Protein AF-A0A944NSZ2-F1 (afdb_monomer_lite)

Sequence (506 aa):
MTNRFFGYVLAALVVVGAVPALPAEPVSINYTRAQLEQKWQARIQSFLDRGVIPIIDMESSLKRGDGEDYLDDALAVMDELGLALIAFDGYSPKKKGKYIWGYYIHEVVNAHPDRIILATNGGTNKNWLKGKGGFIGQVEDQVQSGQYPIMGEFDFRHYMSGNQCKKGKTGRDSNIPLDGENGERLFQLSVETGVPFAIHHEPEDHALDALEAMLGEYPKAKVIVAHFGQIRHPEKETRFGPDLVRRLFKTYPNLYYDLSTGRPGRTYKCNDKVLDTVIWQGDSSSQTGTLKSEYKDILSEFSDRFVAGTDYGGGRSPLPDFLKKQVKNLRLIMRDLPGEAKHDIGYRNAWKLLTGRAWSETEQTAQSVQPAATETAEKAKADYPQYKGVISDGHGHFKGKKADGDATMEAMDRNNIDVVLHWVKHQGGWKDSDSLDFSEEYPGRVIPGIAFQNKGWTKQKKNFIREVREKAESGDFKAMGEVSVRGKIGGNQNSPPDSPLLKEVM

Structure (mmCIF, N/CA/C/O backbone):
data_AF-A0A944NSZ2-F1
#
_entry.id   AF-A0A944NSZ2-F1
#
loop_
_atom_site.group_PDB
_atom_site.id
_atom_site.type_symbol
_atom_site.label_atom_id
_atom_site.label_alt_id
_atom_site.label_comp_id
_atom_site.label_asym_id
_atom_site.label_entity_id
_atom_site.label_seq_id
_atom_site.pdbx_PDB_ins_code
_atom_site.Cartn_x
_atom_site.Cartn_y
_atom_site.Cartn_z
_atom_site.occupancy
_atom_site.B_iso_or_equiv
_atom_site.auth_seq_id
_atom_site.auth_comp_id
_atom_site.auth_asym_id
_atom_site.auth_atom_id
_atom_site.pdbx_PDB_model_num
ATOM 1 N N . MET A 1 1 ? 80.440 -32.420 -7.701 1.00 38.81 1 MET A N 1
ATOM 2 C CA . MET A 1 1 ? 79.100 -32.343 -8.319 1.00 38.81 1 MET A CA 1
ATOM 3 C C . MET A 1 1 ? 78.087 -32.763 -7.274 1.00 38.81 1 MET A C 1
ATOM 5 O O . MET A 1 1 ? 78.081 -33.908 -6.848 1.00 38.81 1 MET A O 1
ATOM 9 N N . THR A 1 2 ? 77.351 -31.787 -6.767 1.00 35.81 2 THR A N 1
ATOM 10 C CA . THR A 1 2 ? 76.402 -31.863 -5.653 1.00 35.81 2 THR A CA 1
ATOM 11 C C . THR A 1 2 ? 75.016 -32.159 -6.215 1.00 35.81 2 THR A C 1
ATOM 13 O O . THR A 1 2 ? 74.540 -31.369 -7.022 1.00 35.81 2 THR A O 1
ATOM 16 N N . ASN A 1 3 ? 74.351 -33.239 -5.789 1.00 33.09 3 ASN A N 1
ATOM 17 C CA . ASN A 1 3 ? 72.933 -33.447 -6.096 1.00 33.09 3 ASN A CA 1
ATOM 18 C C . ASN A 1 3 ? 72.108 -33.570 -4.816 1.00 33.09 3 ASN A C 1
ATOM 20 O O . ASN A 1 3 ? 72.409 -34.351 -3.916 1.00 33.09 3 ASN A O 1
ATOM 24 N N . ARG A 1 4 ? 71.106 -32.693 -4.754 1.00 36.94 4 ARG A N 1
ATOM 25 C CA . ARG A 1 4 ? 70.213 -32.407 -3.637 1.00 36.94 4 ARG A CA 1
ATOM 26 C C . ARG A 1 4 ? 69.022 -33.367 -3.616 1.00 36.94 4 ARG A C 1
ATOM 28 O O . ARG A 1 4 ? 68.465 -33.706 -4.652 1.00 36.94 4 ARG A O 1
ATOM 35 N N . PHE A 1 5 ? 68.624 -33.689 -2.390 1.00 36.94 5 PHE A N 1
ATOM 36 C CA . PHE A 1 5 ? 67.294 -34.101 -1.942 1.00 36.94 5 PHE A CA 1
ATOM 37 C C . PHE A 1 5 ? 66.137 -33.405 -2.677 1.00 36.94 5 PHE A C 1
ATOM 39 O O . PHE A 1 5 ? 66.161 -32.183 -2.783 1.00 36.94 5 PHE A O 1
ATOM 46 N N . PHE A 1 6 ? 65.073 -34.150 -2.997 1.00 34.06 6 PHE A N 1
ATOM 47 C CA . PHE A 1 6 ? 63.690 -33.701 -2.786 1.00 34.06 6 PHE A CA 1
ATOM 48 C C . PHE A 1 6 ? 62.761 -34.917 -2.634 1.00 34.06 6 PHE A C 1
ATOM 50 O O . PHE A 1 6 ? 62.719 -35.793 -3.494 1.00 34.06 6 PHE A O 1
ATOM 57 N N . GLY A 1 7 ? 62.064 -34.985 -1.497 1.00 33.00 7 GLY A N 1
ATOM 58 C CA . GLY A 1 7 ? 61.062 -36.002 -1.189 1.00 33.00 7 GLY A CA 1
ATOM 59 C C . GLY A 1 7 ? 59.706 -35.659 -1.805 1.00 33.00 7 GLY A C 1
ATOM 60 O O . GLY A 1 7 ? 59.309 -34.496 -1.849 1.00 33.00 7 GLY A O 1
ATOM 61 N N . TYR A 1 8 ? 58.998 -36.688 -2.265 1.00 33.81 8 TYR A N 1
ATOM 62 C CA . TYR 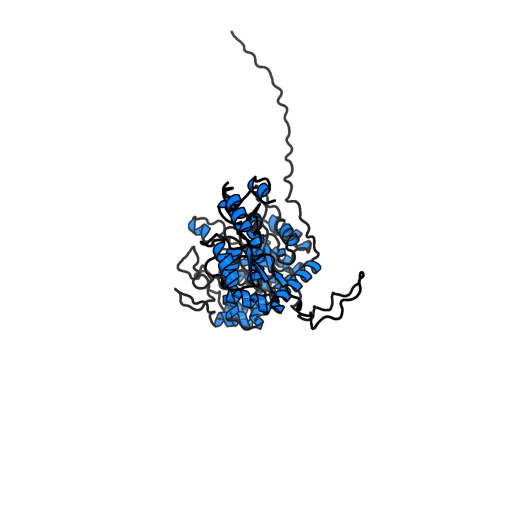A 1 8 ? 57.630 -36.595 -2.764 1.00 33.81 8 TYR A CA 1
ATOM 63 C C . TYR A 1 8 ? 56.636 -36.626 -1.597 1.00 33.81 8 TYR A C 1
ATOM 65 O O . TYR A 1 8 ? 56.540 -37.620 -0.880 1.00 33.81 8 TYR A O 1
ATOM 73 N N . VAL A 1 9 ? 55.874 -35.545 -1.430 1.00 36.84 9 VAL A N 1
ATOM 74 C CA . VAL A 1 9 ? 54.659 -35.510 -0.606 1.00 36.84 9 VAL A CA 1
ATOM 75 C C . VAL A 1 9 ? 53.476 -35.840 -1.516 1.00 36.84 9 VAL A C 1
ATOM 77 O O . VAL A 1 9 ? 53.199 -35.109 -2.466 1.00 36.84 9 VAL A O 1
ATOM 80 N N . LEU A 1 10 ? 52.785 -36.947 -1.233 1.00 35.19 10 LEU A N 1
ATOM 81 C CA . LEU A 1 10 ? 51.491 -37.276 -1.831 1.00 35.19 10 LEU A CA 1
ATOM 82 C C . LEU A 1 10 ? 50.452 -36.249 -1.349 1.00 35.19 10 LEU A C 1
ATOM 84 O O . LEU A 1 10 ? 50.119 -36.206 -0.165 1.00 35.19 10 LEU A O 1
ATOM 88 N N . ALA A 1 11 ? 49.931 -35.427 -2.257 1.00 33.28 11 ALA A N 1
ATOM 89 C CA . ALA A 1 11 ? 48.790 -34.565 -1.978 1.00 33.28 11 ALA A CA 1
ATOM 90 C C . ALA A 1 11 ? 47.494 -35.384 -2.089 1.00 33.28 11 ALA A C 1
ATOM 92 O O . ALA A 1 11 ? 47.113 -35.822 -3.174 1.00 33.28 11 ALA A O 1
ATOM 93 N N . ALA A 1 12 ? 46.814 -35.588 -0.961 1.00 32.62 12 ALA A N 1
ATOM 94 C CA . ALA A 1 12 ? 45.455 -36.107 -0.932 1.00 32.62 12 ALA A CA 1
ATOM 95 C C . ALA A 1 12 ? 44.500 -35.061 -1.533 1.00 32.62 12 ALA A C 1
ATOM 97 O O . ALA A 1 12 ? 44.280 -33.991 -0.965 1.00 32.62 12 ALA A O 1
ATOM 98 N N . LEU A 1 13 ? 43.945 -35.374 -2.702 1.00 31.00 13 LEU A N 1
ATOM 99 C CA . LEU A 1 13 ? 42.886 -34.610 -3.352 1.00 31.00 13 LEU A CA 1
ATOM 100 C C . LEU A 1 13 ? 41.575 -34.851 -2.588 1.00 31.00 13 LEU A C 1
ATOM 102 O O . LEU A 1 13 ? 40.861 -35.820 -2.833 1.00 31.00 13 LEU A O 1
ATOM 106 N N . VAL A 1 14 ? 41.262 -33.973 -1.635 1.00 34.56 14 VAL A N 1
ATOM 107 C CA . VAL A 1 14 ? 39.916 -33.889 -1.062 1.00 34.56 14 VAL A CA 1
ATOM 108 C C . VAL A 1 14 ? 39.028 -33.224 -2.108 1.00 34.56 14 VAL A C 1
ATOM 110 O O . VAL A 1 14 ? 39.050 -32.005 -2.284 1.00 34.56 14 VAL A O 1
ATOM 113 N N . VAL A 1 15 ? 38.252 -34.033 -2.826 1.00 36.56 15 VAL A N 1
ATOM 114 C CA . VAL A 1 15 ? 37.114 -33.548 -3.610 1.00 36.56 15 VAL A CA 1
ATOM 115 C C . VAL A 1 15 ? 36.077 -33.043 -2.610 1.00 36.56 15 VAL A C 1
ATOM 117 O O . VAL A 1 15 ? 35.273 -33.805 -2.079 1.00 36.56 15 VAL A O 1
ATOM 120 N N . VAL A 1 16 ? 36.122 -31.745 -2.312 1.00 37.88 16 VAL A N 1
ATOM 121 C CA . VAL A 1 16 ? 35.036 -31.060 -1.612 1.00 37.88 16 VAL A CA 1
ATOM 122 C C . VAL A 1 16 ? 33.883 -30.969 -2.604 1.00 37.88 16 VAL A C 1
ATOM 124 O O . VAL A 1 16 ? 33.826 -30.061 -3.434 1.00 37.88 16 VAL A O 1
ATOM 127 N N . GLY A 1 17 ? 32.989 -31.957 -2.558 1.00 32.22 17 GLY A N 1
ATOM 128 C CA . GLY A 1 17 ? 31.698 -31.870 -3.224 1.00 32.22 17 GLY A CA 1
ATOM 129 C C . GLY A 1 17 ? 31.021 -30.571 -2.800 1.00 32.22 17 GLY A C 1
ATOM 130 O O . GLY A 1 17 ? 30.920 -30.276 -1.608 1.00 32.22 17 GLY A O 1
ATOM 131 N N . ALA A 1 18 ? 30.619 -29.762 -3.778 1.00 37.84 18 ALA A N 1
ATOM 132 C CA . ALA A 1 18 ? 29.876 -28.540 -3.530 1.00 37.84 18 ALA A CA 1
ATOM 133 C C . ALA A 1 18 ? 28.613 -28.894 -2.737 1.00 37.84 18 ALA A C 1
ATOM 135 O O . ALA A 1 18 ? 27.696 -29.520 -3.267 1.00 37.84 18 ALA A O 1
ATOM 136 N N . VAL A 1 19 ? 28.580 -28.510 -1.461 1.00 33.66 19 VAL A N 1
ATOM 137 C CA . VAL A 1 19 ? 27.376 -28.609 -0.640 1.00 33.66 19 VAL A CA 1
ATOM 138 C C . VAL A 1 19 ? 26.301 -27.779 -1.347 1.00 33.66 19 VAL A C 1
ATOM 140 O O . VAL A 1 19 ? 26.520 -26.580 -1.566 1.00 33.66 19 VAL A O 1
ATOM 143 N N . PRO A 1 20 ? 25.169 -28.376 -1.764 1.00 39.06 20 PRO A N 1
ATOM 144 C CA . PRO A 1 20 ? 24.102 -27.617 -2.385 1.00 39.06 20 PRO A CA 1
ATOM 145 C C . PRO A 1 20 ? 23.659 -26.529 -1.411 1.00 39.06 20 PRO A C 1
ATOM 147 O O . PRO A 1 20 ? 23.454 -26.755 -0.220 1.00 39.06 20 PRO A O 1
ATOM 150 N N . ALA A 1 21 ? 23.579 -25.308 -1.925 1.00 39.09 21 ALA A N 1
ATOM 151 C CA . ALA A 1 21 ? 23.163 -24.145 -1.170 1.00 39.09 21 ALA A CA 1
ATOM 152 C C . ALA A 1 21 ? 21.772 -24.395 -0.566 1.00 39.09 21 ALA A C 1
ATOM 154 O O . ALA A 1 21 ? 20.789 -24.352 -1.301 1.00 39.09 21 ALA A O 1
ATOM 155 N N . LEU A 1 22 ? 21.695 -24.598 0.755 1.00 40.12 22 LEU A N 1
ATOM 156 C CA . LEU A 1 22 ? 20.417 -24.746 1.454 1.00 40.12 22 LEU A CA 1
ATOM 157 C C . LEU A 1 22 ? 19.514 -23.530 1.133 1.00 40.12 22 LEU A C 1
ATOM 159 O O . LEU A 1 22 ? 20.008 -22.386 1.197 1.00 40.12 22 LEU A O 1
ATOM 163 N N . PRO A 1 23 ? 18.259 -23.753 0.692 1.00 52.44 23 PRO A N 1
ATOM 164 C CA . PRO A 1 23 ? 17.263 -22.697 0.528 1.00 52.44 23 PRO A CA 1
ATOM 165 C C . PRO A 1 23 ? 16.985 -22.030 1.883 1.00 52.44 23 PRO A C 1
ATOM 167 O O . PRO A 1 23 ? 17.325 -22.584 2.925 1.00 52.44 23 PRO A O 1
ATOM 170 N N . ALA A 1 24 ? 16.403 -20.827 1.888 1.00 63.34 24 ALA A N 1
ATOM 171 C CA . ALA A 1 24 ? 15.786 -20.340 3.119 1.00 63.34 24 ALA A CA 1
ATOM 172 C C . ALA A 1 24 ? 14.721 -21.364 3.514 1.00 63.34 24 ALA A C 1
ATOM 174 O O . ALA A 1 24 ? 13.936 -21.763 2.651 1.00 63.34 24 ALA A O 1
ATOM 175 N N . GLU A 1 25 ? 14.749 -21.839 4.757 1.00 76.69 25 GLU A N 1
ATOM 176 C CA . GLU A 1 25 ? 13.780 -22.837 5.192 1.00 76.69 25 GLU A CA 1
ATOM 177 C C . GLU A 1 25 ? 12.370 -22.248 5.058 1.00 76.69 25 GLU A C 1
ATOM 179 O O . GLU A 1 25 ? 12.139 -21.126 5.524 1.00 76.69 25 GLU A O 1
ATOM 184 N N . PRO A 1 26 ? 11.449 -22.940 4.362 1.00 88.06 26 PRO A N 1
ATOM 185 C CA . PRO A 1 26 ? 10.069 -22.498 4.272 1.00 88.06 26 PRO A CA 1
ATOM 186 C C . PRO A 1 26 ? 9.470 -22.312 5.664 1.00 88.06 26 PRO A C 1
ATOM 188 O O . PRO A 1 26 ? 9.579 -23.191 6.517 1.00 88.06 26 PRO A O 1
ATOM 191 N N . VAL A 1 27 ? 8.809 -21.178 5.882 1.00 92.94 27 VAL A N 1
ATOM 192 C CA . VAL A 1 27 ? 8.083 -20.899 7.125 1.00 92.94 27 VAL A CA 1
ATOM 193 C C . VAL A 1 27 ? 6.601 -21.067 6.837 1.00 92.94 27 VAL A C 1
ATOM 195 O O . VAL A 1 27 ? 6.044 -20.353 6.009 1.00 92.94 27 VAL A O 1
ATOM 198 N N . SER A 1 28 ? 5.963 -22.020 7.513 1.00 91.31 28 SER A N 1
ATOM 199 C CA . SER A 1 28 ? 4.517 -22.220 7.394 1.00 91.31 28 SER A CA 1
ATOM 200 C C . SER A 1 28 ? 3.758 -21.139 8.162 1.00 91.31 28 SER A C 1
ATOM 202 O O . SER A 1 28 ? 4.197 -20.702 9.227 1.00 91.31 28 SER A O 1
ATOM 204 N N . ILE A 1 29 ? 2.603 -20.725 7.642 1.00 94.25 29 ILE A N 1
ATOM 205 C CA . ILE A 1 29 ? 1.685 -19.852 8.375 1.00 94.25 29 ILE A CA 1
ATOM 206 C C . ILE A 1 29 ? 0.904 -20.687 9.396 1.00 94.25 29 ILE A C 1
ATOM 208 O O . ILE A 1 29 ? 0.336 -21.723 9.060 1.00 94.25 29 ILE A O 1
ATOM 212 N N . ASN A 1 30 ? 0.845 -20.211 10.638 1.00 95.75 30 ASN A N 1
ATOM 213 C CA . ASN A 1 30 ? 0.183 -20.880 11.767 1.00 95.75 30 ASN A CA 1
ATOM 214 C C . ASN A 1 30 ? -1.354 -20.776 11.726 1.00 95.75 30 ASN A C 1
ATOM 216 O O . ASN A 1 30 ? -2.038 -21.275 12.618 1.00 95.75 30 ASN A O 1
ATOM 220 N N . TYR A 1 31 ? -1.896 -20.094 10.719 1.00 95.31 31 TYR A N 1
ATOM 221 C CA . TYR A 1 31 ? -3.301 -19.733 10.593 1.00 95.31 31 TYR A CA 1
ATOM 222 C C . TYR A 1 31 ? -3.809 -20.070 9.192 1.00 95.31 31 TYR A C 1
ATOM 224 O O . TYR A 1 31 ? -3.140 -19.835 8.187 1.00 95.31 31 TYR A O 1
ATOM 232 N N . THR A 1 32 ? -5.035 -20.570 9.115 1.00 94.75 32 THR A N 1
ATOM 233 C CA . THR A 1 32 ? -5.757 -20.682 7.843 1.00 94.75 32 THR A CA 1
ATOM 234 C C . THR A 1 32 ? -6.148 -19.296 7.318 1.00 94.75 32 THR A C 1
ATOM 236 O O . THR A 1 32 ? -6.255 -18.337 8.088 1.00 94.75 32 THR A O 1
ATOM 239 N N . ARG A 1 33 ? -6.445 -19.189 6.014 1.00 92.94 33 ARG A N 1
ATOM 240 C CA . ARG A 1 33 ? -6.982 -17.952 5.417 1.00 92.94 33 ARG A CA 1
ATOM 241 C C . ARG A 1 33 ? -8.210 -17.442 6.176 1.00 92.94 33 ARG A C 1
ATOM 243 O O . ARG A 1 33 ? -8.245 -16.271 6.530 1.00 92.94 33 ARG A O 1
ATOM 250 N N . ALA A 1 34 ? -9.162 -18.321 6.486 1.00 94.38 34 ALA A N 1
ATOM 251 C CA . ALA A 1 34 ? -10.381 -17.951 7.204 1.00 94.38 34 ALA A CA 1
ATOM 252 C C . ALA A 1 34 ? -10.090 -17.384 8.606 1.00 94.38 34 ALA A C 1
ATOM 254 O O . ALA A 1 34 ? -10.679 -16.381 9.000 1.00 94.38 34 ALA A O 1
ATOM 255 N N . GLN A 1 35 ? -9.140 -17.970 9.345 1.00 96.81 35 GLN A N 1
ATOM 256 C CA . GLN A 1 35 ? -8.733 -17.450 10.658 1.00 96.81 35 GLN A CA 1
ATOM 257 C C . GLN A 1 35 ? -8.060 -16.075 10.560 1.00 96.81 35 GLN A C 1
ATOM 259 O O . GLN A 1 35 ? -8.278 -15.231 11.429 1.00 96.81 35 GLN A O 1
ATOM 264 N N . LEU A 1 36 ? -7.246 -15.839 9.525 1.00 97.56 36 LEU A N 1
ATOM 265 C CA . LEU A 1 36 ? -6.661 -14.519 9.274 1.00 97.56 36 LEU A CA 1
ATOM 266 C C . LEU A 1 36 ? -7.748 -13.495 8.938 1.00 97.56 36 LEU A C 1
ATOM 268 O O . LEU A 1 36 ? -7.797 -12.444 9.567 1.00 97.56 36 LEU A O 1
ATOM 272 N N . GLU A 1 37 ? -8.668 -13.826 8.030 1.00 97.06 37 GLU A N 1
ATOM 273 C CA . GLU A 1 37 ? -9.786 -12.950 7.659 1.00 97.06 37 GLU A CA 1
ATOM 274 C C . GLU A 1 37 ? -10.654 -12.571 8.863 1.00 97.06 37 GLU A C 1
ATOM 276 O O . GLU A 1 37 ? -11.008 -11.405 9.007 1.00 97.06 37 GLU A O 1
ATOM 281 N N . GLN A 1 38 ? -10.934 -13.508 9.775 1.00 97.25 38 GLN A N 1
ATOM 282 C CA . GLN A 1 38 ? -11.666 -13.217 11.015 1.00 97.25 38 GLN A CA 1
ATOM 283 C C . GLN A 1 38 ? -10.911 -12.232 11.919 1.00 97.25 38 GLN A C 1
ATOM 285 O O . GLN A 1 38 ? -11.507 -11.299 12.459 1.00 97.25 38 GLN A O 1
ATOM 290 N N . LYS A 1 39 ? -9.590 -12.402 12.072 1.00 98.38 39 LYS A N 1
ATOM 291 C CA . LYS A 1 39 ? -8.751 -11.476 12.854 1.00 98.38 39 LYS A CA 1
ATOM 292 C C . LYS A 1 39 ? -8.716 -10.086 12.221 1.00 98.38 39 LYS A C 1
ATOM 294 O O . LYS A 1 39 ? -8.860 -9.088 12.924 1.00 98.38 39 LYS A O 1
ATOM 299 N N . TRP A 1 40 ? -8.573 -10.027 10.900 1.00 98.62 40 TRP A N 1
ATOM 300 C CA . TRP A 1 40 ? -8.601 -8.790 10.125 1.00 98.62 40 TRP A CA 1
ATOM 301 C C . TRP A 1 40 ? -9.946 -8.079 10.254 1.00 98.62 40 TRP A C 1
ATOM 303 O O . TRP A 1 40 ? -9.976 -6.890 10.564 1.00 98.62 40 TRP A O 1
ATOM 313 N N . GLN A 1 41 ? -11.052 -8.808 10.096 1.00 98.06 41 GLN A N 1
ATOM 314 C CA . GLN A 1 41 ? -12.405 -8.276 10.236 1.00 98.06 41 GLN A CA 1
ATOM 315 C C . GLN A 1 41 ? -12.632 -7.688 11.627 1.00 98.06 41 GLN A C 1
ATOM 317 O O . GLN A 1 41 ? -13.065 -6.542 11.738 1.00 98.06 41 GLN A O 1
ATOM 322 N N . ALA A 1 42 ? -12.290 -8.434 12.683 1.00 97.75 42 ALA A N 1
ATOM 323 C CA . ALA A 1 42 ? -12.421 -7.972 14.062 1.00 97.75 42 ALA A CA 1
ATOM 324 C C . ALA A 1 42 ? -11.610 -6.691 14.307 1.00 97.75 42 ALA A C 1
ATOM 326 O O . ALA A 1 42 ? -12.099 -5.742 14.922 1.00 97.75 42 ALA A O 1
ATOM 327 N N . ARG A 1 43 ? -10.386 -6.621 13.771 1.00 98.25 43 ARG A N 1
ATOM 328 C CA . ARG A 1 43 ? -9.549 -5.428 13.895 1.00 98.25 43 ARG A CA 1
ATOM 329 C C . ARG A 1 43 ? -10.130 -4.231 13.140 1.00 98.25 43 ARG A C 1
ATOM 331 O O . ARG A 1 43 ? -10.215 -3.153 13.721 1.00 98.25 43 ARG A O 1
ATOM 338 N N . ILE A 1 44 ? -10.547 -4.400 11.885 1.00 98.44 44 ILE A N 1
ATOM 339 C CA . ILE A 1 44 ? -11.210 -3.350 11.089 1.00 98.44 44 ILE A CA 1
ATOM 340 C C . ILE A 1 44 ? -12.449 -2.835 11.835 1.00 98.44 44 ILE A C 1
ATOM 342 O O . ILE A 1 44 ? -12.590 -1.625 12.025 1.00 98.44 44 ILE A O 1
ATOM 346 N N . GLN A 1 45 ? -13.293 -3.745 12.331 1.00 97.75 45 GLN A N 1
ATOM 347 C CA . GLN A 1 45 ? -14.495 -3.407 13.093 1.00 97.75 45 GLN A CA 1
ATOM 348 C C . GLN A 1 45 ? -14.159 -2.602 14.355 1.00 97.75 45 GLN A C 1
ATOM 350 O O . GLN A 1 45 ? -14.789 -1.582 14.604 1.00 97.75 45 GLN A O 1
ATOM 355 N N . SER A 1 46 ? -13.095 -2.957 15.081 1.00 97.12 46 SER A N 1
ATOM 356 C CA . SER A 1 46 ? -12.678 -2.221 16.287 1.00 97.12 46 SER A CA 1
ATOM 357 C C . SER A 1 46 ? -12.317 -0.742 16.046 1.00 97.12 46 SER A C 1
ATOM 359 O O . SER A 1 46 ? -12.355 0.072 16.973 1.00 97.12 46 SER A O 1
ATOM 361 N N . PHE A 1 47 ? -11.922 -0.365 14.823 1.00 97.56 47 PHE A N 1
ATOM 362 C CA . PHE A 1 47 ? -11.733 1.041 14.451 1.00 97.56 47 PHE A CA 1
ATOM 363 C C . PHE A 1 47 ? -13.068 1.704 14.114 1.00 97.56 47 PHE A C 1
ATOM 365 O O . PHE A 1 47 ? -13.329 2.806 14.600 1.00 97.56 47 PHE A O 1
ATOM 372 N N . LEU A 1 48 ? -13.923 1.012 13.354 1.00 96.69 48 LEU A N 1
ATOM 373 C CA . LEU A 1 48 ? -15.261 1.492 13.004 1.00 96.69 48 LEU A CA 1
ATOM 374 C C . LEU A 1 48 ? -16.111 1.762 14.254 1.00 96.69 48 LEU A C 1
ATOM 376 O O . LEU A 1 48 ? -16.718 2.826 14.346 1.00 96.69 48 LEU A O 1
ATOM 380 N N . ASP A 1 49 ? -16.068 0.874 15.250 1.00 95.00 49 ASP A N 1
ATOM 381 C CA . ASP A 1 49 ? -16.793 1.012 16.524 1.00 95.00 49 ASP A CA 1
ATOM 382 C C . ASP A 1 49 ? -16.365 2.258 17.320 1.00 95.00 49 ASP A C 1
ATOM 384 O O . ASP A 1 49 ? -17.138 2.808 18.101 1.00 95.00 49 ASP A O 1
ATOM 388 N N . ARG A 1 50 ? -15.137 2.744 17.095 1.00 95.38 50 ARG A N 1
ATOM 389 C CA . ARG A 1 50 ? -14.604 3.986 17.681 1.00 95.38 50 ARG A CA 1
ATOM 390 C C . ARG A 1 50 ? -14.822 5.214 16.792 1.00 95.38 50 ARG A C 1
ATOM 392 O O . ARG A 1 50 ? -14.252 6.269 17.059 1.00 95.38 50 ARG A O 1
ATOM 399 N N . GLY A 1 51 ? -15.593 5.085 15.712 1.00 95.19 51 GLY A N 1
ATOM 400 C CA . GLY A 1 51 ? -15.825 6.156 14.743 1.00 95.19 51 GLY A CA 1
ATOM 401 C C . GLY A 1 51 ? -14.599 6.501 13.890 1.00 95.19 51 GLY A C 1
ATOM 402 O O . GLY A 1 51 ? -14.542 7.579 13.299 1.00 95.19 51 GLY A O 1
ATOM 403 N N . VAL A 1 52 ? -13.602 5.613 13.817 1.00 97.50 52 VAL A N 1
ATOM 404 C CA . VAL A 1 52 ? -12.392 5.802 13.010 1.00 97.50 52 VAL A CA 1
ATOM 405 C C . VAL A 1 52 ? -12.523 4.996 11.725 1.00 97.50 52 VAL A C 1
ATOM 407 O O . VAL A 1 52 ? -12.622 3.776 11.766 1.00 97.50 52 VAL A O 1
ATOM 410 N N . ILE A 1 53 ? -12.456 5.656 10.566 1.00 98.31 53 ILE A N 1
ATOM 411 C CA . ILE A 1 53 ? -12.387 4.953 9.276 1.00 98.31 53 ILE A CA 1
ATOM 412 C C . ILE A 1 53 ? -11.038 4.218 9.204 1.00 98.31 53 ILE A C 1
ATOM 414 O O . ILE A 1 53 ? -10.002 4.894 9.183 1.00 98.31 53 ILE A O 1
ATOM 418 N N . PRO A 1 54 ? -11.000 2.877 9.177 1.00 98.62 54 PRO A N 1
ATOM 419 C CA . PRO A 1 54 ? -9.746 2.144 9.099 1.00 98.62 54 PRO A CA 1
ATOM 420 C C . PRO A 1 54 ? -9.097 2.322 7.725 1.00 98.62 54 PRO A C 1
ATOM 422 O O . PRO A 1 54 ? -9.780 2.503 6.717 1.00 98.62 54 PRO A O 1
ATOM 425 N N . ILE A 1 55 ? -7.769 2.271 7.707 1.00 98.88 55 ILE A N 1
ATOM 426 C CA . ILE A 1 55 ? -6.948 2.211 6.497 1.00 98.88 55 ILE A CA 1
ATOM 427 C C . ILE A 1 55 ? -6.340 0.809 6.395 1.00 98.88 55 ILE A C 1
ATOM 429 O O . ILE A 1 55 ? -5.822 0.295 7.386 1.00 98.88 55 ILE A O 1
ATOM 433 N N . ILE A 1 56 ? -6.389 0.204 5.212 1.00 98.88 56 ILE A N 1
ATOM 434 C CA . ILE A 1 56 ? -5.651 -1.010 4.857 1.00 98.88 56 ILE A CA 1
ATOM 435 C C . ILE A 1 56 ? -4.619 -0.624 3.805 1.00 98.88 56 ILE A C 1
ATOM 437 O O . ILE A 1 56 ? -4.982 -0.229 2.701 1.00 98.88 56 ILE A O 1
ATOM 441 N N . ASP A 1 57 ? -3.346 -0.722 4.164 1.00 98.81 57 ASP A N 1
ATOM 442 C CA . ASP A 1 57 ? -2.235 -0.519 3.243 1.00 98.81 57 ASP A CA 1
ATOM 443 C C . ASP A 1 57 ? -2.036 -1.773 2.383 1.00 98.81 57 ASP A C 1
ATOM 445 O O . ASP A 1 57 ? -1.770 -2.856 2.908 1.00 98.81 57 ASP A O 1
ATOM 449 N N . MET A 1 58 ? -2.209 -1.618 1.071 1.00 98.62 58 MET A N 1
ATOM 450 C CA . MET A 1 58 ? -2.118 -2.688 0.074 1.00 98.62 58 MET A CA 1
ATOM 451 C C . MET A 1 58 ? -0.770 -2.737 -0.655 1.00 98.62 58 MET A C 1
ATOM 453 O O . MET A 1 58 ? -0.571 -3.634 -1.472 1.00 98.62 58 MET A O 1
ATOM 457 N N . GLU A 1 59 ? 0.140 -1.799 -0.383 1.00 96.19 59 GLU A N 1
ATOM 458 C CA . GLU A 1 59 ? 1.406 -1.668 -1.106 1.00 96.19 59 GLU A CA 1
ATOM 459 C C . GLU A 1 59 ? 2.499 -1.161 -0.153 1.00 96.19 59 GLU A C 1
ATOM 461 O O . GLU A 1 59 ? 2.556 0.012 0.236 1.00 96.19 59 GLU A O 1
ATOM 466 N N . SER A 1 60 ? 3.336 -2.103 0.282 1.00 98.12 60 SER A N 1
ATOM 467 C CA . SER A 1 60 ? 4.574 -1.869 1.015 1.00 98.12 60 SER A CA 1
ATOM 468 C C . SER A 1 60 ? 5.459 -3.113 0.977 1.00 98.12 60 SER A C 1
ATOM 470 O O . SER A 1 60 ? 4.999 -4.241 0.811 1.00 98.12 60 SER A O 1
ATOM 472 N N . SER A 1 61 ? 6.745 -2.930 1.247 1.00 96.88 61 SER A N 1
ATOM 473 C CA . SER A 1 61 ? 7.739 -3.989 1.389 1.00 96.88 61 SER A CA 1
ATOM 474 C C . SER A 1 61 ? 8.441 -3.915 2.742 1.00 96.88 61 SER A C 1
ATOM 476 O O . SER A 1 61 ? 8.880 -2.841 3.162 1.00 96.88 61 SER A O 1
ATOM 478 N N . LEU A 1 62 ? 8.710 -5.060 3.377 1.00 96.00 62 LEU A N 1
ATOM 479 C CA . LEU A 1 62 ? 9.458 -5.095 4.642 1.00 96.00 62 LEU A CA 1
ATOM 480 C C . LEU A 1 62 ? 10.748 -5.909 4.528 1.00 96.00 62 LEU A C 1
ATOM 482 O O . LEU A 1 62 ? 10.756 -7.128 4.346 1.00 96.00 62 LEU A O 1
ATOM 486 N N . LYS A 1 63 ? 11.889 -5.230 4.682 1.00 93.19 63 LYS A N 1
ATOM 487 C CA . LYS A 1 63 ? 13.184 -5.906 4.833 1.00 93.19 63 LYS A CA 1
ATOM 488 C C . LYS A 1 63 ? 13.320 -6.423 6.256 1.00 93.19 63 LYS A C 1
ATOM 490 O O . LYS A 1 63 ? 12.970 -5.717 7.191 1.00 93.19 63 LYS A O 1
ATOM 495 N N . ARG A 1 64 ? 13.943 -7.598 6.410 1.00 93.06 64 ARG A N 1
ATOM 496 C CA . ARG A 1 64 ? 14.204 -8.212 7.723 1.00 93.06 64 ARG A CA 1
ATOM 497 C C . ARG A 1 64 ? 14.782 -7.234 8.747 1.00 93.06 64 ARG A C 1
ATOM 499 O O . ARG A 1 64 ? 14.215 -7.106 9.815 1.00 93.06 64 ARG A O 1
ATOM 506 N N . GLY A 1 65 ? 15.845 -6.510 8.389 1.00 92.00 65 GLY A N 1
ATOM 507 C CA . GLY A 1 65 ? 16.461 -5.542 9.305 1.00 92.00 65 GLY A CA 1
ATOM 508 C C . GLY A 1 65 ? 15.507 -4.422 9.732 1.00 92.00 65 GLY A C 1
ATOM 509 O O . GLY A 1 65 ? 15.419 -4.132 10.913 1.00 92.00 65 GLY A O 1
ATOM 510 N N . ASP A 1 66 ? 14.728 -3.857 8.803 1.00 93.62 66 ASP A N 1
ATOM 511 C CA . ASP A 1 66 ? 13.757 -2.809 9.145 1.00 93.62 66 ASP A CA 1
ATOM 512 C C . ASP A 1 66 ? 12.633 -3.358 10.043 1.00 93.62 66 ASP A C 1
ATOM 514 O O . ASP A 1 66 ? 12.155 -2.663 10.935 1.00 93.62 66 ASP A O 1
ATOM 518 N N . GLY A 1 67 ? 12.217 -4.610 9.831 1.00 93.69 67 GLY A N 1
ATOM 519 C CA . GLY A 1 67 ? 11.223 -5.253 10.684 1.00 93.69 67 GLY A CA 1
ATOM 520 C C . GLY A 1 67 ? 11.756 -5.579 12.084 1.00 93.69 67 GLY A C 1
ATOM 521 O O . GLY A 1 67 ? 11.084 -5.293 13.068 1.00 93.69 67 GLY A O 1
ATOM 522 N N . GLU A 1 68 ? 12.982 -6.093 12.190 1.00 93.94 68 GLU A N 1
ATOM 523 C CA . GLU A 1 68 ? 13.662 -6.349 13.471 1.00 93.94 68 GLU A CA 1
ATOM 524 C C . GLU A 1 68 ? 13.920 -5.055 14.260 1.00 93.94 68 GLU A C 1
ATOM 526 O O . GLU A 1 68 ? 13.783 -5.043 15.483 1.00 93.94 68 GLU A O 1
ATOM 531 N N . ASP A 1 69 ? 14.255 -3.965 13.567 1.00 94.25 69 ASP A N 1
ATOM 532 C CA . ASP A 1 69 ? 14.591 -2.691 14.201 1.00 94.25 69 ASP A CA 1
ATOM 533 C C . ASP A 1 69 ? 13.351 -1.863 14.573 1.00 94.25 69 ASP A C 1
ATOM 535 O O . ASP A 1 69 ? 13.385 -1.124 15.561 1.00 94.25 69 ASP A O 1
ATOM 539 N N . TYR A 1 70 ? 12.272 -1.935 13.780 1.00 96.50 70 TYR A N 1
ATOM 540 C CA . TYR A 1 70 ? 11.206 -0.927 13.831 1.00 96.50 70 TYR A CA 1
ATOM 541 C C . TYR A 1 70 ? 9.771 -1.458 13.887 1.00 96.50 70 TYR A C 1
ATOM 543 O O . TYR A 1 70 ? 8.870 -0.650 14.134 1.00 96.50 70 TYR A O 1
ATOM 551 N N . LEU A 1 71 ? 9.515 -2.750 13.643 1.00 94.00 71 LEU A N 1
ATOM 552 C CA . LEU A 1 71 ? 8.139 -3.237 13.491 1.00 94.00 71 LEU A CA 1
ATOM 553 C C . LEU A 1 71 ? 7.319 -3.063 14.769 1.00 94.00 71 LEU A C 1
ATOM 555 O O . LEU A 1 71 ? 6.250 -2.473 14.695 1.00 94.00 71 LEU A O 1
ATOM 559 N N . ASP A 1 72 ? 7.822 -3.489 15.929 1.00 93.81 72 ASP A N 1
ATOM 560 C CA . ASP A 1 72 ? 7.102 -3.369 17.208 1.00 93.81 72 ASP A CA 1
ATOM 561 C C . ASP A 1 72 ? 6.587 -1.946 17.467 1.00 93.81 72 ASP A C 1
ATOM 563 O O . ASP A 1 72 ? 5.427 -1.734 17.822 1.00 93.81 72 ASP A O 1
ATOM 567 N N . ASP A 1 73 ? 7.459 -0.956 17.267 1.00 94.94 73 ASP A N 1
ATOM 568 C CA . ASP A 1 73 ? 7.131 0.451 17.481 1.00 94.94 73 ASP A CA 1
ATOM 569 C C . ASP A 1 73 ? 6.138 0.937 16.410 1.00 94.94 73 ASP A C 1
ATOM 571 O O . ASP A 1 73 ? 5.280 1.782 16.676 1.00 94.94 73 ASP A O 1
ATOM 575 N N . ALA A 1 74 ? 6.217 0.380 15.198 1.00 97.25 74 ALA A N 1
ATOM 576 C CA . ALA A 1 74 ? 5.293 0.679 14.115 1.00 97.25 74 ALA A CA 1
ATOM 577 C C . ALA A 1 74 ? 3.891 0.118 14.383 1.00 97.25 74 ALA A C 1
ATOM 579 O O . ALA A 1 74 ? 2.925 0.785 14.025 1.00 97.25 74 ALA A O 1
ATOM 580 N N . LEU A 1 75 ? 3.749 -1.032 15.054 1.00 97.44 75 LEU A N 1
ATOM 581 C CA . LEU A 1 75 ? 2.437 -1.604 15.397 1.00 97.44 75 LEU A CA 1
ATOM 582 C C . LEU A 1 75 ? 1.643 -0.679 16.332 1.00 97.44 75 LEU A C 1
ATOM 584 O O . LEU A 1 75 ? 0.449 -0.472 16.123 1.00 97.44 75 LEU A O 1
ATOM 588 N N . ALA A 1 76 ? 2.303 -0.060 17.315 1.00 95.44 76 ALA A N 1
ATOM 589 C CA . ALA A 1 76 ? 1.662 0.936 18.178 1.00 95.44 76 ALA A CA 1
ATOM 590 C C . ALA A 1 76 ? 1.248 2.191 17.386 1.00 95.44 76 ALA A C 1
ATOM 592 O O . ALA A 1 76 ? 0.173 2.754 17.590 1.00 95.44 76 ALA A O 1
ATOM 593 N N . VAL A 1 77 ? 2.083 2.610 16.433 1.00 98.06 77 VAL A N 1
ATOM 594 C CA . VAL A 1 77 ? 1.774 3.727 15.531 1.00 98.06 77 VAL A CA 1
ATOM 595 C C . VAL A 1 77 ? 0.626 3.391 14.572 1.00 98.06 77 VAL A C 1
ATOM 597 O O . VAL A 1 77 ? -0.189 4.259 14.270 1.00 98.06 77 VAL A O 1
ATOM 600 N N . MET A 1 78 ? 0.507 2.143 14.122 1.00 98.50 78 MET A N 1
ATOM 601 C CA . MET A 1 78 ? -0.640 1.685 13.337 1.00 98.50 78 MET A CA 1
ATOM 602 C C . MET A 1 78 ? -1.949 1.859 14.118 1.00 98.50 78 MET A C 1
ATOM 604 O O . MET A 1 78 ? -2.922 2.393 13.577 1.00 98.50 78 MET A O 1
ATOM 608 N N . ASP A 1 79 ? -1.946 1.473 15.400 1.00 97.25 79 ASP A N 1
ATOM 609 C CA . ASP A 1 79 ? -3.088 1.627 16.308 1.00 97.25 79 ASP A CA 1
ATOM 610 C C . ASP A 1 79 ? -3.474 3.108 16.505 1.00 97.25 79 ASP A C 1
ATOM 612 O O . ASP A 1 79 ? -4.659 3.445 16.434 1.00 97.25 79 ASP A O 1
ATOM 616 N N . GLU A 1 80 ? -2.489 4.000 16.673 1.00 97.00 80 GLU A N 1
ATOM 617 C CA . GLU A 1 80 ? -2.680 5.460 16.793 1.00 97.00 80 GLU A CA 1
ATOM 618 C C . GLU A 1 80 ? -3.320 6.071 15.532 1.00 97.00 80 GLU A C 1
ATOM 620 O O . GLU A 1 80 ? -4.204 6.923 15.614 1.00 97.00 80 GLU A O 1
ATOM 625 N N . LEU A 1 81 ? -2.875 5.647 14.347 1.00 97.44 81 LEU A N 1
ATOM 626 C CA . LEU A 1 81 ? -3.226 6.286 13.073 1.00 97.44 81 LEU A CA 1
ATOM 627 C C . LEU A 1 81 ? -4.525 5.755 12.439 1.00 97.44 81 LEU A C 1
ATOM 629 O O . LEU A 1 81 ? -4.998 6.288 11.422 1.00 97.44 81 LEU A O 1
ATOM 633 N N . GLY A 1 82 ? -5.096 4.686 12.994 1.00 98.25 82 GLY A N 1
ATOM 634 C CA . GLY A 1 82 ? -6.183 3.957 12.344 1.00 98.25 82 GLY A CA 1
ATOM 635 C C . GLY A 1 82 ? -5.730 3.190 11.101 1.00 98.25 82 GLY A C 1
ATOM 636 O O . GLY A 1 82 ? -6.529 3.010 10.183 1.00 98.25 82 GLY A O 1
ATOM 637 N N . LEU A 1 83 ? -4.456 2.789 11.045 1.00 98.81 83 LEU A N 1
ATOM 638 C CA . LEU A 1 83 ? -3.931 1.873 10.035 1.00 98.81 83 LEU A CA 1
ATOM 639 C C . LEU A 1 83 ? -4.197 0.449 10.535 1.00 98.81 83 LEU A C 1
ATOM 641 O O . LEU A 1 83 ? -3.494 -0.087 11.391 1.00 98.81 83 LEU A O 1
ATOM 645 N N . ALA A 1 84 ? -5.289 -0.136 10.056 1.00 98.81 84 ALA A N 1
ATOM 646 C CA . ALA A 1 84 ? -5.751 -1.433 10.509 1.00 98.81 84 ALA A CA 1
ATOM 647 C C . ALA A 1 84 ? -4.814 -2.537 10.024 1.00 98.81 84 ALA A C 1
ATOM 649 O O . ALA A 1 84 ? -4.339 -3.323 10.833 1.00 98.81 84 ALA A O 1
ATOM 650 N N . LEU A 1 85 ? -4.507 -2.588 8.734 1.00 98.94 85 LEU A N 1
ATOM 651 C CA . LEU A 1 85 ? -3.706 -3.669 8.170 1.00 98.94 85 LEU A CA 1
ATOM 652 C C . LEU A 1 85 ? -2.643 -3.110 7.237 1.00 98.94 85 LEU A C 1
ATOM 654 O O . LEU A 1 85 ? -2.840 -2.049 6.646 1.00 98.94 85 LEU A O 1
ATOM 658 N N . ILE A 1 86 ? -1.545 -3.844 7.097 1.00 98.81 86 ILE A N 1
ATOM 659 C CA . ILE A 1 86 ? -0.508 -3.568 6.105 1.00 98.81 86 ILE A CA 1
ATOM 660 C C . ILE A 1 86 ? -0.104 -4.854 5.393 1.00 98.81 86 ILE A C 1
ATOM 662 O O . ILE A 1 86 ? 0.215 -5.860 6.033 1.00 98.81 86 ILE A O 1
ATOM 666 N N . ALA A 1 87 ? -0.150 -4.826 4.066 1.00 98.69 87 ALA A N 1
ATOM 667 C CA . ALA A 1 87 ? 0.429 -5.841 3.209 1.00 98.69 87 ALA A CA 1
ATOM 668 C C . ALA A 1 87 ? 1.915 -5.552 3.034 1.00 98.69 87 ALA A C 1
ATOM 670 O O . ALA A 1 87 ? 2.298 -4.477 2.581 1.00 98.69 87 ALA A O 1
ATOM 671 N N . PHE A 1 88 ? 2.747 -6.522 3.407 1.00 98.38 88 PHE A N 1
ATOM 672 C CA . PHE A 1 88 ? 4.177 -6.452 3.149 1.00 98.38 88 PHE A CA 1
ATOM 673 C C . PHE A 1 88 ? 4.580 -7.504 2.137 1.00 98.38 88 PHE A C 1
ATOM 675 O O . PHE A 1 88 ? 4.419 -8.701 2.379 1.00 98.38 88 PHE A O 1
ATOM 682 N N . ASP A 1 89 ? 5.178 -7.061 1.039 1.00 96.69 89 ASP A N 1
ATOM 683 C CA . ASP A 1 89 ? 5.944 -7.945 0.184 1.00 96.69 89 ASP A CA 1
ATOM 684 C C . ASP A 1 89 ? 7.343 -8.212 0.760 1.00 96.69 89 ASP A C 1
ATOM 686 O O . ASP A 1 89 ? 7.911 -7.456 1.566 1.00 96.69 89 ASP A O 1
ATOM 690 N N . GLY A 1 90 ? 7.857 -9.389 0.416 1.00 93.31 90 GLY A N 1
ATOM 691 C CA . GLY A 1 90 ? 9.115 -9.899 0.936 1.00 93.31 90 GLY A CA 1
ATOM 692 C C . GLY A 1 90 ? 10.309 -9.682 0.007 1.00 93.31 90 GLY A C 1
ATOM 693 O O . GLY A 1 90 ? 10.202 -9.491 -1.206 1.00 93.31 90 GLY A O 1
ATOM 694 N N . TYR A 1 91 ? 11.502 -9.804 0.588 1.00 90.50 91 TYR A N 1
ATOM 695 C CA . TYR A 1 91 ? 12.772 -9.765 -0.134 1.00 90.50 91 TYR A CA 1
ATOM 696 C C . TYR A 1 91 ? 13.474 -11.121 -0.095 1.00 90.50 91 TYR A C 1
ATOM 698 O O . TYR A 1 91 ? 13.452 -11.827 0.913 1.00 90.50 91 TYR A O 1
ATOM 706 N N . SER A 1 92 ? 14.217 -11.439 -1.159 1.00 87.75 92 SER A N 1
ATOM 707 C CA . SER A 1 92 ? 15.192 -12.534 -1.113 1.00 87.75 92 SER A CA 1
ATOM 708 C C . SER A 1 92 ? 16.229 -12.263 -0.015 1.00 87.75 92 SER A C 1
ATOM 710 O O . SER A 1 92 ? 16.772 -11.150 0.050 1.00 87.75 92 SER A O 1
ATOM 712 N N . PRO A 1 93 ? 16.612 -13.273 0.787 1.00 82.00 93 PRO A N 1
ATOM 713 C CA . PRO A 1 93 ? 17.774 -13.155 1.654 1.00 82.00 93 PRO A CA 1
ATOM 714 C C . PRO A 1 93 ? 19.024 -12.896 0.800 1.00 82.00 93 PRO A C 1
ATOM 716 O O . PRO A 1 93 ? 19.143 -13.377 -0.333 1.00 82.00 93 PRO A O 1
ATOM 719 N N . LYS A 1 94 ? 19.970 -12.103 1.317 1.00 68.88 94 LYS A N 1
ATOM 720 C CA . LYS A 1 94 ? 21.206 -11.773 0.592 1.00 68.88 94 LYS A CA 1
ATOM 721 C C . LYS A 1 94 ? 22.087 -13.024 0.460 1.00 68.88 94 LYS A C 1
ATOM 723 O O . LYS A 1 94 ? 22.796 -13.377 1.396 1.00 68.88 94 LYS A O 1
ATOM 728 N N . LYS A 1 95 ? 22.105 -13.652 -0.720 1.00 62.16 95 LYS A N 1
ATOM 729 C CA . LYS A 1 95 ? 23.043 -14.732 -1.085 1.00 62.16 95 LYS A CA 1
ATOM 730 C C . LYS A 1 95 ? 23.607 -14.490 -2.490 1.00 62.16 95 LYS A C 1
ATOM 732 O O . LYS A 1 95 ? 22.928 -13.939 -3.354 1.00 62.16 95 LYS A O 1
ATOM 737 N N . LYS A 1 96 ? 24.878 -14.837 -2.728 1.00 58.41 96 LYS A N 1
ATOM 738 C CA . LYS A 1 96 ? 25.527 -14.628 -4.037 1.00 58.41 96 LYS A CA 1
ATOM 739 C C . LYS A 1 96 ? 24.918 -15.562 -5.100 1.00 58.41 96 LYS A C 1
ATOM 741 O O . LYS A 1 96 ? 24.915 -16.771 -4.919 1.00 58.41 96 LYS A O 1
ATOM 746 N N . GLY A 1 97 ? 24.476 -14.998 -6.228 1.00 60.91 97 GLY A N 1
ATOM 747 C CA . GLY A 1 97 ? 24.332 -15.702 -7.515 1.00 60.91 97 GLY A CA 1
ATOM 748 C C . GLY A 1 97 ? 22.975 -16.337 -7.856 1.00 60.91 97 GLY A C 1
ATOM 749 O O . GLY A 1 97 ? 22.697 -16.489 -9.043 1.00 60.91 97 GLY A O 1
ATOM 750 N N . LYS A 1 98 ? 22.109 -16.650 -6.883 1.00 72.19 98 LYS A N 1
ATOM 751 C CA . LYS A 1 98 ? 20.776 -17.242 -7.120 1.00 72.19 98 LYS A CA 1
ATOM 752 C C . LYS A 1 98 ? 19.716 -16.536 -6.272 1.00 72.19 98 LYS A C 1
ATOM 754 O O . LYS A 1 98 ? 19.961 -16.270 -5.099 1.00 72.19 98 LYS A O 1
ATOM 759 N N . TYR A 1 99 ? 18.565 -16.233 -6.873 1.00 82.44 99 TYR A N 1
ATOM 760 C CA . TYR A 1 99 ? 17.399 -15.750 -6.134 1.00 82.44 99 TYR A CA 1
ATOM 761 C C . TYR A 1 99 ? 16.828 -16.880 -5.277 1.00 82.44 99 TYR A C 1
ATOM 763 O O . TYR A 1 99 ? 16.688 -18.004 -5.764 1.00 82.44 99 TYR A O 1
ATOM 771 N N . ILE A 1 100 ? 16.505 -16.575 -4.024 1.00 87.88 100 ILE A N 1
ATOM 772 C CA . ILE A 1 100 ? 15.885 -17.507 -3.083 1.00 87.88 100 ILE A CA 1
ATOM 773 C C . ILE A 1 100 ? 14.628 -16.837 -2.546 1.00 87.88 100 ILE A C 1
ATOM 775 O O . ILE A 1 100 ? 14.667 -15.656 -2.197 1.00 87.88 100 ILE A O 1
ATOM 779 N N . TRP A 1 101 ? 13.530 -17.584 -2.474 1.00 92.06 101 TRP A N 1
ATOM 780 C CA . TRP A 1 101 ? 12.306 -17.083 -1.869 1.00 92.06 101 TRP A CA 1
ATOM 781 C C . TRP A 1 101 ? 12.527 -16.656 -0.414 1.00 92.06 101 TRP A C 1
ATOM 783 O O . TRP A 1 101 ? 13.294 -17.265 0.334 1.00 92.06 101 TRP A O 1
ATOM 793 N N . GLY A 1 102 ? 11.890 -15.557 -0.032 1.00 93.50 102 GLY A N 1
ATOM 794 C CA . GLY A 1 102 ? 12.025 -14.949 1.282 1.00 93.50 102 GLY A CA 1
ATOM 795 C C . GLY A 1 102 ? 10.812 -15.289 2.125 1.00 93.50 102 GLY A C 1
ATOM 796 O O . GLY A 1 102 ? 9.693 -15.010 1.723 1.00 93.50 102 GLY A O 1
ATOM 797 N N . TYR A 1 103 ? 11.036 -15.846 3.311 1.00 95.25 103 TYR A N 1
ATOM 798 C CA . TYR A 1 103 ? 9.952 -16.234 4.215 1.00 95.25 103 TYR A CA 1
ATOM 799 C C . TYR A 1 103 ? 9.800 -15.303 5.424 1.00 95.25 103 TYR A C 1
ATOM 801 O O . TYR A 1 103 ? 8.973 -15.556 6.289 1.00 95.25 103 TYR A O 1
ATOM 809 N N . TYR A 1 104 ? 10.531 -14.182 5.473 1.00 95.94 104 TYR A N 1
ATOM 810 C CA . TYR A 1 104 ? 10.472 -13.269 6.621 1.00 95.94 104 TYR A CA 1
ATOM 811 C C . TYR A 1 104 ? 9.057 -12.744 6.899 1.00 95.94 104 TYR A C 1
ATOM 813 O O . TYR A 1 104 ? 8.634 -12.697 8.047 1.00 95.94 104 TYR A O 1
ATOM 821 N N . ILE A 1 105 ? 8.286 -12.420 5.858 1.00 97.56 105 ILE A N 1
ATOM 822 C CA . ILE A 1 105 ? 6.913 -11.938 6.053 1.00 97.56 105 ILE A CA 1
ATOM 823 C C . ILE A 1 105 ? 6.017 -13.017 6.682 1.00 97.56 105 ILE A C 1
ATOM 825 O O . ILE A 1 105 ? 5.103 -12.684 7.424 1.00 97.56 105 ILE A O 1
ATOM 829 N N . HIS A 1 106 ? 6.308 -14.308 6.490 1.00 97.75 106 HIS A N 1
ATOM 830 C CA . HIS A 1 106 ? 5.548 -15.378 7.146 1.00 97.75 106 HIS A CA 1
ATOM 831 C C . HIS A 1 106 ? 5.789 -15.382 8.654 1.00 97.75 106 HIS A C 1
ATOM 833 O O . HIS A 1 106 ? 4.846 -15.526 9.426 1.00 97.75 106 HIS A O 1
ATOM 839 N N . GLU A 1 107 ? 7.040 -15.174 9.079 1.00 97.50 107 GLU A N 1
ATOM 840 C CA . GLU A 1 107 ? 7.388 -15.013 10.497 1.00 97.50 107 GLU A CA 1
ATOM 841 C C . GLU A 1 107 ? 6.622 -13.830 11.102 1.00 97.50 107 GLU A C 1
ATOM 843 O O . GLU A 1 107 ? 6.026 -13.949 12.172 1.00 97.50 107 GLU A O 1
ATOM 848 N N . VAL A 1 108 ? 6.577 -12.713 10.374 1.00 98.12 108 VAL A N 1
ATOM 849 C CA . VAL A 1 108 ? 5.881 -11.494 10.794 1.00 98.12 108 VAL A CA 1
ATOM 850 C C . VAL A 1 108 ? 4.364 -11.703 10.889 1.00 98.12 108 VAL A C 1
ATOM 852 O O . VAL A 1 108 ? 3.754 -11.293 11.874 1.00 98.12 108 VAL A O 1
ATOM 855 N N . VAL A 1 109 ? 3.746 -12.381 9.918 1.00 98.44 109 VAL A N 1
ATOM 856 C CA . VAL A 1 109 ? 2.315 -12.732 9.960 1.00 98.44 109 VAL A CA 1
ATOM 857 C C . VAL A 1 109 ? 2.022 -13.690 11.111 1.00 98.44 109 VAL A C 1
ATOM 859 O O . VAL A 1 109 ? 1.014 -13.537 11.792 1.00 98.44 109 VAL A O 1
ATOM 862 N N . ASN A 1 110 ? 2.908 -14.647 11.388 1.00 98.00 110 ASN A N 1
ATOM 863 C CA . ASN A 1 110 ? 2.744 -15.549 12.525 1.00 98.00 110 ASN A CA 1
ATOM 864 C C . ASN A 1 110 ? 2.769 -14.805 13.867 1.00 98.00 110 ASN A C 1
ATOM 866 O O . ASN A 1 110 ? 1.992 -15.147 14.763 1.00 98.00 110 ASN A O 1
ATOM 870 N N . ALA A 1 111 ? 3.630 -13.791 13.990 1.00 98.06 111 ALA A N 1
ATOM 871 C CA . ALA A 1 111 ? 3.748 -12.958 15.183 1.00 98.06 111 ALA A CA 1
ATOM 872 C C . ALA A 1 111 ? 2.598 -11.942 15.327 1.00 98.06 111 ALA A C 1
ATOM 874 O O . ALA A 1 111 ? 2.146 -11.680 16.442 1.00 98.06 111 ALA A O 1
ATOM 875 N N . HIS A 1 112 ? 2.102 -11.391 14.215 1.00 98.31 112 HIS A N 1
ATOM 876 C CA . HIS A 1 112 ? 1.112 -10.305 14.197 1.00 98.31 112 HIS A CA 1
ATOM 877 C C . HIS A 1 112 ? -0.023 -10.563 13.185 1.00 98.31 112 HIS A C 1
ATOM 879 O O . HIS A 1 112 ? -0.255 -9.756 12.276 1.00 98.31 112 HIS A O 1
ATOM 885 N N . PRO A 1 113 ? -0.762 -11.679 13.326 1.00 98.06 113 PRO A N 1
ATOM 886 C CA . PRO A 1 113 ? -1.713 -12.160 12.316 1.00 98.06 113 PRO A CA 1
ATOM 887 C C . PRO A 1 113 ? -2.929 -11.255 12.137 1.00 98.06 113 PRO A C 1
ATOM 889 O O . PRO A 1 113 ? -3.607 -11.320 11.117 1.00 98.06 113 PRO A O 1
ATOM 892 N N . ASP A 1 114 ? -3.231 -10.434 13.138 1.00 98.06 114 ASP A N 1
ATOM 893 C CA . ASP A 1 114 ? -4.326 -9.477 13.106 1.00 98.06 114 ASP A CA 1
ATOM 894 C C . ASP A 1 114 ? -3.935 -8.152 12.450 1.00 98.06 114 ASP A C 1
ATOM 896 O O . ASP A 1 114 ? -4.828 -7.377 12.146 1.00 98.06 114 ASP A O 1
ATOM 900 N N . ARG A 1 115 ? -2.642 -7.886 12.221 1.00 98.38 115 ARG A N 1
ATOM 901 C CA . ARG A 1 115 ? -2.123 -6.598 11.721 1.00 98.38 115 ARG A CA 1
ATOM 902 C C . ARG A 1 115 ? -1.478 -6.691 10.342 1.00 98.38 115 ARG A C 1
ATOM 904 O O . ARG A 1 115 ? -1.458 -5.697 9.620 1.00 98.38 115 ARG A O 1
ATOM 911 N N . ILE A 1 116 ? -0.931 -7.852 9.992 1.00 98.56 116 ILE A N 1
ATOM 912 C CA . ILE A 1 116 ? -0.097 -8.011 8.801 1.00 98.56 116 ILE A CA 1
ATOM 913 C C . ILE A 1 116 ? -0.777 -8.934 7.795 1.00 98.56 116 ILE A C 1
ATOM 915 O O . ILE A 1 116 ? -1.212 -10.039 8.126 1.00 98.56 116 ILE A O 1
ATOM 919 N N . ILE A 1 117 ? -0.830 -8.474 6.549 1.00 98.69 117 ILE A N 1
ATOM 920 C CA . ILE A 1 117 ? -1.272 -9.247 5.396 1.00 98.69 117 ILE A CA 1
ATOM 921 C C . ILE A 1 117 ? -0.020 -9.806 4.714 1.00 98.69 117 ILE A C 1
ATOM 923 O O . ILE A 1 117 ? 0.916 -9.072 4.391 1.00 98.69 117 ILE A O 1
ATOM 927 N N . LEU A 1 118 ? 0.000 -11.121 4.498 1.00 98.19 118 LEU A N 1
ATOM 928 C CA . LEU A 1 118 ? 1.053 -11.761 3.715 1.00 98.19 118 LEU A CA 1
ATOM 929 C C . LEU A 1 118 ? 0.949 -11.280 2.263 1.00 98.19 118 LEU A C 1
ATOM 931 O O . LEU A 1 118 ? -0.108 -11.441 1.670 1.00 98.19 118 LEU A O 1
ATOM 935 N N . ALA A 1 119 ? 2.017 -10.751 1.674 1.00 98.31 119 ALA A N 1
ATOM 936 C CA . ALA A 1 119 ? 2.135 -10.637 0.223 1.00 98.31 119 ALA A CA 1
ATOM 937 C C . ALA A 1 119 ? 3.280 -11.525 -0.276 1.00 98.31 119 ALA A C 1
ATOM 939 O O . ALA A 1 119 ? 4.131 -11.967 0.506 1.00 98.31 119 ALA A O 1
ATOM 940 N N . THR A 1 120 ? 3.293 -11.836 -1.576 1.00 98.25 120 THR A N 1
ATOM 941 C CA . THR A 1 120 ? 4.428 -12.547 -2.191 1.00 98.25 120 THR A CA 1
ATOM 942 C C . THR A 1 120 ? 5.715 -11.737 -2.049 1.00 98.25 120 THR A C 1
ATOM 944 O O . THR A 1 120 ? 5.708 -10.608 -1.576 1.00 98.25 120 THR A O 1
ATOM 947 N N . ASN A 1 121 ? 6.856 -12.264 -2.484 1.00 96.62 121 ASN A N 1
ATOM 948 C CA . ASN A 1 121 ? 8.006 -11.387 -2.677 1.00 96.62 121 ASN A CA 1
ATOM 949 C C . ASN A 1 121 ? 7.752 -10.375 -3.806 1.00 96.62 121 ASN A C 1
ATOM 951 O O . ASN A 1 121 ? 7.109 -10.720 -4.799 1.00 96.62 121 ASN A O 1
ATOM 955 N N . GLY A 1 122 ? 8.311 -9.169 -3.669 1.00 94.25 122 GLY A N 1
ATOM 956 C CA . GLY A 1 122 ? 8.202 -8.104 -4.668 1.00 94.25 122 GLY A CA 1
ATOM 957 C C . GLY A 1 122 ? 9.130 -8.289 -5.881 1.00 94.25 122 GLY A C 1
ATOM 958 O O . GLY A 1 122 ? 10.245 -8.841 -5.803 1.00 94.25 122 GLY A O 1
ATOM 959 N N . GLY A 1 123 ? 8.692 -7.768 -7.023 1.00 93.81 123 GLY A N 1
ATOM 960 C CA . GLY A 1 123 ? 9.393 -7.708 -8.304 1.00 93.81 123 GLY A CA 1
ATOM 961 C C . GLY A 1 123 ? 10.453 -6.607 -8.390 1.00 93.81 123 GLY A C 1
ATOM 962 O O . GLY A 1 123 ? 10.630 -5.996 -9.428 1.00 93.81 123 GLY A O 1
ATOM 963 N N . THR A 1 124 ? 11.225 -6.357 -7.334 1.00 89.50 124 THR A N 1
ATOM 964 C CA . THR A 1 124 ? 12.329 -5.364 -7.357 1.00 89.50 124 THR A CA 1
ATOM 965 C C . THR A 1 124 ? 13.713 -6.019 -7.473 1.00 89.50 124 THR A C 1
ATOM 967 O O . THR A 1 124 ? 14.771 -5.382 -7.407 1.00 89.50 124 THR A O 1
ATOM 970 N N . ASN A 1 125 ? 13.741 -7.346 -7.616 1.00 89.50 125 ASN A N 1
ATOM 971 C CA . ASN A 1 125 ? 14.959 -8.144 -7.622 1.00 89.50 125 ASN A CA 1
ATOM 972 C C . ASN A 1 125 ? 15.577 -8.271 -9.028 1.00 89.50 125 ASN A C 1
ATOM 974 O O . ASN A 1 125 ? 14.908 -8.174 -10.049 1.00 89.50 125 ASN A O 1
ATOM 978 N N . LYS A 1 126 ? 16.879 -8.575 -9.096 1.00 88.94 126 LYS A N 1
ATOM 979 C CA . LYS A 1 126 ? 17.622 -8.656 -10.370 1.00 88.94 126 LYS A CA 1
ATOM 980 C C . LYS A 1 126 ? 17.111 -9.708 -11.361 1.00 88.94 126 LYS A C 1
ATOM 982 O O . LYS A 1 126 ? 17.469 -9.600 -12.530 1.00 88.94 126 LYS A O 1
ATOM 987 N N . ASN A 1 127 ? 16.402 -10.749 -10.920 1.00 89.50 127 ASN A N 1
ATOM 988 C CA . ASN A 1 127 ? 15.842 -11.726 -11.853 1.00 89.50 127 ASN A CA 1
ATOM 989 C C . ASN A 1 127 ? 14.629 -11.127 -12.557 1.00 89.50 127 ASN A C 1
ATOM 991 O O . ASN A 1 127 ? 14.599 -11.155 -13.782 1.00 89.50 127 ASN A O 1
ATOM 995 N N . TRP A 1 128 ? 13.722 -10.507 -11.800 1.00 92.88 128 TRP A N 1
ATOM 996 C CA . TRP A 1 128 ? 12.598 -9.768 -12.367 1.00 92.88 128 TRP A CA 1
ATOM 997 C C . TRP A 1 128 ? 13.059 -8.639 -13.292 1.00 92.88 128 TRP A C 1
ATOM 999 O O . TRP A 1 128 ? 12.762 -8.665 -14.479 1.00 92.88 128 TRP A O 1
ATOM 1009 N N . LEU A 1 129 ? 13.918 -7.739 -12.794 1.00 90.50 129 LEU A N 1
ATOM 1010 C CA . LEU A 1 129 ? 14.405 -6.566 -13.538 1.00 90.50 129 LEU A CA 1
ATOM 1011 C C . LEU A 1 129 ? 15.174 -6.897 -14.830 1.00 90.50 129 LEU A C 1
ATOM 1013 O O . LEU A 1 129 ? 15.462 -6.011 -15.627 1.00 90.50 129 LEU A O 1
ATOM 1017 N N . LYS A 1 130 ? 15.576 -8.158 -15.021 1.00 88.94 130 LYS A N 1
ATOM 1018 C CA . LYS A 1 130 ? 16.258 -8.644 -16.231 1.00 88.94 130 LYS A CA 1
ATOM 1019 C C . LYS A 1 130 ? 15.378 -9.560 -17.083 1.00 88.94 130 LYS A C 1
ATOM 1021 O O . LYS A 1 130 ? 15.916 -10.268 -17.931 1.00 88.94 130 LYS A O 1
ATOM 1026 N N . GLY A 1 131 ? 14.077 -9.616 -16.808 1.00 83.38 131 GLY A N 1
ATOM 1027 C CA . GLY A 1 131 ? 13.126 -10.461 -17.525 1.00 83.38 131 GLY A CA 1
ATOM 1028 C C . GLY A 1 131 ? 13.360 -11.963 -17.347 1.00 83.38 131 GLY A C 1
ATOM 1029 O O . GLY A 1 131 ? 12.924 -12.750 -18.175 1.00 83.38 131 GLY A O 1
ATOM 1030 N N . LYS A 1 132 ? 14.063 -12.408 -16.297 1.00 86.12 132 LYS A N 1
ATOM 1031 C CA . LYS A 1 132 ? 14.353 -13.837 -16.106 1.00 86.12 132 LYS A CA 1
ATOM 1032 C C . LYS A 1 132 ? 13.148 -14.571 -15.514 1.00 86.12 132 LYS A C 1
ATOM 1034 O O . LYS A 1 132 ? 12.783 -14.312 -14.367 1.00 86.12 132 LYS A O 1
ATOM 1039 N N . GLY A 1 133 ? 12.672 -15.599 -16.217 1.00 84.06 133 GLY A N 1
ATOM 1040 C CA . GLY A 1 133 ? 11.512 -16.411 -15.820 1.00 84.06 133 GLY A CA 1
ATOM 1041 C C . GLY A 1 133 ? 11.606 -17.113 -14.452 1.00 84.06 133 GLY A C 1
ATOM 1042 O O . GLY A 1 133 ? 10.598 -17.464 -13.854 1.00 84.06 133 GLY A O 1
ATOM 1043 N N . GLY A 1 134 ? 12.809 -17.298 -13.894 1.00 87.44 134 GLY A N 1
ATOM 1044 C CA . GLY A 1 134 ? 12.985 -18.040 -12.637 1.00 87.44 134 GLY A CA 1
ATOM 1045 C C . GLY A 1 134 ? 12.423 -17.366 -11.375 1.00 87.44 134 GLY A C 1
ATOM 1046 O O . GLY A 1 134 ? 12.317 -18.032 -10.347 1.00 87.44 134 GLY A O 1
ATOM 1047 N N . PHE A 1 135 ? 12.123 -16.061 -11.405 1.00 93.00 135 PHE A N 1
ATOM 1048 C CA . PHE A 1 135 ? 11.420 -15.399 -10.296 1.00 93.00 135 PHE A CA 1
ATOM 1049 C C . PHE A 1 135 ? 9.901 -15.525 -10.438 1.00 93.00 135 PHE A C 1
ATOM 1051 O O . PHE A 1 135 ? 9.269 -15.948 -9.478 1.00 93.00 135 PHE A O 1
ATOM 1058 N N . ILE A 1 136 ? 9.336 -15.242 -11.618 1.00 95.62 136 ILE A N 1
ATOM 1059 C CA . ILE A 1 136 ? 7.890 -15.393 -11.852 1.00 95.62 136 ILE A CA 1
ATOM 1060 C C . ILE A 1 136 ? 7.434 -16.845 -11.656 1.00 95.62 136 ILE A C 1
ATOM 1062 O O . ILE A 1 136 ? 6.418 -17.058 -11.015 1.00 95.62 136 ILE A O 1
ATOM 1066 N N . GLY A 1 137 ? 8.248 -17.840 -12.036 1.00 95.19 137 GLY A N 1
ATOM 1067 C CA . GLY A 1 137 ? 7.945 -19.246 -11.736 1.00 95.19 137 GLY A CA 1
ATOM 1068 C C . GLY A 1 137 ? 7.820 -19.538 -10.236 1.00 95.19 137 GLY A C 1
ATOM 1069 O O . GLY A 1 137 ? 6.952 -20.288 -9.821 1.00 95.19 137 GLY A O 1
ATOM 1070 N N . GLN A 1 138 ? 8.626 -18.883 -9.392 1.00 94.25 138 GLN A N 1
ATOM 1071 C CA . GLN A 1 138 ? 8.462 -19.006 -7.939 1.00 94.25 138 GLN A CA 1
ATOM 1072 C C . GLN A 1 138 ? 7.228 -18.262 -7.431 1.00 94.25 138 GLN A C 1
ATOM 1074 O O . GLN A 1 138 ? 6.627 -18.707 -6.466 1.00 94.25 138 GLN A O 1
ATOM 1079 N N . VAL A 1 139 ? 6.855 -17.134 -8.041 1.00 96.81 139 VAL A N 1
ATOM 1080 C CA . VAL A 1 139 ? 5.606 -16.442 -7.692 1.00 96.81 139 VAL A CA 1
ATOM 1081 C C . VAL A 1 139 ? 4.412 -17.341 -8.006 1.00 96.81 139 VAL A C 1
ATOM 1083 O O . VAL A 1 139 ? 3.562 -17.504 -7.140 1.00 96.81 139 VAL A O 1
ATOM 1086 N N . GLU A 1 140 ? 4.383 -17.974 -9.179 1.00 97.62 140 GLU A N 1
ATOM 1087 C CA . GLU A 1 140 ? 3.349 -18.941 -9.571 1.00 97.62 140 GLU A CA 1
ATOM 1088 C C . GLU A 1 140 ? 3.240 -20.085 -8.556 1.00 97.62 140 GLU A C 1
ATOM 1090 O O . GLU A 1 140 ? 2.174 -20.254 -7.964 1.00 97.62 140 GLU A O 1
ATOM 1095 N N . ASP A 1 141 ? 4.348 -20.782 -8.264 1.00 94.56 141 ASP A N 1
ATOM 1096 C CA . ASP A 1 141 ? 4.384 -21.879 -7.282 1.00 94.56 141 ASP A CA 1
ATOM 1097 C C . ASP A 1 141 ? 3.831 -21.442 -5.910 1.00 94.56 141 ASP A C 1
ATOM 1099 O O . ASP A 1 141 ? 3.098 -22.170 -5.236 1.00 94.56 141 ASP A O 1
ATOM 1103 N N . GLN A 1 142 ? 4.192 -20.233 -5.477 1.00 95.12 142 GLN A N 1
ATOM 1104 C CA . GLN A 1 142 ? 3.843 -19.707 -4.159 1.00 95.12 142 GLN A CA 1
ATOM 1105 C C . GLN A 1 142 ? 2.382 -19.270 -4.100 1.00 95.12 142 GLN A C 1
ATOM 1107 O O . GLN A 1 142 ? 1.683 -19.620 -3.151 1.00 95.12 142 GLN A O 1
ATOM 1112 N N . VAL A 1 143 ? 1.877 -18.566 -5.112 1.00 96.12 143 VAL A N 1
ATOM 1113 C CA . VAL A 1 143 ? 0.469 -18.145 -5.167 1.00 96.12 143 VAL A CA 1
ATOM 1114 C C . VAL A 1 143 ? -0.453 -19.357 -5.311 1.00 96.12 143 VAL A C 1
ATOM 1116 O O . VAL A 1 143 ? -1.463 -19.432 -4.611 1.00 96.12 143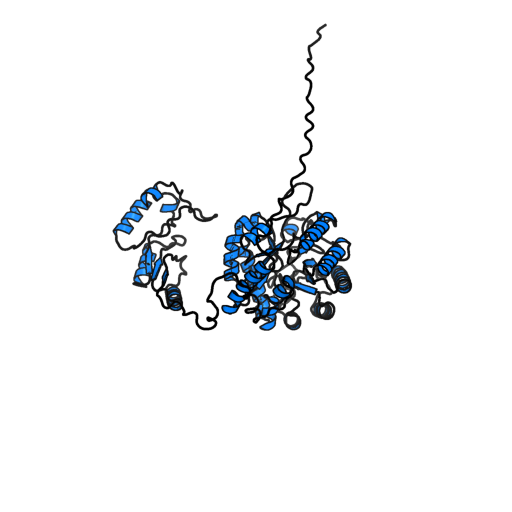 VAL A O 1
ATOM 1119 N N . GLN A 1 144 ? -0.075 -20.351 -6.122 1.00 93.06 144 GLN A N 1
ATOM 1120 C CA . GLN A 1 144 ? -0.837 -21.595 -6.299 1.00 93.06 144 GLN A CA 1
ATOM 1121 C C . GLN A 1 144 ? -0.945 -22.435 -5.016 1.00 93.06 144 GLN A C 1
ATOM 1123 O O . GLN A 1 144 ? -1.858 -23.250 -4.897 1.00 93.06 144 GLN A O 1
ATOM 1128 N N . SER A 1 145 ? -0.091 -22.200 -4.011 1.00 89.06 145 SER A N 1
ATOM 1129 C CA . SER A 1 145 ? -0.255 -22.801 -2.677 1.00 89.06 145 SER A CA 1
ATOM 1130 C C . SER A 1 145 ? -1.518 -22.328 -1.934 1.00 89.06 145 SER A C 1
ATOM 1132 O O . SER A 1 145 ? -1.912 -22.939 -0.940 1.00 89.06 145 SER A O 1
ATOM 1134 N N . GLY A 1 146 ? -2.131 -21.217 -2.368 1.00 89.75 146 GLY A N 1
ATOM 1135 C CA . GLY A 1 146 ? -3.306 -20.600 -1.743 1.00 89.75 146 GLY A CA 1
ATOM 1136 C C . GLY A 1 146 ? -3.004 -19.733 -0.512 1.00 89.75 146 GLY A C 1
ATOM 1137 O O . GLY A 1 146 ? -3.914 -19.143 0.077 1.00 89.75 146 GLY A O 1
ATOM 1138 N N . GLN A 1 147 ? -1.735 -19.613 -0.105 1.00 91.25 147 GLN A N 1
ATOM 1139 C CA . GLN A 1 147 ? -1.349 -18.873 1.104 1.00 91.25 147 GLN A CA 1
ATOM 1140 C C . GLN A 1 147 ? -1.325 -17.351 0.936 1.00 91.25 147 GLN A C 1
ATOM 1142 O O . GLN A 1 147 ? -1.364 -16.632 1.937 1.00 91.25 147 GLN A O 1
ATOM 1147 N N . TYR A 1 148 ? -1.315 -16.837 -0.294 1.00 97.25 148 TYR A N 1
ATOM 1148 C CA . TYR A 1 148 ? -1.147 -15.412 -0.576 1.00 97.25 148 TYR A CA 1
ATOM 1149 C C . TYR A 1 148 ? -2.479 -14.756 -0.981 1.00 97.25 148 TYR A C 1
ATOM 1151 O O . TYR A 1 148 ? -3.041 -15.123 -2.006 1.00 97.25 148 TYR A O 1
ATOM 1159 N N . PRO A 1 149 ? -3.004 -13.801 -0.192 1.00 97.56 149 PRO A N 1
ATOM 1160 C CA . PRO A 1 149 ? -4.196 -13.017 -0.517 1.00 97.56 149 PRO A CA 1
ATOM 1161 C C . PRO A 1 149 ? -3.904 -11.866 -1.493 1.00 97.56 149 PRO A C 1
ATOM 1163 O O . PRO A 1 149 ? -4.835 -11.275 -2.025 1.00 97.56 149 PRO A O 1
ATOM 1166 N N . ILE A 1 150 ? -2.629 -11.523 -1.695 1.00 98.69 150 ILE A N 1
ATOM 1167 C CA . ILE A 1 150 ? -2.147 -10.496 -2.620 1.00 98.69 150 ILE A CA 1
ATOM 1168 C C . ILE A 1 150 ? -0.721 -10.844 -3.062 1.00 98.69 150 ILE A C 1
ATOM 1170 O O . ILE A 1 150 ? 0.061 -11.417 -2.295 1.00 98.69 150 ILE A O 1
ATOM 1174 N N . MET A 1 151 ? -0.377 -10.508 -4.300 1.00 98.69 151 MET A N 1
ATOM 1175 C CA . MET A 1 151 ? 1.002 -10.517 -4.778 1.00 98.69 151 MET A CA 1
ATOM 1176 C C . MET A 1 151 ? 1.622 -9.128 -4.592 1.00 98.69 151 MET A C 1
ATOM 1178 O O . MET A 1 151 ? 0.935 -8.122 -4.753 1.00 98.69 151 MET A O 1
ATOM 1182 N N . GLY A 1 152 ? 2.908 -9.092 -4.239 1.00 93.81 152 GLY A N 1
ATOM 1183 C CA . GLY A 1 152 ? 3.665 -7.864 -3.986 1.00 93.81 152 GLY A CA 1
ATOM 1184 C C . GLY A 1 152 ? 3.766 -6.928 -5.189 1.00 93.81 152 GLY A C 1
ATOM 1185 O O . GLY A 1 152 ? 3.213 -7.203 -6.253 1.00 93.81 152 GLY A O 1
ATOM 1186 N N . GLU A 1 153 ? 4.498 -5.828 -5.033 1.00 97.25 153 GLU A N 1
ATOM 1187 C CA . GLU A 1 153 ? 4.674 -4.864 -6.119 1.00 97.25 153 GLU A CA 1
ATOM 1188 C C . GLU A 1 153 ? 5.682 -5.380 -7.155 1.00 97.25 153 GLU A C 1
ATOM 1190 O O . GLU A 1 153 ? 6.777 -5.840 -6.813 1.00 97.25 153 GLU A O 1
ATOM 1195 N N . PHE A 1 154 ? 5.337 -5.287 -8.440 1.00 97.69 154 PHE A N 1
ATOM 1196 C CA . PHE A 1 154 ? 6.225 -5.632 -9.549 1.00 97.69 154 PHE A CA 1
ATOM 1197 C C . PHE A 1 154 ? 6.658 -4.390 -10.337 1.00 97.69 154 PHE A C 1
ATOM 1199 O O . PHE A 1 154 ? 5.825 -3.700 -10.921 1.00 97.69 154 PHE A O 1
ATOM 1206 N N . ASP A 1 155 ? 7.973 -4.134 -10.408 1.00 96.00 155 ASP A N 1
ATOM 1207 C CA . ASP A 1 155 ? 8.530 -3.021 -11.191 1.00 96.00 155 ASP A CA 1
ATOM 1208 C C . ASP A 1 155 ? 8.368 -3.305 -12.694 1.00 96.00 155 ASP A C 1
ATOM 1210 O O . ASP A 1 155 ? 9.001 -4.230 -13.200 1.00 96.00 155 ASP A O 1
ATOM 1214 N N . PHE A 1 156 ? 7.615 -2.491 -13.436 1.00 97.50 156 PHE A N 1
ATOM 1215 C CA . PHE A 1 156 ? 7.602 -2.532 -14.906 1.00 97.50 156 PHE A CA 1
ATOM 1216 C C . PHE A 1 156 ? 8.289 -1.302 -15.482 1.00 97.50 156 PHE A C 1
ATOM 1218 O O . PHE A 1 156 ? 9.423 -1.379 -15.972 1.00 97.50 156 PHE A O 1
ATOM 1225 N N . ARG A 1 157 ? 7.660 -0.141 -15.317 1.00 96.88 157 ARG A N 1
ATOM 1226 C CA . ARG A 1 157 ? 8.263 1.154 -15.608 1.00 96.88 157 ARG A CA 1
ATOM 1227 C C . ARG A 1 157 ? 8.482 1.890 -14.299 1.00 96.88 157 ARG A C 1
ATOM 1229 O O . ARG A 1 157 ? 7.505 2.225 -13.657 1.00 96.88 157 ARG A O 1
ATOM 1236 N N . HIS A 1 158 ? 9.729 2.161 -13.924 1.00 94.44 158 HIS A N 1
ATOM 1237 C CA . HIS A 1 158 ? 10.083 2.876 -12.690 1.00 94.44 158 HIS A CA 1
ATOM 1238 C C . HIS A 1 158 ? 11.261 3.819 -12.982 1.00 94.44 158 HIS A C 1
ATOM 1240 O O . HIS A 1 158 ? 12.222 3.408 -13.631 1.00 94.44 158 HIS A O 1
ATOM 1246 N N . TYR A 1 159 ? 11.243 5.070 -12.501 1.00 93.31 159 TYR A N 1
ATOM 1247 C CA . TYR A 1 159 ? 12.386 5.991 -12.660 1.00 93.31 159 TYR A CA 1
ATOM 1248 C C . TYR A 1 159 ? 13.400 5.924 -11.510 1.00 93.31 159 TYR A C 1
ATOM 1250 O O . TYR A 1 159 ? 13.172 5.350 -10.455 1.00 93.31 159 TYR A O 1
ATOM 1258 N N . MET A 1 160 ? 14.556 6.566 -11.639 1.00 89.94 160 MET A N 1
ATOM 1259 C CA . MET A 1 160 ? 15.530 6.599 -10.545 1.00 89.94 160 MET A CA 1
ATOM 1260 C C . MET A 1 160 ? 14.960 7.161 -9.226 1.00 89.94 160 MET A C 1
ATOM 1262 O O . MET A 1 160 ? 14.327 8.213 -9.176 1.00 89.94 160 MET A O 1
ATOM 1266 N N . SER A 1 161 ? 15.280 6.509 -8.102 1.00 85.31 161 SER A N 1
ATOM 1267 C CA . SER A 1 161 ? 14.988 7.078 -6.779 1.00 85.31 161 SER A CA 1
ATOM 1268 C C . SER A 1 161 ? 15.817 8.344 -6.506 1.00 85.31 161 SER A C 1
ATOM 1270 O O . SER A 1 161 ? 16.916 8.530 -7.033 1.00 85.31 161 SER A O 1
ATOM 1272 N N . GLY A 1 162 ? 15.374 9.193 -5.573 1.00 82.75 162 GLY A N 1
ATOM 1273 C CA . GLY A 1 162 ? 16.134 10.401 -5.221 1.00 82.75 162 GLY A CA 1
ATOM 1274 C C . GLY A 1 162 ? 17.553 10.124 -4.705 1.00 82.75 162 GLY A C 1
ATOM 1275 O O . GLY A 1 162 ? 18.479 10.880 -4.991 1.00 82.75 162 GLY A O 1
ATOM 1276 N N . ASN A 1 163 ? 17.760 9.010 -3.995 1.00 82.31 163 ASN A N 1
ATOM 1277 C CA . ASN A 1 163 ? 19.097 8.579 -3.570 1.00 82.31 163 ASN A CA 1
ATOM 1278 C C . ASN A 1 163 ? 19.980 8.142 -4.744 1.00 82.31 163 ASN A C 1
ATOM 1280 O O . ASN A 1 163 ? 21.201 8.277 -4.675 1.00 82.31 163 ASN A O 1
ATOM 1284 N N . GLN A 1 164 ? 19.378 7.602 -5.798 1.00 85.25 164 GLN A N 1
ATOM 1285 C CA . GLN A 1 164 ? 20.070 7.207 -7.015 1.00 85.25 164 GLN A CA 1
ATOM 1286 C C . GLN A 1 164 ? 20.488 8.412 -7.842 1.00 85.25 164 GLN A C 1
ATOM 1288 O O . GLN A 1 164 ? 21.659 8.489 -8.206 1.00 85.25 164 GLN A O 1
ATOM 1293 N N . CYS A 1 165 ? 19.603 9.391 -8.015 1.00 86.31 165 CYS A N 1
ATOM 1294 C CA . CYS A 1 165 ? 19.936 10.635 -8.707 1.00 86.31 165 CYS A CA 1
ATOM 1295 C C . CYS A 1 165 ? 21.055 11.400 -8.005 1.00 86.31 165 CYS A C 1
ATOM 1297 O O . CYS A 1 165 ? 22.046 11.751 -8.637 1.00 86.31 165 CYS A O 1
ATOM 1299 N N . LYS A 1 166 ? 21.000 11.515 -6.670 1.00 84.88 166 LYS A N 1
ATOM 1300 C CA . LYS A 1 166 ? 22.099 12.097 -5.876 1.00 84.88 166 LYS A CA 1
ATOM 1301 C C . LYS A 1 166 ? 23.441 11.379 -6.049 1.00 84.88 166 LYS A C 1
ATOM 1303 O O . LYS A 1 166 ? 24.483 11.984 -5.837 1.00 84.88 166 LYS A O 1
ATOM 1308 N N . LYS A 1 167 ? 23.425 10.080 -6.364 1.00 86.25 167 LYS A N 1
ATOM 1309 C CA . LYS A 1 167 ? 24.624 9.233 -6.478 1.00 86.25 167 LYS A CA 1
ATOM 1310 C C . LYS A 1 167 ? 24.990 8.898 -7.929 1.00 86.25 167 LYS A C 1
ATOM 1312 O O . LYS A 1 167 ? 25.861 8.054 -8.120 1.00 86.25 167 LYS A O 1
ATOM 1317 N N . GLY A 1 168 ? 24.313 9.483 -8.922 1.00 84.19 168 GLY A N 1
ATOM 1318 C CA . GLY A 1 168 ? 24.520 9.174 -10.343 1.00 84.19 168 GLY A CA 1
ATOM 1319 C C . GLY A 1 168 ? 24.315 7.694 -10.696 1.00 84.19 168 GLY A C 1
ATOM 1320 O O . GLY A 1 168 ? 25.035 7.153 -11.529 1.00 84.19 168 GLY A O 1
ATOM 1321 N N . LYS A 1 169 ? 23.395 6.995 -10.017 1.00 84.94 169 LYS A N 1
ATOM 1322 C CA . LYS A 1 169 ? 23.144 5.557 -10.220 1.00 84.94 169 LYS A CA 1
ATOM 1323 C C . LYS A 1 169 ? 21.850 5.329 -10.990 1.00 84.94 169 LYS A C 1
ATOM 1325 O O . LYS A 1 169 ? 20.807 5.751 -10.525 1.00 84.94 169 LYS A O 1
ATOM 1330 N N . THR A 1 170 ? 21.877 4.517 -12.041 1.00 81.12 170 THR A N 1
ATOM 1331 C CA . THR A 1 170 ? 20.700 4.258 -12.898 1.00 81.12 170 THR A CA 1
ATOM 1332 C C . THR A 1 170 ? 20.010 2.913 -12.650 1.00 81.12 170 THR A C 1
ATOM 1334 O O . THR A 1 170 ? 19.020 2.595 -13.286 1.00 81.12 170 THR A O 1
ATOM 1337 N N . GLY A 1 171 ? 20.477 2.102 -11.694 1.00 75.38 171 GLY A N 1
ATOM 1338 C CA . GLY A 1 171 ? 20.039 0.700 -11.545 1.00 75.38 171 GLY A CA 1
ATOM 1339 C C . GLY A 1 171 ? 18.579 0.414 -11.132 1.00 75.38 171 GLY A C 1
ATOM 1340 O O . GLY A 1 171 ? 18.292 -0.745 -10.860 1.00 75.38 171 GLY A O 1
ATOM 1341 N N . ARG A 1 172 ? 17.701 1.423 -11.030 1.00 76.56 172 ARG A N 1
ATOM 1342 C CA . ARG A 1 172 ? 16.233 1.292 -10.847 1.00 76.56 172 ARG A CA 1
ATOM 1343 C C . ARG A 1 172 ? 15.450 2.072 -11.910 1.00 76.56 172 ARG A C 1
ATOM 1345 O O . ARG A 1 172 ? 14.243 2.178 -11.797 1.00 76.56 172 ARG A O 1
ATOM 1352 N N . ASP A 1 173 ? 16.129 2.658 -12.896 1.00 89.56 173 ASP A N 1
ATOM 1353 C CA . ASP A 1 173 ? 15.440 3.152 -14.083 1.00 89.56 173 ASP A CA 1
ATOM 1354 C C . ASP A 1 173 ? 15.097 1.922 -14.931 1.00 89.56 173 ASP A C 1
ATOM 1356 O O . ASP A 1 173 ? 15.926 1.443 -15.708 1.00 89.56 173 ASP A O 1
ATOM 1360 N N . SER A 1 174 ? 13.959 1.297 -14.634 1.00 91.56 174 SER A N 1
ATOM 1361 C CA . SER A 1 174 ? 13.530 0.051 -15.263 1.00 91.56 174 SER A CA 1
ATOM 1362 C C . SER A 1 174 ? 12.497 0.334 -16.338 1.00 91.56 174 SER A C 1
ATOM 1364 O O . SER A 1 174 ? 11.602 1.159 -16.160 1.00 91.56 174 SER A O 1
ATOM 1366 N N . ASN A 1 175 ? 12.630 -0.374 -17.452 1.00 94.56 175 ASN A N 1
ATOM 1367 C CA . ASN A 1 175 ? 11.650 -0.400 -18.521 1.00 94.56 175 ASN A CA 1
ATOM 1368 C C . ASN A 1 175 ? 11.484 -1.855 -18.967 1.00 94.56 175 ASN A C 1
ATOM 1370 O O . ASN A 1 175 ? 12.240 -2.351 -19.806 1.00 94.56 175 ASN A O 1
ATOM 1374 N N . ILE A 1 176 ? 10.583 -2.560 -18.290 1.00 95.06 176 ILE A N 1
ATOM 1375 C CA . ILE A 1 176 ? 10.210 -3.941 -18.583 1.00 95.06 176 ILE A CA 1
ATOM 1376 C C . ILE A 1 176 ? 8.875 -3.891 -19.331 1.00 95.06 176 ILE A C 1
ATOM 1378 O O . ILE A 1 176 ? 7.944 -3.274 -18.813 1.00 95.06 176 ILE A O 1
ATOM 1382 N N . PRO A 1 177 ? 8.756 -4.533 -20.506 1.00 94.62 177 PRO A N 1
ATOM 1383 C CA . PRO A 1 177 ? 7.484 -4.622 -21.215 1.00 94.62 177 PRO A CA 1
ATOM 1384 C C . PRO A 1 177 ? 6.421 -5.295 -20.341 1.00 94.62 177 PRO A C 1
ATOM 1386 O O . PRO A 1 177 ? 6.613 -6.429 -19.891 1.00 94.62 177 PRO A O 1
ATOM 1389 N N . LEU A 1 178 ? 5.324 -4.582 -20.079 1.00 97.50 178 LEU A N 1
ATOM 1390 C CA . LEU A 1 178 ? 4.182 -5.092 -19.312 1.00 97.50 178 LEU A CA 1
ATOM 1391 C C . LEU A 1 178 ? 3.428 -6.186 -20.077 1.00 97.50 178 LEU A C 1
ATOM 1393 O O . LEU A 1 178 ? 2.926 -7.125 -19.475 1.00 97.50 178 LEU A O 1
ATOM 1397 N N . ASP A 1 179 ? 3.422 -6.080 -21.399 1.00 96.50 179 ASP A N 1
ATOM 1398 C CA . ASP A 1 179 ? 2.903 -7.027 -22.387 1.00 96.50 179 ASP A CA 1
ATOM 1399 C C . ASP A 1 179 ? 3.954 -8.065 -22.834 1.00 96.50 179 ASP A C 1
ATOM 1401 O O . ASP A 1 179 ? 3.808 -8.726 -23.857 1.00 96.50 179 ASP A O 1
ATOM 1405 N N . GLY A 1 180 ? 5.054 -8.205 -22.088 1.00 95.69 180 GLY A N 1
ATOM 1406 C CA . GLY A 1 180 ? 6.029 -9.274 -22.298 1.00 95.69 180 GLY A CA 1
ATOM 1407 C C . GLY A 1 180 ? 5.668 -10.559 -21.545 1.00 95.69 180 GLY A C 1
ATOM 1408 O O . GLY A 1 180 ? 4.842 -10.551 -20.638 1.00 95.69 180 GLY A O 1
ATOM 1409 N N . GLU A 1 181 ? 6.392 -11.648 -21.829 1.00 96.44 181 GLU A N 1
ATOM 1410 C CA . GLU A 1 181 ? 6.149 -12.997 -21.275 1.00 96.44 181 GLU A CA 1
ATOM 1411 C C . GLU A 1 181 ? 5.891 -13.022 -19.753 1.00 96.44 181 GLU A C 1
ATOM 1413 O O . GLU A 1 181 ? 4.949 -13.652 -19.282 1.00 96.44 181 GLU A O 1
ATOM 1418 N N . ASN A 1 182 ? 6.710 -12.334 -18.948 1.00 96.31 182 ASN A N 1
ATOM 1419 C CA . ASN A 1 182 ? 6.525 -12.338 -17.490 1.00 96.31 182 ASN A CA 1
ATOM 1420 C C . ASN A 1 182 ? 5.297 -11.529 -17.040 1.00 96.31 182 ASN A C 1
ATOM 1422 O O . ASN A 1 182 ? 4.731 -11.835 -15.992 1.00 96.31 182 ASN A O 1
ATOM 1426 N N . GLY A 1 183 ? 4.916 -10.495 -17.792 1.00 97.88 183 GLY A N 1
ATOM 1427 C CA . GLY A 1 183 ? 3.712 -9.716 -17.531 1.00 97.88 183 GLY A CA 1
ATOM 1428 C C . GLY A 1 183 ? 2.452 -10.500 -17.887 1.00 97.88 183 GLY A C 1
ATOM 1429 O O . GLY A 1 183 ? 1.571 -10.624 -17.041 1.00 97.88 183 GLY A O 1
ATOM 1430 N N . GLU A 1 184 ? 2.422 -11.151 -19.054 1.00 98.38 184 GLU A N 1
ATOM 1431 C CA . GLU A 1 184 ? 1.364 -12.101 -19.440 1.00 98.38 184 GLU A CA 1
ATOM 1432 C C . GLU A 1 184 ? 1.153 -13.184 -18.384 1.00 98.38 184 GLU A C 1
ATOM 1434 O O . GLU A 1 184 ? 0.032 -13.409 -17.927 1.00 98.38 184 GLU A O 1
ATOM 1439 N N . ARG A 1 185 ? 2.242 -13.796 -17.913 1.00 98.44 185 ARG A N 1
ATOM 1440 C CA . ARG A 1 185 ? 2.193 -14.810 -16.852 1.00 98.44 185 ARG A CA 1
ATOM 1441 C C . ARG A 1 185 ? 1.648 -14.272 -15.531 1.00 98.44 185 ARG A C 1
ATOM 1443 O O . ARG A 1 185 ? 0.860 -14.954 -14.881 1.00 98.44 185 ARG A O 1
ATOM 1450 N N . LEU A 1 186 ? 2.023 -13.054 -15.138 1.00 98.62 186 LEU A N 1
ATOM 1451 C CA . LEU A 1 186 ? 1.515 -12.423 -13.917 1.00 98.62 186 LEU A CA 1
ATOM 1452 C C . LEU A 1 186 ? 0.004 -12.146 -14.003 1.00 98.62 186 LEU A C 1
ATOM 1454 O O . LEU A 1 186 ? -0.738 -12.462 -13.069 1.00 98.62 186 LEU A O 1
ATOM 1458 N N . PHE A 1 187 ? -0.463 -11.598 -15.127 1.00 98.75 187 PHE A N 1
ATOM 1459 C CA . PHE A 1 187 ? -1.888 -11.347 -15.350 1.00 98.75 187 PHE A CA 1
ATOM 1460 C C . PHE A 1 187 ? -2.678 -12.656 -15.396 1.00 98.75 187 PHE A C 1
ATOM 1462 O O . PHE A 1 187 ? -3.691 -12.781 -14.704 1.00 98.75 187 PHE A O 1
ATOM 1469 N N . GLN A 1 188 ? -2.184 -13.654 -16.131 1.00 98.69 188 GLN A N 1
ATOM 1470 C CA . GLN A 1 188 ? -2.786 -14.984 -16.204 1.00 98.69 188 GLN A CA 1
ATOM 1471 C C . GLN A 1 188 ? -2.888 -15.637 -14.817 1.00 98.69 188 GLN A C 1
ATOM 1473 O O . GLN A 1 188 ? -3.950 -16.143 -14.458 1.00 98.69 188 GLN A O 1
ATOM 1478 N N . LEU A 1 189 ? -1.841 -15.547 -13.991 1.00 98.69 189 LEU A N 1
ATOM 1479 C CA . LEU A 1 189 ? -1.865 -16.055 -12.618 1.00 98.69 189 LEU A CA 1
ATOM 1480 C C . LEU A 1 189 ? -2.967 -15.387 -11.779 1.00 98.69 189 LEU A C 1
ATOM 1482 O O . LEU A 1 189 ? -3.670 -16.065 -11.026 1.00 98.69 189 LEU A O 1
ATOM 1486 N N . SER A 1 190 ? -3.168 -14.072 -11.927 1.00 98.75 190 SER A N 1
ATOM 1487 C CA . SER A 1 190 ? -4.278 -13.362 -11.274 1.00 98.75 190 SER A CA 1
ATOM 1488 C C . SER A 1 190 ? -5.645 -13.835 -11.777 1.00 98.75 190 SER A C 1
ATOM 1490 O O . SER A 1 190 ? -6.559 -14.002 -10.969 1.00 98.75 190 SER A O 1
ATOM 1492 N N . VAL A 1 191 ? -5.793 -14.110 -13.079 1.00 98.44 191 VAL A N 1
ATOM 1493 C CA . VAL A 1 191 ? -7.029 -14.683 -13.648 1.00 98.44 191 VAL A CA 1
ATOM 1494 C C . VAL A 1 191 ? -7.330 -16.061 -13.055 1.00 98.44 191 VAL A C 1
ATOM 1496 O O . VAL A 1 191 ? -8.474 -16.329 -12.688 1.00 98.44 191 VAL A O 1
ATOM 1499 N N . GLU A 1 192 ? -6.324 -16.928 -12.964 1.00 97.69 192 GLU A N 1
ATOM 1500 C CA . GLU A 1 192 ? -6.474 -18.317 -12.512 1.00 97.69 192 GLU A CA 1
ATOM 1501 C C . GLU A 1 192 ? -6.774 -18.426 -11.018 1.00 97.69 192 GLU A C 1
ATOM 1503 O O . GLU A 1 192 ? -7.567 -19.267 -10.596 1.00 97.69 192 GLU A O 1
ATOM 1508 N N . THR A 1 193 ? -6.142 -17.572 -10.217 1.00 97.25 193 THR A N 1
ATOM 1509 C CA . THR A 1 193 ? -6.179 -17.667 -8.749 1.00 97.25 193 THR A CA 1
ATOM 1510 C C . THR A 1 193 ? -7.124 -16.653 -8.113 1.00 97.25 193 THR A C 1
ATOM 1512 O O . THR A 1 193 ? -7.504 -16.795 -6.952 1.00 97.25 193 THR A O 1
ATOM 1515 N N . GLY A 1 194 ? -7.507 -15.610 -8.853 1.00 96.75 194 GLY A N 1
ATOM 1516 C CA . GLY A 1 194 ? -8.281 -14.479 -8.349 1.00 96.75 194 GLY A CA 1
ATOM 1517 C C . GLY A 1 194 ? -7.497 -13.554 -7.411 1.00 96.75 194 GLY A C 1
ATOM 1518 O O . GLY A 1 194 ? -8.107 -12.644 -6.836 1.00 96.75 194 GLY A O 1
ATOM 1519 N N . VAL A 1 195 ? -6.189 -13.771 -7.241 1.00 98.62 195 VAL A N 1
ATOM 1520 C CA . VAL A 1 195 ? -5.327 -12.994 -6.342 1.00 98.62 195 VAL A CA 1
ATOM 1521 C C . VAL A 1 195 ? -4.947 -11.662 -7.010 1.00 98.62 195 VAL A C 1
ATOM 1523 O O . VAL A 1 195 ? -4.473 -11.669 -8.150 1.00 98.62 195 VAL A O 1
ATOM 1526 N N . PRO A 1 196 ? -5.166 -10.509 -6.351 1.00 98.81 196 PRO A N 1
ATOM 1527 C CA . PRO A 1 196 ? -4.745 -9.207 -6.859 1.00 98.81 196 PRO A CA 1
ATOM 1528 C C . PRO A 1 196 ? -3.227 -9.023 -6.788 1.00 98.81 196 PRO A C 1
ATOM 1530 O O . PRO A 1 196 ? -2.549 -9.677 -5.994 1.00 98.81 196 PRO A O 1
ATOM 1533 N N . PHE A 1 197 ? -2.700 -8.098 -7.584 1.00 98.81 197 PHE A N 1
ATOM 1534 C CA . PHE A 1 197 ? -1.284 -7.730 -7.560 1.00 98.81 197 PHE A CA 1
ATOM 1535 C C . PHE A 1 197 ? -1.083 -6.234 -7.781 1.00 98.81 197 PHE A C 1
ATOM 1537 O O . PHE A 1 197 ? -1.901 -5.586 -8.439 1.00 98.81 197 PHE A O 1
ATOM 1544 N N . ALA A 1 198 ? 0.016 -5.708 -7.240 1.00 98.62 198 ALA A N 1
ATOM 1545 C CA . ALA A 1 198 ? 0.437 -4.330 -7.450 1.00 98.62 198 ALA A CA 1
ATOM 1546 C C . ALA A 1 198 ? 1.529 -4.236 -8.526 1.00 98.62 198 ALA A C 1
ATOM 1548 O O . ALA A 1 198 ? 2.383 -5.118 -8.641 1.00 98.62 198 ALA A O 1
ATOM 1549 N N . ILE A 1 199 ? 1.526 -3.159 -9.310 1.00 98.50 199 ILE A N 1
ATOM 1550 C CA . ILE A 1 199 ? 2.589 -2.856 -10.273 1.00 98.50 199 ILE A CA 1
ATOM 1551 C C . ILE A 1 199 ? 3.104 -1.432 -10.093 1.00 98.50 199 ILE A C 1
ATOM 1553 O O . ILE A 1 199 ? 2.315 -0.486 -10.055 1.00 98.50 199 ILE A O 1
ATOM 1557 N N . HIS A 1 200 ? 4.429 -1.271 -10.093 1.00 97.75 200 HIS A N 1
ATOM 1558 C CA . HIS A 1 200 ? 5.036 0.040 -10.305 1.00 97.75 200 HIS A CA 1
ATOM 1559 C C . HIS A 1 200 ? 5.092 0.297 -11.807 1.00 97.75 200 HIS A C 1
ATOM 1561 O O . HIS A 1 200 ? 5.864 -0.339 -12.537 1.00 97.75 200 HIS A O 1
ATOM 1567 N N . HIS A 1 201 ? 4.276 1.238 -12.273 1.00 97.75 201 HIS A N 1
ATOM 1568 C CA . HIS A 1 201 ? 4.140 1.532 -13.694 1.00 97.75 201 HIS A CA 1
ATOM 1569 C C . HIS A 1 201 ? 3.931 3.026 -13.926 1.00 97.75 201 HIS A C 1
ATOM 1571 O O . HIS A 1 201 ? 2.818 3.537 -13.811 1.00 97.75 201 HIS A O 1
ATOM 1577 N N . GLU A 1 202 ? 5.019 3.742 -14.215 1.00 96.75 202 GLU A N 1
ATOM 1578 C CA . GLU A 1 202 ? 4.943 5.171 -14.544 1.00 96.75 202 GLU A CA 1
ATOM 1579 C C . GLU A 1 202 ? 4.086 5.382 -15.801 1.00 96.75 202 GLU A C 1
ATOM 1581 O O . GLU A 1 202 ? 4.209 4.610 -16.761 1.00 96.75 202 GLU A O 1
ATOM 1586 N N . PRO A 1 203 ? 3.249 6.431 -15.843 1.00 97.00 203 PRO A N 1
ATOM 1587 C CA . PRO A 1 203 ? 2.245 6.594 -16.884 1.00 97.00 203 PRO A CA 1
ATOM 1588 C C . PRO A 1 203 ? 2.823 7.224 -18.163 1.00 97.00 203 PRO A C 1
ATOM 1590 O O . PRO A 1 203 ? 2.237 8.153 -18.723 1.00 97.00 203 PRO A O 1
ATOM 1593 N N . GLU A 1 204 ? 3.986 6.746 -18.623 1.00 97.88 204 GLU A N 1
ATOM 1594 C CA . GLU A 1 204 ? 4.513 7.119 -19.938 1.00 97.88 204 GLU A CA 1
ATOM 1595 C C . GLU A 1 204 ? 3.534 6.651 -21.024 1.00 97.88 204 GLU A C 1
ATOM 1597 O O . GLU A 1 204 ? 2.941 5.579 -20.908 1.00 97.88 204 GLU A O 1
ATOM 1602 N N . ASP A 1 205 ? 3.377 7.414 -22.106 1.00 97.88 205 ASP A N 1
ATOM 1603 C CA . ASP A 1 205 ? 2.316 7.156 -23.092 1.00 97.88 205 ASP A CA 1
ATOM 1604 C C . ASP A 1 205 ? 2.375 5.732 -23.685 1.00 97.88 205 ASP A C 1
ATOM 1606 O O . ASP A 1 205 ? 1.348 5.066 -23.794 1.00 97.88 205 ASP A O 1
ATOM 1610 N N . HIS A 1 206 ? 3.578 5.225 -23.983 1.00 96.19 206 HIS A N 1
ATOM 1611 C CA . HIS A 1 206 ? 3.775 3.850 -24.465 1.00 96.19 206 HIS A CA 1
ATOM 1612 C C . HIS A 1 206 ? 3.487 2.786 -23.391 1.00 96.19 206 HIS A C 1
ATOM 1614 O O . HIS A 1 206 ? 3.043 1.682 -23.695 1.00 96.19 206 HIS A O 1
ATOM 1620 N N . ALA A 1 207 ? 3.749 3.111 -22.125 1.00 97.81 207 ALA A N 1
ATOM 1621 C CA . ALA A 1 207 ? 3.507 2.229 -20.995 1.00 97.81 207 ALA A CA 1
ATOM 1622 C C . ALA A 1 207 ? 1.996 2.123 -20.720 1.00 97.81 207 ALA A C 1
ATOM 1624 O O . ALA A 1 207 ? 1.496 1.040 -20.411 1.00 97.81 207 ALA A O 1
ATOM 1625 N N . LEU A 1 208 ? 1.254 3.222 -20.893 1.00 98.19 208 LEU A N 1
ATOM 1626 C CA . LEU A 1 208 ? -0.208 3.237 -20.838 1.00 98.19 208 LEU A CA 1
ATOM 1627 C C . LEU A 1 208 ? -0.830 2.372 -21.939 1.00 98.19 208 LEU A C 1
ATOM 1629 O O . LEU A 1 208 ? -1.765 1.631 -21.651 1.00 98.19 208 LEU A O 1
ATOM 1633 N N . ASP A 1 209 ? -0.286 2.400 -23.159 1.00 98.12 209 ASP A N 1
ATOM 1634 C CA . ASP A 1 209 ? -0.773 1.545 -24.250 1.00 98.12 209 ASP A CA 1
ATOM 1635 C C . ASP A 1 209 ? -0.629 0.050 -23.912 1.00 98.12 209 ASP A C 1
ATOM 1637 O O . ASP A 1 209 ? -1.579 -0.715 -24.086 1.00 98.12 209 ASP A O 1
ATOM 1641 N N . ALA A 1 210 ? 0.514 -0.357 -23.346 1.00 98.31 210 ALA A N 1
ATOM 1642 C CA . ALA A 1 210 ? 0.721 -1.732 -22.887 1.00 98.31 210 ALA A CA 1
ATOM 1643 C C . ALA A 1 210 ? -0.223 -2.111 -21.729 1.00 98.31 210 ALA A C 1
ATOM 1645 O O . ALA A 1 210 ? -0.761 -3.217 -21.703 1.00 98.31 210 ALA A O 1
ATOM 1646 N N . LEU A 1 211 ? -0.469 -1.193 -20.785 1.00 98.69 211 LEU A N 1
ATOM 1647 C CA . LEU A 1 211 ? -1.424 -1.420 -19.696 1.00 98.69 211 LEU A CA 1
ATOM 1648 C C . LEU A 1 211 ? -2.840 -1.646 -20.235 1.00 98.69 211 LEU A C 1
ATOM 1650 O O . LEU A 1 211 ? -3.509 -2.584 -19.811 1.00 98.69 211 LEU A O 1
ATOM 1654 N N . GLU A 1 212 ? -3.296 -0.819 -21.173 1.00 98.56 212 GLU A N 1
ATOM 1655 C CA . GLU A 1 212 ? -4.625 -0.962 -21.771 1.00 98.56 212 GLU A CA 1
ATOM 1656 C C . GLU A 1 212 ? -4.785 -2.273 -22.542 1.00 98.56 212 GLU A C 1
ATOM 1658 O O . GLU A 1 212 ? -5.811 -2.938 -22.388 1.00 98.56 212 GLU A O 1
ATOM 1663 N N . ALA A 1 213 ? -3.771 -2.672 -23.316 1.00 98.56 213 ALA A N 1
ATOM 1664 C CA . ALA A 1 213 ? -3.773 -3.954 -24.014 1.00 98.56 213 ALA A CA 1
ATOM 1665 C C . ALA A 1 213 ? -3.931 -5.123 -23.026 1.00 98.56 213 ALA A C 1
ATOM 1667 O O . ALA A 1 213 ? -4.811 -5.967 -23.193 1.00 98.56 213 ALA A O 1
ATOM 1668 N N . MET A 1 214 ? -3.147 -5.117 -21.946 1.00 98.81 214 MET A N 1
ATOM 1669 C CA . MET A 1 214 ? -3.175 -6.166 -20.925 1.00 98.81 214 MET A CA 1
ATOM 1670 C C . MET A 1 214 ? -4.481 -6.192 -20.121 1.00 98.81 214 MET A C 1
ATOM 1672 O O . MET A 1 214 ? -5.008 -7.264 -19.825 1.00 98.81 214 MET A O 1
ATOM 1676 N N . LEU A 1 215 ? -5.049 -5.030 -19.786 1.00 98.81 215 LEU A N 1
ATOM 1677 C CA . LEU A 1 215 ? -6.352 -4.959 -19.117 1.00 98.81 215 LEU A CA 1
ATOM 1678 C C . LEU A 1 215 ? -7.482 -5.510 -19.999 1.00 98.81 215 LEU A C 1
ATOM 1680 O O . LEU A 1 215 ? -8.392 -6.156 -19.476 1.00 98.81 215 LEU A O 1
ATOM 1684 N N . GLY A 1 216 ? -7.417 -5.265 -21.312 1.00 98.50 216 GLY A N 1
ATOM 1685 C CA . GLY A 1 216 ? -8.376 -5.780 -22.289 1.00 98.50 216 GLY A CA 1
ATOM 1686 C C . GLY A 1 216 ? -8.267 -7.288 -22.514 1.00 98.50 216 GLY A C 1
ATOM 1687 O O . GLY A 1 216 ? -9.294 -7.964 -22.559 1.00 98.50 216 GLY A O 1
ATOM 1688 N N . GLU A 1 217 ? -7.043 -7.813 -22.605 1.00 98.62 217 GLU A N 1
ATOM 1689 C CA . GLU A 1 217 ? -6.783 -9.243 -22.822 1.00 98.62 217 GLU A CA 1
ATOM 1690 C C . GLU A 1 217 ? -7.127 -10.090 -21.585 1.00 98.62 217 GLU A C 1
ATOM 1692 O O . GLU A 1 217 ? -7.678 -11.187 -21.696 1.00 98.62 217 GLU A O 1
ATOM 1697 N N . TYR A 1 218 ? -6.888 -9.555 -20.383 1.00 98.62 218 TYR A N 1
ATOM 1698 C CA . TYR A 1 218 ? -7.100 -10.259 -19.116 1.00 98.62 218 TYR A CA 1
ATOM 1699 C C . TYR A 1 218 ? -8.155 -9.566 -18.235 1.00 98.62 218 TYR A C 1
ATOM 1701 O O . TYR A 1 218 ? -7.857 -9.153 -17.109 1.00 98.62 218 TYR A O 1
ATOM 1709 N N . PRO A 1 219 ? -9.433 -9.501 -18.657 1.00 98.00 219 PRO A N 1
ATOM 1710 C CA . PRO A 1 219 ? -10.474 -8.715 -17.982 1.00 98.00 219 PRO A CA 1
ATOM 1711 C C . PRO A 1 219 ? -10.852 -9.232 -16.581 1.00 98.00 219 PRO A C 1
ATOM 1713 O O . PRO A 1 219 ? -11.648 -8.612 -15.878 1.00 98.00 219 PRO A O 1
ATOM 1716 N N . LYS A 1 220 ? -10.316 -10.388 -16.170 1.00 97.75 220 LYS A N 1
ATOM 1717 C CA . LYS A 1 220 ? -10.508 -10.984 -14.838 1.00 97.75 220 LYS A CA 1
ATOM 1718 C C . LYS A 1 220 ? -9.328 -10.758 -13.886 1.00 97.75 220 LYS A C 1
ATOM 1720 O O . LYS A 1 220 ? -9.482 -11.011 -12.693 1.00 97.75 220 LYS A O 1
ATOM 1725 N N . ALA A 1 221 ? -8.174 -10.311 -14.386 1.00 98.62 221 ALA A N 1
ATOM 1726 C CA . ALA A 1 221 ? -6.992 -10.056 -13.566 1.00 98.62 221 ALA A CA 1
ATOM 1727 C C . ALA A 1 221 ? -7.203 -8.793 -12.731 1.00 98.62 221 ALA A C 1
ATOM 1729 O O . ALA A 1 221 ? -7.596 -7.774 -13.283 1.00 98.62 221 ALA A O 1
ATOM 1730 N N . LYS A 1 222 ? -6.930 -8.829 -11.425 1.00 98.56 222 LYS A N 1
ATOM 1731 C CA . LYS A 1 222 ? -7.143 -7.682 -10.527 1.00 98.56 222 LYS A CA 1
ATOM 1732 C C . LYS A 1 222 ? -5.840 -6.901 -10.361 1.00 98.56 222 LYS A C 1
ATOM 1734 O O . LYS A 1 222 ? -4.962 -7.324 -9.609 1.00 98.56 222 LYS A O 1
ATOM 1739 N N . VAL A 1 223 ? -5.731 -5.772 -11.050 1.00 98.81 223 VAL A N 1
ATOM 1740 C CA . VAL A 1 223 ? -4.481 -5.006 -11.167 1.00 98.81 223 VAL A CA 1
ATOM 1741 C C . VAL A 1 223 ? -4.555 -3.744 -10.322 1.00 98.81 223 VAL A C 1
ATOM 1743 O O . VAL A 1 223 ? -5.485 -2.962 -10.494 1.00 98.81 223 VAL A O 1
ATOM 1746 N N . ILE A 1 224 ? -3.575 -3.517 -9.449 1.00 98.94 224 ILE A N 1
ATOM 1747 C CA . ILE A 1 224 ? -3.415 -2.274 -8.686 1.00 98.94 224 ILE A CA 1
ATOM 1748 C C . ILE A 1 224 ? -2.197 -1.534 -9.246 1.00 98.94 224 ILE A C 1
ATOM 1750 O O . ILE A 1 224 ? -1.071 -2.006 -9.129 1.00 98.94 224 ILE A O 1
ATOM 1754 N N . VAL A 1 225 ? -2.405 -0.384 -9.879 1.00 98.81 225 VAL A N 1
ATOM 1755 C CA . VAL A 1 225 ? -1.310 0.448 -10.387 1.00 98.81 225 VAL A CA 1
ATOM 1756 C C . VAL A 1 225 ? -0.872 1.427 -9.308 1.00 98.81 225 VAL A C 1
ATOM 1758 O O . VAL A 1 225 ? -1.697 2.132 -8.716 1.00 98.81 225 VAL A O 1
ATOM 1761 N N . ALA A 1 226 ? 0.431 1.469 -9.059 1.00 97.38 226 ALA A N 1
ATOM 1762 C CA . ALA A 1 226 ? 0.964 2.218 -7.945 1.00 97.38 226 ALA A CA 1
ATOM 1763 C C . ALA A 1 226 ? 0.892 3.736 -8.150 1.00 97.38 226 ALA A C 1
ATOM 1765 O O . ALA A 1 226 ? 1.066 4.262 -9.253 1.00 97.38 226 ALA A O 1
ATOM 1766 N N . HIS A 1 227 ? 0.689 4.447 -7.043 1.00 96.44 227 HIS A N 1
ATOM 1767 C CA . HIS A 1 227 ? 0.969 5.871 -6.891 1.00 96.44 227 HIS A CA 1
ATOM 1768 C C . HIS A 1 227 ? 0.156 6.814 -7.792 1.00 96.44 227 HIS A C 1
ATOM 1770 O O . HIS A 1 227 ? 0.716 7.672 -8.491 1.00 96.44 227 HIS A O 1
ATOM 1776 N N . PHE A 1 228 ? -1.172 6.710 -7.735 1.00 97.88 228 PHE A N 1
ATOM 1777 C CA . PHE A 1 228 ? -2.081 7.519 -8.548 1.00 97.88 228 PHE A CA 1
ATOM 1778 C C . PHE A 1 228 ? -1.706 9.009 -8.615 1.00 97.88 228 PHE A C 1
ATOM 1780 O O . PHE A 1 228 ? -1.488 9.675 -7.597 1.00 97.88 228 PHE A O 1
ATOM 1787 N N . GLY A 1 229 ? -1.677 9.570 -9.824 1.00 95.25 229 GLY A N 1
ATOM 1788 C CA . GLY A 1 229 ? -1.431 10.998 -10.011 1.00 95.25 229 GLY A CA 1
ATOM 1789 C C . GLY A 1 229 ? 0.006 11.432 -9.735 1.00 95.25 229 GLY A C 1
ATOM 1790 O O . GLY A 1 229 ? 0.221 12.614 -9.459 1.00 95.25 229 GLY A O 1
ATOM 1791 N N . GLN A 1 230 ? 0.981 10.521 -9.797 1.00 95.38 230 GLN A N 1
ATOM 1792 C CA . GLN A 1 230 ? 2.384 10.902 -9.909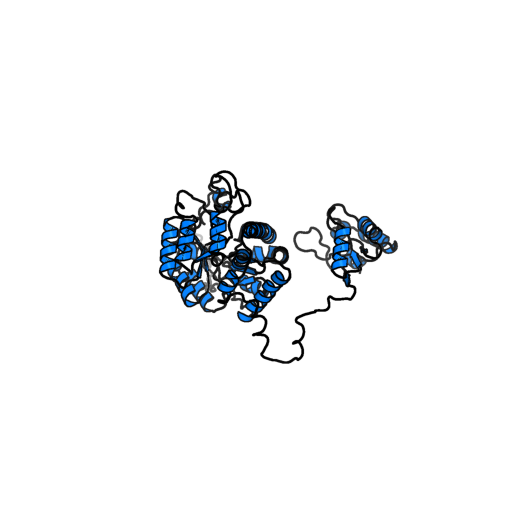 1.00 95.38 230 GLN A CA 1
ATOM 1793 C C . GLN A 1 230 ? 2.777 11.104 -11.380 1.00 95.38 230 GLN A C 1
ATOM 1795 O O . GLN A 1 230 ? 2.568 10.218 -12.200 1.00 95.38 230 GLN A O 1
ATOM 1800 N N . ILE A 1 231 ? 3.334 12.278 -11.696 1.00 94.75 231 ILE A N 1
ATOM 1801 C CA . ILE A 1 231 ? 3.878 12.621 -13.022 1.00 94.75 231 ILE A CA 1
ATOM 1802 C C . ILE A 1 231 ? 5.283 13.186 -12.813 1.00 94.75 231 ILE A C 1
ATOM 1804 O O . ILE A 1 231 ? 5.444 14.275 -12.264 1.00 94.75 231 ILE A O 1
ATOM 1808 N N . ARG A 1 232 ? 6.315 12.443 -13.210 1.00 93.75 232 ARG A N 1
ATOM 1809 C CA . ARG A 1 232 ? 7.730 12.806 -12.996 1.00 93.75 232 ARG A CA 1
ATOM 1810 C C . ARG A 1 232 ? 8.395 13.336 -14.260 1.00 93.75 232 ARG A C 1
ATOM 1812 O O . ARG A 1 232 ? 9.356 14.104 -14.153 1.00 93.75 232 ARG A O 1
ATOM 1819 N N . HIS A 1 233 ? 7.877 12.941 -15.420 1.00 94.81 233 HIS A N 1
ATOM 1820 C CA . HIS A 1 233 ? 8.360 13.331 -16.739 1.00 94.81 233 HIS A CA 1
ATOM 1821 C C . HIS A 1 233 ? 7.173 13.759 -17.613 1.00 94.81 233 HIS A C 1
ATOM 1823 O O . HIS A 1 233 ? 6.731 12.995 -18.474 1.00 94.81 233 HIS A O 1
ATOM 1829 N N . PRO A 1 234 ? 6.649 14.987 -17.421 1.00 94.31 234 PRO A N 1
ATOM 1830 C CA . PRO A 1 234 ? 5.498 15.488 -18.174 1.00 94.31 234 PRO A CA 1
ATOM 1831 C C . PRO A 1 234 ? 5.679 15.436 -19.697 1.00 94.31 234 PRO A C 1
ATOM 1833 O O . PRO A 1 234 ? 4.702 15.390 -20.433 1.00 94.31 234 PRO A O 1
ATOM 1836 N N . GLU A 1 235 ? 6.922 15.436 -20.181 1.00 95.75 235 GLU A N 1
ATOM 1837 C CA . GLU A 1 235 ? 7.258 15.313 -21.599 1.00 95.75 235 GLU A CA 1
ATOM 1838 C C . GLU A 1 235 ? 7.056 13.903 -22.181 1.00 95.75 235 GLU A C 1
ATOM 1840 O O . GLU A 1 235 ? 7.051 13.752 -23.401 1.00 95.75 235 GLU A O 1
ATOM 1845 N N . LYS A 1 236 ? 6.909 12.880 -21.331 1.00 96.94 236 LYS A N 1
ATOM 1846 C CA . LYS A 1 236 ? 6.654 11.476 -21.712 1.00 96.94 236 LYS A CA 1
ATOM 1847 C C . LYS A 1 236 ? 5.298 10.955 -21.241 1.00 96.94 236 LYS A C 1
ATOM 1849 O O . LYS A 1 236 ? 4.838 9.923 -21.719 1.00 96.94 236 LYS A O 1
ATOM 1854 N N . GLU A 1 237 ? 4.699 11.647 -20.281 1.00 96.81 237 GLU A N 1
ATOM 1855 C CA . GLU A 1 237 ? 3.478 11.273 -19.562 1.00 96.81 237 GLU A CA 1
ATOM 1856 C C . GLU A 1 237 ? 2.349 12.232 -19.958 1.00 96.81 237 GLU A C 1
ATOM 1858 O O . GLU A 1 237 ? 1.693 12.848 -19.117 1.00 96.81 237 GLU A O 1
ATOM 1863 N N . THR A 1 238 ? 2.181 12.440 -21.267 1.00 97.00 238 THR A N 1
ATOM 1864 C CA . THR A 1 238 ? 1.378 13.550 -21.798 1.00 97.00 238 THR A CA 1
ATOM 1865 C C . THR A 1 238 ? -0.122 13.279 -21.725 1.00 97.00 238 THR A C 1
ATOM 1867 O O . THR A 1 238 ? -0.923 14.215 -21.685 1.00 97.00 238 THR A O 1
ATOM 1870 N N . ARG A 1 239 ? -0.512 11.999 -21.687 1.00 96.44 239 ARG A N 1
ATOM 1871 C CA . ARG A 1 239 ? -1.916 11.561 -21.698 1.00 96.44 239 ARG A CA 1
ATOM 1872 C C . ARG A 1 239 ? -2.515 11.368 -20.310 1.00 96.44 239 ARG A C 1
ATOM 1874 O O . ARG A 1 239 ? -3.741 11.292 -20.197 1.00 96.44 239 ARG A O 1
ATOM 1881 N N . PHE A 1 240 ? -1.697 11.240 -19.263 1.00 96.75 240 PHE A N 1
ATOM 1882 C CA . PHE A 1 240 ? -2.211 10.909 -17.938 1.00 96.75 240 PHE A CA 1
ATOM 1883 C C . PHE A 1 240 ? -2.943 12.090 -17.308 1.00 96.75 240 PHE A C 1
ATOM 1885 O O . PHE A 1 240 ? -2.363 13.123 -16.979 1.00 96.75 240 PHE A O 1
ATOM 1892 N N . GLY A 1 241 ? -4.244 11.916 -17.106 1.00 96.44 241 GLY A N 1
ATOM 1893 C CA . GLY A 1 241 ? -5.093 12.933 -16.519 1.00 96.44 241 GLY A CA 1
ATOM 1894 C C . GLY A 1 241 ? -6.512 12.433 -16.269 1.00 96.44 241 GLY A C 1
ATOM 1895 O O . GLY A 1 241 ? -6.825 11.272 -16.553 1.00 96.44 241 GLY A O 1
ATOM 1896 N N . PRO A 1 242 ? -7.384 13.310 -15.749 1.00 96.94 242 PRO A N 1
ATOM 1897 C CA . PRO A 1 242 ? -8.721 12.946 -15.302 1.00 96.94 242 PRO A CA 1
ATOM 1898 C C . PRO A 1 242 ? -9.563 12.200 -16.349 1.00 96.94 242 PRO A C 1
ATOM 1900 O O . PRO A 1 242 ? -10.164 11.166 -16.055 1.00 96.94 242 PRO A O 1
ATOM 1903 N N . ASP A 1 243 ? -9.569 12.685 -17.589 1.00 97.50 243 ASP A N 1
ATOM 1904 C CA . ASP A 1 243 ? -10.387 12.103 -18.657 1.00 97.50 243 ASP A CA 1
ATOM 1905 C C . ASP A 1 243 ? -9.905 10.714 -19.073 1.00 97.50 243 ASP A C 1
ATOM 1907 O O . ASP A 1 243 ? -10.722 9.809 -19.270 1.00 97.50 243 ASP A O 1
ATOM 1911 N N . LEU A 1 244 ? -8.583 10.519 -19.140 1.00 98.00 244 LEU A N 1
ATOM 1912 C CA . LEU A 1 244 ? -8.006 9.203 -19.387 1.00 98.00 244 LEU A CA 1
ATOM 1913 C C . LEU A 1 244 ? -8.416 8.232 -18.278 1.00 98.00 244 LEU A C 1
ATOM 1915 O O . LEU A 1 244 ? -8.948 7.167 -18.574 1.00 98.00 244 LEU A O 1
ATOM 1919 N N . VAL A 1 245 ? -8.222 8.612 -17.015 1.00 98.06 245 VAL A N 1
ATOM 1920 C CA . VAL A 1 245 ? -8.531 7.757 -15.857 1.00 98.06 245 VAL A CA 1
ATOM 1921 C C . VAL A 1 245 ? -10.012 7.374 -15.835 1.00 98.06 245 VAL A C 1
ATOM 1923 O O . VAL A 1 245 ? -10.344 6.198 -15.691 1.00 98.06 245 VAL A O 1
ATOM 1926 N N . ARG A 1 246 ? -10.914 8.336 -16.068 1.00 98.38 246 ARG A N 1
ATOM 1927 C CA . ARG A 1 246 ? -12.358 8.075 -16.163 1.00 98.38 246 ARG A CA 1
ATOM 1928 C C . ARG A 1 246 ? -12.687 7.087 -17.286 1.00 98.38 246 ARG A C 1
ATOM 1930 O O . ARG A 1 246 ? -13.518 6.202 -17.089 1.00 98.38 246 ARG A O 1
ATOM 1937 N N . ARG A 1 247 ? -12.054 7.212 -18.459 1.00 98.44 247 ARG A N 1
ATOM 1938 C CA . ARG A 1 247 ? -12.227 6.249 -19.562 1.00 98.44 247 ARG A CA 1
ATOM 1939 C C . ARG A 1 247 ? -11.728 4.862 -19.166 1.00 98.44 247 ARG A C 1
ATOM 1941 O O . ARG A 1 247 ? -12.440 3.887 -19.409 1.00 98.44 247 ARG A O 1
ATOM 1948 N N . LEU A 1 248 ? -10.547 4.777 -18.555 1.00 98.62 248 LEU A N 1
ATOM 1949 C CA . LEU A 1 248 ? -9.957 3.510 -18.130 1.00 98.62 248 LEU A CA 1
ATOM 1950 C C . LEU A 1 248 ? -10.876 2.786 -17.144 1.00 98.62 248 LEU A C 1
ATOM 1952 O O . LEU A 1 248 ? -11.231 1.644 -17.403 1.00 98.62 248 LEU A O 1
ATOM 1956 N N . PHE A 1 249 ? -11.363 3.452 -16.094 1.00 98.56 249 PHE A N 1
ATOM 1957 C CA . PHE A 1 249 ? -12.258 2.812 -15.122 1.00 98.56 249 PHE A CA 1
ATOM 1958 C C . PHE A 1 249 ? -13.622 2.412 -15.689 1.00 98.56 249 PHE A C 1
ATOM 1960 O O . PHE A 1 249 ? -14.185 1.402 -15.265 1.00 98.56 249 PHE A O 1
ATOM 1967 N N . LYS A 1 250 ? -14.160 3.165 -16.657 1.00 97.88 250 LYS A N 1
ATOM 1968 C CA . LYS A 1 250 ? -15.402 2.782 -17.353 1.00 97.88 250 LYS A CA 1
ATOM 1969 C C . LYS A 1 250 ? -15.218 1.562 -18.255 1.00 97.88 250 LYS A C 1
ATOM 1971 O O . LYS A 1 250 ? -16.178 0.829 -18.470 1.00 97.88 250 LYS A O 1
ATOM 1976 N N . THR A 1 251 ? -14.016 1.366 -18.790 1.00 98.56 251 THR A N 1
ATOM 1977 C CA . THR A 1 251 ? -13.721 0.310 -19.771 1.00 98.56 251 THR A CA 1
ATOM 1978 C C . THR A 1 251 ? -13.214 -0.965 -19.099 1.00 98.56 251 THR A C 1
ATOM 1980 O O . THR A 1 251 ? -13.624 -2.061 -19.468 1.00 98.56 251 THR A O 1
ATOM 1983 N N . TYR A 1 252 ? -12.357 -0.820 -18.089 1.00 98.56 252 TYR A N 1
ATOM 1984 C CA . TYR A 1 252 ? -11.608 -1.901 -17.461 1.00 98.56 252 TYR A CA 1
ATOM 1985 C C . TYR A 1 252 ? -11.987 -2.006 -15.975 1.00 98.56 252 TYR A C 1
ATOM 1987 O O . TYR A 1 252 ? -11.372 -1.361 -15.122 1.00 98.56 252 TYR A O 1
ATOM 1995 N N . PRO A 1 253 ? -13.011 -2.809 -15.621 1.00 96.69 253 PRO A N 1
ATOM 1996 C CA . PRO A 1 253 ? -13.484 -2.940 -14.237 1.00 96.69 253 PRO A CA 1
ATOM 1997 C C . PRO A 1 253 ? -12.469 -3.616 -13.304 1.00 96.69 253 PRO A C 1
ATOM 1999 O O . PRO A 1 253 ? -12.685 -3.685 -12.096 1.00 96.69 253 PRO A O 1
ATOM 2002 N N . ASN A 1 254 ? -11.392 -4.143 -13.873 1.00 98.25 254 ASN A N 1
ATOM 2003 C CA . ASN A 1 254 ? -10.352 -4.919 -13.228 1.00 98.25 254 ASN A CA 1
ATOM 2004 C C . ASN A 1 254 ? -9.093 -4.086 -12.892 1.00 98.25 254 ASN A C 1
ATOM 2006 O O . ASN A 1 254 ? -8.150 -4.611 -12.298 1.00 98.25 254 ASN A O 1
ATOM 2010 N N . LEU A 1 255 ? -9.108 -2.789 -13.228 1.00 98.88 255 LEU A N 1
ATOM 2011 C CA . LEU A 1 255 ? -8.081 -1.806 -12.888 1.00 98.88 255 LEU A CA 1
ATOM 2012 C C . LEU A 1 255 ? -8.397 -1.087 -11.571 1.00 98.88 255 LEU A C 1
ATOM 2014 O O . LEU A 1 255 ? -9.480 -0.534 -11.393 1.00 98.88 255 LEU A O 1
ATOM 2018 N N . TYR A 1 256 ? -7.397 -1.005 -10.705 1.00 98.88 256 TYR A N 1
ATOM 2019 C CA . TYR A 1 256 ? -7.376 -0.235 -9.471 1.00 98.88 256 TYR A CA 1
ATOM 2020 C C . TYR A 1 256 ? -6.124 0.643 -9.436 1.00 98.88 256 TYR A C 1
ATOM 2022 O O . TYR A 1 256 ? -5.129 0.341 -10.094 1.00 98.88 256 TYR A O 1
ATOM 2030 N N . TYR A 1 257 ? -6.143 1.689 -8.615 1.00 98.81 257 TYR A N 1
ATOM 2031 C CA . TYR A 1 257 ? -4.930 2.408 -8.225 1.00 98.81 257 TYR A CA 1
ATOM 2032 C C . TYR A 1 257 ? -4.769 2.442 -6.708 1.00 98.81 257 TYR A C 1
ATOM 2034 O O . TYR A 1 257 ? -5.765 2.517 -5.982 1.00 98.81 257 TYR A O 1
ATOM 2042 N N . ASP A 1 258 ? -3.529 2.464 -6.223 1.00 98.44 258 ASP A N 1
ATOM 2043 C CA . ASP A 1 258 ? -3.268 2.892 -4.847 1.00 98.44 258 ASP A CA 1
ATOM 2044 C C . ASP A 1 258 ? -3.075 4.411 -4.734 1.00 98.44 258 ASP A C 1
ATOM 2046 O O . ASP A 1 258 ? -2.776 5.118 -5.704 1.00 98.44 258 ASP A O 1
ATOM 2050 N N . LEU A 1 259 ? -3.254 4.910 -3.511 1.00 97.94 259 LEU A N 1
ATOM 2051 C CA . LEU A 1 259 ? -3.066 6.313 -3.146 1.00 97.94 259 LEU A CA 1
ATOM 2052 C C . LEU A 1 259 ? -1.777 6.562 -2.360 1.00 97.94 259 LEU A C 1
ATOM 2054 O O . LEU A 1 259 ? -1.723 7.492 -1.546 1.00 97.94 259 LEU A O 1
ATOM 2058 N N . SER A 1 260 ? -0.712 5.807 -2.638 1.00 95.12 260 SER A N 1
ATOM 2059 C CA . SER A 1 260 ? 0.643 6.121 -2.171 1.00 95.12 260 SER A CA 1
ATOM 2060 C C . SER A 1 260 ? 1.249 7.317 -2.938 1.00 95.12 260 SER A C 1
ATOM 2062 O O . SER A 1 260 ? 2.372 7.348 -3.452 1.00 95.12 260 SER A O 1
ATOM 2064 N N . THR A 1 261 ? 0.451 8.372 -3.053 1.00 92.31 261 THR A N 1
ATOM 2065 C CA . THR A 1 261 ? 0.755 9.610 -3.757 1.00 92.31 261 THR A CA 1
ATOM 2066 C C . THR A 1 261 ? 1.542 10.541 -2.842 1.00 92.31 261 THR A C 1
ATOM 2068 O O . THR A 1 261 ? 1.440 10.507 -1.615 1.00 92.31 261 THR A O 1
ATOM 2071 N N . GLY A 1 262 ? 2.365 11.408 -3.428 1.00 91.88 262 GLY A N 1
ATOM 2072 C CA . GLY A 1 262 ? 3.101 12.404 -2.660 1.00 91.88 262 GLY A CA 1
ATOM 2073 C C . GLY A 1 262 ? 2.214 13.468 -2.007 1.00 91.88 262 GLY A C 1
ATOM 2074 O O . GLY A 1 262 ? 1.072 13.706 -2.394 1.00 91.88 262 GLY A O 1
ATOM 2075 N N . ARG A 1 263 ? 2.787 14.140 -1.010 1.00 95.00 263 ARG A N 1
ATOM 2076 C CA . ARG A 1 263 ? 2.204 15.322 -0.361 1.00 95.00 263 ARG A CA 1
ATOM 2077 C C . ARG A 1 263 ? 2.217 16.557 -1.277 1.00 95.00 263 ARG A C 1
ATOM 2079 O O . ARG A 1 263 ? 3.051 16.596 -2.184 1.00 95.00 263 ARG A O 1
ATOM 2086 N N . PRO A 1 264 ? 1.409 17.593 -0.983 1.00 95.56 264 PRO A N 1
ATOM 2087 C CA . PRO A 1 264 ? 1.458 18.857 -1.711 1.00 95.56 264 PRO A CA 1
ATOM 2088 C C . PRO A 1 264 ? 2.877 19.423 -1.798 1.00 95.56 264 PRO A C 1
ATOM 2090 O O . PRO A 1 264 ? 3.625 19.418 -0.811 1.00 95.56 264 PRO A O 1
ATOM 2093 N N . GLY A 1 265 ? 3.247 19.910 -2.981 1.00 93.81 265 GLY A N 1
ATOM 2094 C CA . GLY A 1 265 ? 4.537 20.552 -3.229 1.00 93.81 265 GLY A CA 1
ATOM 2095 C C . GLY A 1 265 ? 5.706 19.569 -3.303 1.00 93.81 265 GLY A C 1
ATOM 2096 O O . GLY A 1 265 ? 6.867 19.979 -3.226 1.00 93.81 265 GLY A O 1
ATOM 2097 N N . ARG A 1 266 ? 5.443 18.259 -3.391 1.00 93.38 266 ARG A N 1
ATOM 2098 C CA . ARG A 1 266 ? 6.503 17.271 -3.594 1.00 93.38 266 ARG A CA 1
ATOM 2099 C C . ARG A 1 266 ? 7.097 17.454 -4.992 1.00 93.38 266 ARG A C 1
ATOM 2101 O O . ARG A 1 266 ? 6.378 17.573 -5.975 1.00 93.38 266 ARG A O 1
ATOM 2108 N N . THR A 1 267 ? 8.425 17.468 -5.050 1.00 92.75 267 THR A N 1
ATOM 2109 C CA . THR A 1 267 ? 9.187 17.518 -6.297 1.00 92.75 267 THR A CA 1
ATOM 2110 C C . THR A 1 267 ? 9.906 16.208 -6.560 1.00 92.75 267 THR A C 1
ATOM 2112 O O . THR A 1 267 ? 10.433 15.572 -5.628 1.00 92.75 267 THR A O 1
ATOM 2115 N N . TYR A 1 268 ? 9.999 15.844 -7.837 1.00 91.38 268 TYR A N 1
ATOM 2116 C CA . TYR A 1 268 ? 10.811 14.714 -8.255 1.00 91.38 268 TYR A CA 1
ATOM 2117 C C . TYR A 1 268 ? 12.294 15.040 -8.050 1.00 91.38 268 TYR A C 1
ATOM 2119 O O . TYR A 1 268 ? 12.822 16.039 -8.523 1.00 91.38 268 TYR A O 1
ATOM 2127 N N . LYS A 1 269 ? 13.026 14.198 -7.317 1.00 89.31 269 LYS A N 1
ATOM 2128 C CA . LYS A 1 269 ? 14.408 14.519 -6.909 1.00 89.31 269 LYS A CA 1
ATOM 2129 C C . LYS A 1 269 ? 15.432 14.525 -8.041 1.00 89.31 269 LYS A C 1
ATOM 2131 O O . LYS A 1 269 ? 16.549 14.979 -7.811 1.00 89.31 269 LYS A O 1
ATOM 2136 N N . CYS A 1 270 ? 15.075 14.015 -9.211 1.00 89.12 270 CYS A N 1
ATOM 2137 C CA . CYS A 1 270 ? 15.931 14.037 -10.394 1.00 89.12 270 CYS A CA 1
ATOM 2138 C C . CYS A 1 270 ? 15.602 15.214 -11.323 1.00 89.12 270 CYS A C 1
ATOM 2140 O O . CYS A 1 270 ? 16.383 15.508 -12.220 1.00 89.12 270 CYS A O 1
ATOM 2142 N N . ASN A 1 271 ? 14.480 15.896 -11.077 1.00 88.38 271 ASN A N 1
ATOM 2143 C CA . ASN A 1 271 ? 14.086 17.135 -11.730 1.00 88.38 271 ASN A CA 1
ATOM 2144 C C . ASN A 1 271 ? 13.267 17.974 -10.736 1.00 88.38 271 ASN A C 1
ATOM 2146 O O . ASN A 1 271 ? 12.049 17.834 -10.631 1.00 88.38 271 ASN A O 1
ATOM 2150 N N . ASP A 1 272 ? 13.948 18.831 -9.976 1.00 86.88 272 ASP A N 1
ATOM 2151 C CA . ASP A 1 272 ? 13.344 19.620 -8.898 1.00 86.88 272 ASP A CA 1
ATOM 2152 C C . ASP A 1 272 ? 12.365 20.701 -9.383 1.00 86.88 272 ASP A C 1
ATOM 2154 O O . ASP A 1 272 ? 11.653 21.283 -8.566 1.00 86.88 272 ASP A O 1
ATOM 2158 N N . LYS A 1 273 ? 12.288 20.920 -10.701 1.00 87.50 273 LYS A N 1
ATOM 2159 C CA . LYS A 1 273 ? 11.327 21.811 -11.360 1.00 87.50 273 LYS A CA 1
ATOM 2160 C C . LYS A 1 273 ? 9.966 21.162 -11.606 1.00 87.50 273 LYS A C 1
ATOM 2162 O O . LYS A 1 273 ? 9.040 21.858 -12.010 1.00 87.50 273 LYS A O 1
ATOM 2167 N N . VAL A 1 274 ? 9.841 19.851 -11.400 1.00 89.25 274 VAL A N 1
ATOM 2168 C CA . VAL A 1 274 ? 8.588 19.114 -11.593 1.00 89.25 274 VAL A CA 1
ATOM 2169 C C . VAL A 1 274 ? 7.961 18.828 -10.237 1.00 89.25 274 VAL A C 1
ATOM 2171 O O . VAL A 1 274 ? 8.532 18.100 -9.418 1.00 89.25 274 VAL A O 1
ATOM 2174 N N . LEU A 1 275 ? 6.772 19.393 -10.016 1.00 92.38 275 LEU A N 1
ATOM 2175 C CA . LEU A 1 275 ? 5.867 18.952 -8.961 1.00 92.38 275 LEU A CA 1
ATOM 2176 C C . LEU A 1 275 ? 5.314 17.586 -9.357 1.00 92.38 275 LEU A C 1
ATOM 2178 O O . LEU A 1 275 ? 4.533 17.481 -10.297 1.00 92.38 275 LEU A O 1
ATOM 2182 N N . ASP A 1 276 ? 5.735 16.540 -8.651 1.00 92.44 276 ASP A N 1
ATOM 2183 C CA . ASP A 1 276 ? 5.538 15.158 -9.097 1.00 92.44 276 ASP A CA 1
ATOM 2184 C C . ASP A 1 276 ? 4.192 14.564 -8.693 1.00 92.44 276 ASP A C 1
ATOM 2186 O O . ASP A 1 276 ? 4.010 13.354 -8.744 1.00 92.44 276 ASP A O 1
ATOM 2190 N N . THR A 1 277 ? 3.251 15.408 -8.272 1.00 93.81 277 THR A N 1
ATOM 2191 C CA . THR A 1 277 ? 1.903 15.011 -7.871 1.00 93.81 277 THR A CA 1
ATOM 2192 C C . THR A 1 277 ? 0.890 15.966 -8.461 1.00 93.81 277 THR A C 1
ATOM 2194 O O . THR A 1 277 ? 0.962 17.165 -8.220 1.00 93.81 277 THR A O 1
ATOM 2197 N N . VAL A 1 278 ? -0.069 15.461 -9.230 1.00 94.50 278 VAL A N 1
ATOM 2198 C CA . VAL A 1 278 ? -0.985 16.323 -9.996 1.00 94.50 278 VAL A CA 1
ATOM 2199 C C . VAL A 1 278 ? -2.338 16.551 -9.330 1.00 94.50 278 VAL A C 1
ATOM 2201 O O . VAL A 1 278 ? -3.066 17.444 -9.763 1.00 94.50 278 VAL A O 1
ATOM 2204 N N . ILE A 1 279 ? -2.637 15.816 -8.252 1.00 96.88 279 ILE A N 1
ATOM 2205 C CA . ILE A 1 279 ? -3.949 15.794 -7.581 1.00 96.88 279 ILE A CA 1
ATOM 2206 C C . ILE A 1 279 ? -4.243 17.030 -6.715 1.00 96.88 279 ILE A C 1
ATOM 2208 O O . ILE A 1 279 ? -5.399 17.311 -6.404 1.00 96.88 279 ILE A O 1
ATOM 2212 N N . TRP A 1 280 ? -3.207 17.762 -6.301 1.00 97.50 280 TRP A N 1
ATOM 2213 C CA . TRP A 1 280 ? -3.313 18.871 -5.349 1.00 97.50 280 TRP A CA 1
ATOM 2214 C C . TRP A 1 280 ? -3.562 20.203 -6.049 1.00 97.50 280 TRP A C 1
ATOM 2216 O O . TRP A 1 280 ? -2.925 20.505 -7.059 1.00 97.50 280 TRP A O 1
ATOM 2226 N N . GLN A 1 281 ? -4.455 21.025 -5.497 1.00 96.50 281 GLN A N 1
ATOM 2227 C CA . GLN A 1 281 ? -4.764 22.358 -6.008 1.00 96.50 281 GLN A CA 1
ATOM 2228 C C . GLN A 1 281 ? -3.544 23.267 -5.878 1.00 96.50 281 GLN A C 1
ATOM 2230 O O . GLN A 1 281 ? -2.939 23.348 -4.810 1.00 96.50 281 GLN A O 1
ATOM 2235 N N . GLY A 1 282 ? -3.204 23.977 -6.948 1.00 90.81 282 GLY A N 1
ATOM 2236 C CA . GLY A 1 282 ? -2.020 24.822 -7.005 1.00 90.81 282 GLY A CA 1
ATOM 2237 C C . GLY A 1 282 ? -1.677 25.241 -8.427 1.00 90.81 282 GLY A C 1
ATOM 2238 O O . GLY A 1 282 ? -2.409 24.925 -9.366 1.00 90.81 282 GLY A O 1
ATOM 2239 N N . ASP A 1 283 ? -0.549 25.927 -8.565 1.00 84.94 283 ASP A N 1
ATOM 2240 C CA . ASP A 1 283 ? 0.071 26.278 -9.842 1.00 84.94 283 ASP A CA 1
ATOM 2241 C C . ASP A 1 283 ? 1.314 25.401 -10.098 1.00 84.94 283 ASP A C 1
ATOM 2243 O O . ASP A 1 283 ? 1.564 24.419 -9.398 1.00 84.94 283 ASP A O 1
ATOM 2247 N N . SER A 1 284 ? 2.103 25.728 -11.124 1.00 76.88 284 SER A N 1
ATOM 2248 C CA . SER A 1 284 ? 3.315 24.978 -11.480 1.00 76.88 284 SER A CA 1
ATOM 2249 C C . SER A 1 284 ? 4.447 25.070 -10.444 1.00 76.88 284 SER A C 1
ATOM 2251 O O . SER A 1 284 ? 5.453 24.382 -10.588 1.00 76.88 284 SER A O 1
ATOM 2253 N N . SER A 1 285 ? 4.323 25.932 -9.434 1.00 80.12 285 SER A N 1
ATOM 2254 C CA . SER A 1 285 ? 5.361 26.251 -8.447 1.00 80.12 285 SER A CA 1
ATOM 2255 C C . SER A 1 285 ? 4.963 25.951 -6.999 1.00 80.12 285 SER A C 1
ATOM 2257 O O . SER A 1 285 ? 5.839 25.713 -6.166 1.00 80.12 285 SER A O 1
ATOM 2259 N N . SER A 1 286 ? 3.665 25.920 -6.679 1.00 88.19 286 SER A N 1
ATOM 2260 C CA . SER A 1 286 ? 3.182 25.619 -5.330 1.00 88.19 286 SER A CA 1
ATOM 2261 C C . SER A 1 286 ? 1.853 24.870 -5.333 1.00 88.19 286 SER A C 1
ATOM 2263 O O . SER A 1 286 ? 1.040 25.014 -6.243 1.00 88.19 286 SER A O 1
ATOM 2265 N N . GLN A 1 287 ? 1.622 24.087 -4.277 1.00 94.44 287 GLN A N 1
ATOM 2266 C CA . GLN A 1 287 ? 0.382 23.345 -4.063 1.00 94.44 287 GLN A CA 1
ATOM 2267 C C . GLN A 1 287 ? -0.111 23.478 -2.628 1.00 94.44 287 GLN A C 1
ATOM 2269 O O . GLN A 1 287 ? 0.666 23.505 -1.673 1.00 94.44 287 GLN A O 1
ATOM 2274 N N . THR A 1 288 ? -1.429 23.502 -2.493 1.00 94.50 288 THR A N 1
ATOM 2275 C CA . THR A 1 288 ? -2.156 23.481 -1.228 1.00 94.50 288 THR A CA 1
ATOM 2276 C C . THR A 1 288 ? -2.522 22.049 -0.838 1.00 94.50 288 THR A C 1
ATOM 2278 O O . THR A 1 288 ? -2.519 21.137 -1.659 1.00 94.50 288 THR A O 1
ATOM 2281 N N . GLY A 1 289 ? -2.874 21.841 0.431 1.00 94.94 289 GLY A N 1
ATOM 2282 C CA . GLY A 1 289 ? -3.372 20.555 0.929 1.00 94.94 289 GLY A CA 1
ATOM 2283 C C . GLY A 1 289 ? -4.828 20.262 0.592 1.00 94.94 289 GLY A C 1
ATOM 2284 O O . GLY A 1 289 ? -5.488 19.633 1.411 1.00 94.94 289 GLY A O 1
ATOM 2285 N N . THR A 1 290 ? -5.335 20.756 -0.536 1.00 97.31 290 THR A N 1
ATOM 2286 C CA . THR A 1 290 ? -6.713 20.565 -1.007 1.00 97.31 290 THR A CA 1
ATOM 2287 C C . THR A 1 290 ? -6.679 19.865 -2.356 1.00 97.31 290 THR A C 1
ATOM 2289 O O . THR A 1 290 ? -5.839 20.194 -3.197 1.00 97.31 290 THR A O 1
ATOM 2292 N N . LEU A 1 291 ? -7.559 18.890 -2.568 1.00 97.88 291 LEU A N 1
ATOM 2293 C CA . LEU A 1 291 ? -7.674 18.226 -3.865 1.00 97.88 291 LEU A CA 1
ATOM 2294 C C . LEU A 1 291 ? -8.202 19.193 -4.929 1.00 97.88 291 LEU A C 1
ATOM 2296 O O . LEU A 1 291 ? -9.133 19.961 -4.686 1.00 97.88 291 LEU A O 1
ATOM 2300 N N . LYS A 1 292 ? -7.641 19.118 -6.137 1.00 97.50 292 LYS A N 1
ATOM 2301 C CA . LYS A 1 292 ? -8.264 19.708 -7.327 1.00 97.50 292 LYS A CA 1
ATOM 2302 C C . LYS A 1 292 ? -9.639 19.076 -7.556 1.00 97.50 292 LYS A C 1
ATOM 2304 O O . LYS A 1 292 ? -9.802 17.872 -7.346 1.00 97.50 292 LYS A O 1
ATOM 2309 N N . SER A 1 293 ? -10.600 19.877 -8.016 1.00 97.50 293 SER A N 1
ATOM 2310 C CA . SER A 1 293 ? -11.992 19.462 -8.248 1.00 97.50 293 SER A CA 1
ATOM 2311 C C . SER A 1 293 ? -12.092 18.186 -9.078 1.00 97.50 293 SER A C 1
ATOM 2313 O O . SER A 1 293 ? -12.712 17.222 -8.655 1.00 97.50 293 SER A O 1
ATOM 2315 N N . GLU A 1 294 ? -11.384 18.131 -10.198 1.00 97.50 294 GLU A N 1
ATOM 2316 C CA . GLU A 1 294 ? -11.438 17.038 -11.160 1.00 97.50 294 GLU A CA 1
ATOM 2317 C C . GLU A 1 294 ? -10.875 15.717 -10.608 1.00 97.50 294 GLU A C 1
ATOM 2319 O O . GLU A 1 294 ? -11.354 14.641 -10.964 1.00 97.50 294 GLU A O 1
ATOM 2324 N N . TYR A 1 295 ? -9.905 15.780 -9.690 1.00 98.06 295 TYR A N 1
ATOM 2325 C CA . TYR A 1 295 ? -9.376 14.593 -9.012 1.00 98.06 295 TYR A CA 1
ATOM 2326 C C . TYR A 1 295 ? -10.252 14.176 -7.832 1.00 98.06 295 TYR A C 1
ATOM 2328 O O . TYR A 1 295 ? -10.443 12.981 -7.616 1.00 98.06 295 TYR A O 1
ATOM 2336 N N . LYS A 1 296 ? -10.833 15.137 -7.101 1.00 98.38 296 LYS A N 1
ATOM 2337 C CA . LYS A 1 296 ? -11.872 14.850 -6.106 1.00 98.38 296 LYS A CA 1
ATOM 2338 C C . LYS A 1 296 ? -13.062 14.139 -6.753 1.00 98.38 296 LYS A C 1
ATOM 2340 O O . LYS A 1 296 ? -13.553 13.165 -6.183 1.00 98.38 296 LYS A O 1
ATOM 2345 N N . ASP A 1 297 ? -13.492 14.593 -7.926 1.00 98.38 297 ASP A N 1
ATOM 2346 C CA . ASP A 1 297 ? -14.607 14.002 -8.661 1.00 98.38 297 ASP A CA 1
ATOM 2347 C C . ASP A 1 297 ? -14.295 12.562 -9.063 1.00 98.38 297 ASP A C 1
ATOM 2349 O O . ASP A 1 297 ? -15.111 11.685 -8.817 1.00 98.38 297 ASP A O 1
ATOM 2353 N N . ILE A 1 298 ? -13.095 12.274 -9.576 1.00 98.19 298 ILE A N 1
ATOM 2354 C CA . ILE A 1 298 ? -12.694 10.900 -9.926 1.00 98.19 298 ILE A CA 1
ATOM 2355 C C . ILE A 1 298 ? -12.621 9.987 -8.707 1.00 98.19 298 ILE A C 1
ATOM 2357 O O . ILE A 1 298 ? -13.143 8.876 -8.748 1.00 98.19 298 ILE A O 1
ATOM 2361 N N . LEU A 1 299 ? -11.996 10.450 -7.622 1.00 98.62 299 LEU A N 1
ATOM 2362 C CA . LEU A 1 299 ? -11.891 9.681 -6.380 1.00 98.62 299 LEU A CA 1
ATOM 2363 C C . LEU A 1 299 ? -13.263 9.433 -5.734 1.00 98.62 299 LEU A C 1
ATOM 2365 O O . LEU A 1 299 ? -13.404 8.496 -4.954 1.00 98.62 299 LEU A O 1
ATOM 2369 N N . SER A 1 300 ? -14.261 10.267 -6.043 1.00 98.56 300 SER A N 1
ATOM 2370 C CA . SER A 1 300 ? -15.636 10.116 -5.555 1.00 98.56 300 SER A CA 1
ATOM 2371 C C . SER A 1 300 ? -16.498 9.259 -6.489 1.00 98.56 300 SER A C 1
ATOM 2373 O O . SER A 1 300 ? -17.231 8.405 -6.010 1.00 98.56 300 SER A O 1
ATOM 2375 N N . GLU A 1 301 ? -16.419 9.478 -7.806 1.00 98.31 301 GLU A N 1
ATOM 2376 C CA . GLU A 1 301 ? -17.178 8.758 -8.846 1.00 98.31 301 GLU A CA 1
ATOM 2377 C C . GLU A 1 301 ? -16.738 7.291 -8.945 1.00 98.31 301 GLU A C 1
ATOM 2379 O O . GLU A 1 301 ? -17.573 6.412 -9.136 1.00 98.31 301 GLU A O 1
ATOM 2384 N N . PHE A 1 302 ? -15.438 7.030 -8.780 1.00 98.69 302 PHE A N 1
ATOM 2385 C CA . PHE A 1 302 ? -14.827 5.701 -8.870 1.00 98.69 302 PHE A CA 1
ATOM 2386 C C . PHE A 1 302 ? -14.175 5.292 -7.553 1.00 98.69 302 PHE A C 1
ATOM 2388 O O . PHE A 1 302 ? -13.109 4.674 -7.546 1.00 98.69 302 PHE A O 1
ATOM 2395 N N . SER A 1 303 ? -14.781 5.656 -6.419 1.00 98.69 303 SER A N 1
ATOM 2396 C CA . SER A 1 303 ? -14.230 5.327 -5.101 1.00 98.69 303 SER A CA 1
ATOM 2397 C C . SER A 1 303 ? -13.974 3.835 -4.916 1.00 98.69 303 SER A C 1
ATOM 2399 O O . SER A 1 303 ? -13.046 3.469 -4.204 1.00 98.69 303 SER A O 1
ATOM 2401 N N . ASP A 1 304 ? -14.726 2.976 -5.606 1.00 98.44 304 ASP A N 1
ATOM 2402 C CA . ASP A 1 304 ? -14.608 1.516 -5.627 1.00 98.44 304 ASP A CA 1
ATOM 2403 C C . ASP A 1 304 ? -13.438 0.975 -6.488 1.00 98.44 304 ASP A C 1
ATOM 2405 O O . ASP A 1 304 ? -13.315 -0.240 -6.693 1.00 98.44 304 ASP A O 1
ATOM 2409 N N . ARG A 1 305 ? -12.581 1.862 -7.017 1.00 98.69 305 ARG A N 1
ATOM 2410 C CA . ARG A 1 305 ? -11.385 1.552 -7.830 1.00 98.69 305 ARG A CA 1
ATOM 2411 C C . ARG A 1 305 ? -10.079 2.093 -7.240 1.00 98.69 305 ARG A C 1
ATOM 2413 O O . ARG A 1 305 ? -9.037 2.047 -7.891 1.00 98.69 305 ARG A O 1
ATOM 2420 N N . PHE A 1 306 ? -10.111 2.558 -5.996 1.00 98.88 306 PHE A N 1
ATOM 2421 C CA . PHE A 1 306 ? -8.934 3.058 -5.291 1.00 98.88 306 PHE A CA 1
ATOM 2422 C C . PHE A 1 306 ? -8.704 2.308 -3.980 1.00 98.88 306 PHE A C 1
ATOM 2424 O O . PHE A 1 306 ? -9.651 1.965 -3.275 1.00 98.88 306 PHE A O 1
ATOM 2431 N N . VAL A 1 307 ? -7.442 2.079 -3.629 1.00 98.88 307 VAL A N 1
ATOM 2432 C CA . VAL A 1 307 ? -7.036 1.522 -2.330 1.00 98.88 307 VAL A CA 1
ATOM 2433 C C . VAL A 1 307 ? -6.005 2.422 -1.662 1.00 98.88 307 VAL A C 1
ATOM 2435 O O . VAL A 1 307 ? -5.347 3.240 -2.306 1.00 98.88 307 VAL A O 1
ATOM 2438 N N . ALA A 1 308 ? -5.854 2.292 -0.350 1.00 98.75 308 ALA A N 1
ATOM 2439 C CA . ALA A 1 308 ? -4.744 2.919 0.345 1.00 98.75 308 ALA A CA 1
ATOM 2440 C C . ALA A 1 308 ? -3.444 2.114 0.162 1.00 98.75 308 ALA A C 1
ATOM 2442 O O . ALA A 1 308 ? -3.453 0.886 0.095 1.00 98.75 308 ALA A O 1
ATOM 2443 N N . GLY A 1 309 ? -2.326 2.835 0.111 1.00 97.44 309 GLY A N 1
ATOM 2444 C CA . GLY A 1 309 ? -0.968 2.296 0.060 1.00 97.44 309 GLY A CA 1
ATOM 2445 C C . GLY A 1 309 ? -0.011 3.262 0.757 1.00 97.44 309 GLY A C 1
ATOM 2446 O O . GLY A 1 309 ? -0.281 4.471 0.753 1.00 97.44 309 GLY A O 1
ATOM 2447 N N . THR A 1 310 ? 1.066 2.777 1.386 1.00 97.75 310 THR A N 1
ATOM 2448 C CA . THR A 1 310 ? 2.076 3.676 1.983 1.00 97.75 310 THR A CA 1
ATOM 2449 C C . THR A 1 310 ? 3.420 3.713 1.260 1.00 97.75 310 THR A C 1
ATOM 2451 O O . THR A 1 310 ? 4.143 4.694 1.482 1.00 97.75 310 THR A O 1
ATOM 2454 N N . ASP A 1 311 ? 3.733 2.759 0.368 1.00 95.81 311 ASP A N 1
ATOM 2455 C CA . ASP A 1 311 ? 5.036 2.637 -0.325 1.00 95.81 311 ASP A CA 1
ATOM 2456 C C . ASP A 1 311 ? 6.195 2.633 0.686 1.00 95.81 311 ASP A C 1
ATOM 2458 O O . ASP A 1 311 ? 7.196 3.369 0.585 1.00 95.81 311 ASP A O 1
ATOM 2462 N N . TYR A 1 312 ? 6.044 1.857 1.766 1.00 96.75 312 TYR A N 1
ATOM 2463 C CA . TYR A 1 312 ? 7.194 1.582 2.611 1.00 96.75 312 TYR A CA 1
ATOM 2464 C C . TYR A 1 312 ? 8.135 0.630 1.883 1.00 96.75 312 TYR A C 1
ATOM 2466 O O . TYR A 1 312 ? 7.731 -0.375 1.324 1.00 96.75 312 TYR A O 1
ATOM 2474 N N . GLY A 1 313 ? 9.430 0.913 1.928 1.00 89.50 313 GLY A N 1
ATOM 2475 C CA . GLY A 1 313 ? 10.432 0.070 1.297 1.00 89.50 313 GLY A CA 1
ATOM 2476 C C . GLY A 1 313 ? 11.822 0.398 1.810 1.00 89.50 313 GLY A C 1
ATOM 2477 O O . GLY A 1 313 ? 12.051 1.396 2.496 1.00 89.50 313 GLY A O 1
ATOM 2478 N N . GLY A 1 314 ? 12.803 -0.444 1.496 1.00 74.94 314 GLY A N 1
ATOM 2479 C CA . GLY A 1 314 ? 14.107 -0.281 2.134 1.00 74.94 314 GLY A CA 1
ATOM 2480 C C . GLY A 1 314 ? 14.871 0.969 1.680 1.00 74.94 314 GLY A C 1
ATOM 2481 O O . GLY A 1 314 ? 14.992 1.245 0.487 1.00 74.94 314 GLY A O 1
ATOM 2482 N N . GLY A 1 315 ? 15.496 1.660 2.637 1.00 76.44 315 GLY A N 1
ATOM 2483 C CA . GLY A 1 315 ? 16.214 2.924 2.414 1.00 76.44 315 GLY A CA 1
ATOM 2484 C C . GLY A 1 315 ? 15.374 4.179 2.680 1.00 76.44 315 GLY A C 1
ATOM 2485 O O . GLY A 1 315 ? 15.828 5.286 2.370 1.00 76.44 315 GLY A O 1
ATOM 2486 N N . ARG A 1 316 ? 14.169 4.006 3.237 1.00 85.12 316 ARG A N 1
ATOM 2487 C CA . ARG A 1 316 ? 13.312 5.065 3.786 1.00 85.12 316 ARG A CA 1
ATOM 2488 C C . ARG A 1 316 ? 13.731 5.403 5.229 1.00 85.12 316 ARG A C 1
ATOM 2490 O O . ARG A 1 316 ? 14.676 4.832 5.766 1.00 85.12 316 ARG A O 1
ATOM 2497 N N . SER A 1 317 ? 13.056 6.379 5.840 1.00 91.88 317 SER A N 1
ATOM 2498 C CA . SER A 1 317 ? 13.170 6.634 7.286 1.00 91.88 317 SER A CA 1
ATOM 2499 C C . SER A 1 317 ? 12.660 5.432 8.098 1.00 91.88 317 SER A C 1
ATOM 2501 O O . SER A 1 317 ? 11.945 4.609 7.523 1.00 91.88 317 SER A O 1
ATOM 2503 N N . PRO A 1 318 ? 12.961 5.345 9.411 1.00 96.62 318 PRO A N 1
ATOM 2504 C CA . PRO A 1 318 ? 12.385 4.322 10.284 1.00 96.62 318 PRO A CA 1
ATOM 2505 C C . PRO A 1 318 ? 10.874 4.165 10.075 1.00 96.62 318 PRO A C 1
ATOM 2507 O O . PRO A 1 318 ? 10.169 5.168 9.903 1.00 96.62 318 PRO A O 1
ATOM 2510 N N . LEU A 1 319 ? 10.396 2.916 10.067 1.00 96.94 319 LEU A N 1
ATOM 2511 C CA . LEU A 1 319 ? 9.017 2.565 9.708 1.00 96.94 319 LEU A CA 1
ATOM 2512 C C . LEU A 1 319 ? 7.955 3.392 10.474 1.00 96.94 319 LEU A C 1
ATOM 2514 O O . LEU A 1 319 ? 7.112 3.990 9.807 1.00 96.94 319 LEU A O 1
ATOM 2518 N N . PRO A 1 320 ? 8.015 3.560 11.813 1.00 97.75 320 PRO A N 1
ATOM 2519 C CA . PRO A 1 320 ? 7.030 4.352 12.555 1.00 97.75 320 PRO A CA 1
ATOM 2520 C C . PRO A 1 320 ? 6.914 5.802 12.058 1.00 97.75 320 PRO A C 1
ATOM 2522 O O . PRO A 1 320 ? 5.818 6.315 11.826 1.00 97.75 320 PRO A O 1
ATOM 2525 N N . ASP A 1 321 ? 8.052 6.468 11.846 1.00 97.56 321 ASP A N 1
ATOM 2526 C CA . ASP A 1 321 ? 8.094 7.857 11.374 1.00 97.56 321 ASP A CA 1
ATOM 2527 C C . ASP A 1 321 ? 7.609 7.989 9.933 1.00 97.56 321 ASP A C 1
ATOM 2529 O O . ASP A 1 321 ? 7.072 9.029 9.536 1.00 97.56 321 ASP A O 1
ATOM 2533 N N . PHE A 1 322 ? 7.850 6.954 9.130 1.00 97.62 322 PHE A N 1
ATOM 2534 C CA . PHE A 1 322 ? 7.376 6.892 7.762 1.00 97.62 322 PHE A CA 1
ATOM 2535 C C . PHE A 1 322 ? 5.851 6.749 7.723 1.00 97.62 322 PHE A C 1
ATOM 2537 O O . PHE A 1 322 ? 5.191 7.588 7.109 1.00 97.62 322 PHE A O 1
ATOM 2544 N N . LEU A 1 323 ? 5.289 5.783 8.459 1.00 98.31 323 LEU A N 1
ATOM 2545 C CA . LEU A 1 323 ? 3.842 5.560 8.533 1.00 98.31 323 LEU A CA 1
ATOM 2546 C C . LEU A 1 323 ? 3.099 6.812 9.012 1.00 98.31 323 LEU A C 1
ATOM 2548 O O . LEU A 1 323 ? 2.118 7.211 8.389 1.00 98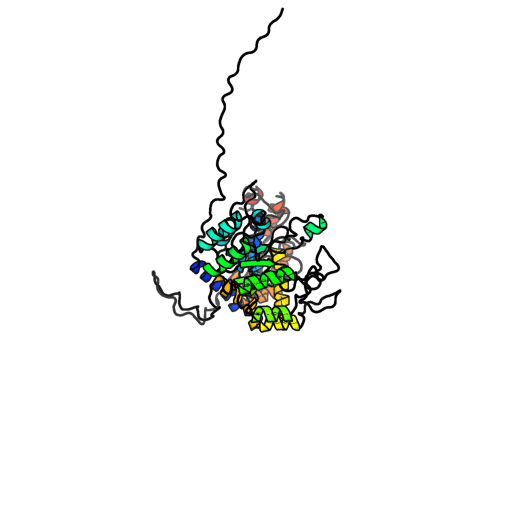.31 323 LEU A O 1
ATOM 2552 N N . LYS A 1 324 ? 3.610 7.522 10.030 1.00 98.19 324 LYS A N 1
ATOM 2553 C CA . LYS A 1 324 ? 3.025 8.803 10.484 1.00 98.19 324 LYS A CA 1
ATOM 2554 C C . LYS A 1 324 ? 2.894 9.828 9.364 1.00 98.19 324 LYS A C 1
ATOM 2556 O O . LYS A 1 324 ? 1.897 10.544 9.290 1.00 98.19 324 LYS A O 1
ATOM 2561 N N . LYS A 1 325 ? 3.896 9.923 8.489 1.00 97.38 325 LYS A N 1
ATOM 2562 C CA . LYS A 1 325 ? 3.889 10.875 7.369 1.00 97.38 325 LYS A CA 1
ATOM 2563 C C . LYS A 1 325 ? 2.943 10.422 6.262 1.00 97.38 325 LYS A C 1
ATOM 2565 O O . LYS A 1 325 ? 2.157 11.240 5.787 1.00 97.38 325 LYS A O 1
ATOM 2570 N N . GLN A 1 326 ? 3.008 9.149 5.881 1.00 97.81 326 GLN A N 1
ATOM 2571 C CA . GLN A 1 326 ? 2.223 8.614 4.769 1.00 97.81 326 GLN A CA 1
ATOM 2572 C C . GLN A 1 326 ? 0.738 8.527 5.114 1.00 97.81 326 GLN A C 1
ATOM 2574 O O . GLN A 1 326 ? -0.088 9.043 4.365 1.00 97.81 326 GLN A O 1
ATOM 2579 N N . VAL A 1 327 ? 0.386 8.005 6.292 1.00 98.44 327 VAL A N 1
ATOM 2580 C CA . VAL A 1 327 ? -1.015 7.946 6.728 1.00 98.44 327 VAL A CA 1
ATOM 2581 C C . VAL A 1 327 ? -1.588 9.348 6.905 1.00 98.44 327 VAL A C 1
ATOM 2583 O O . VAL A 1 327 ? -2.717 9.596 6.497 1.00 98.44 327 VAL A O 1
ATOM 2586 N N . LYS A 1 328 ? -0.812 10.319 7.409 1.00 98.06 328 LYS A N 1
ATOM 2587 C CA . LYS A 1 328 ? -1.257 11.721 7.431 1.00 98.06 328 LYS A CA 1
ATOM 2588 C C . LYS A 1 328 ? -1.582 12.244 6.027 1.00 98.06 328 LYS A C 1
ATOM 2590 O O . LYS A 1 328 ? -2.547 12.992 5.882 1.00 98.06 328 LYS A O 1
ATOM 2595 N N . ASN A 1 329 ? -0.810 11.864 5.009 1.00 98.19 329 ASN A N 1
ATOM 2596 C CA . ASN A 1 329 ? -1.093 12.248 3.627 1.00 98.19 329 ASN A CA 1
ATOM 2597 C C . ASN A 1 329 ? -2.350 11.553 3.079 1.00 98.19 329 ASN A C 1
ATOM 2599 O O . ASN A 1 329 ? -3.203 12.226 2.511 1.00 98.19 329 ASN A O 1
ATOM 2603 N N . LEU A 1 330 ? -2.521 10.251 3.328 1.00 98.56 330 LEU A N 1
ATOM 2604 C CA . LEU A 1 330 ? -3.748 9.522 2.980 1.00 98.56 330 LEU A CA 1
ATOM 2605 C C . LEU A 1 330 ? -4.982 10.171 3.620 1.00 98.56 330 LEU A C 1
ATOM 2607 O O . LEU A 1 330 ? -5.963 10.458 2.940 1.00 98.56 330 LEU A O 1
ATOM 2611 N N . ARG A 1 331 ? -4.912 10.502 4.916 1.00 98.31 331 ARG A N 1
ATOM 2612 C CA . ARG A 1 331 ? -5.982 11.218 5.628 1.00 98.31 331 ARG A CA 1
ATOM 2613 C C . ARG A 1 331 ? -6.251 12.597 5.031 1.00 98.31 331 ARG A C 1
ATOM 2615 O O . ARG A 1 331 ? -7.405 13.015 5.001 1.00 98.31 331 ARG A O 1
ATOM 2622 N N . LEU A 1 332 ? -5.218 13.291 4.550 1.00 98.25 332 LEU A N 1
ATOM 2623 C CA . LEU A 1 332 ? -5.363 14.579 3.872 1.00 98.25 332 LEU A CA 1
ATOM 2624 C C . LEU A 1 332 ? -6.114 14.439 2.541 1.00 98.25 332 LEU A C 1
ATOM 2626 O O . LEU A 1 332 ? -7.010 15.236 2.290 1.00 98.25 332 LEU A O 1
ATOM 2630 N N . ILE A 1 333 ? -5.809 13.409 1.742 1.00 98.31 333 ILE A N 1
ATOM 2631 C CA . ILE A 1 333 ? -6.548 13.086 0.508 1.00 98.31 333 ILE A CA 1
ATOM 2632 C C . ILE A 1 333 ? -8.008 12.760 0.853 1.00 98.31 333 ILE A C 1
ATOM 2634 O O . ILE A 1 333 ? -8.935 13.381 0.340 1.00 98.31 333 ILE A O 1
ATOM 2638 N N . MET A 1 334 ? -8.219 11.833 1.792 1.00 98.31 334 MET A N 1
ATOM 2639 C CA . MET A 1 334 ? -9.550 11.375 2.199 1.00 98.31 334 MET A CA 1
ATOM 2640 C C . MET A 1 334 ? -10.395 12.476 2.848 1.00 98.31 334 MET A C 1
ATOM 2642 O O . MET A 1 334 ? -11.618 12.377 2.848 1.00 98.31 334 MET A O 1
ATOM 2646 N N . ARG A 1 335 ? -9.790 13.527 3.420 1.00 98.12 335 ARG A N 1
ATOM 2647 C CA . ARG A 1 335 ? -10.513 14.636 4.065 1.00 98.12 335 ARG A CA 1
ATOM 2648 C C . ARG A 1 335 ? -11.561 15.243 3.132 1.00 98.12 335 ARG A C 1
ATOM 2650 O O . ARG A 1 335 ? -12.689 15.457 3.577 1.00 98.12 335 ARG A O 1
ATOM 2657 N N . ASP A 1 336 ? -11.192 15.463 1.872 1.00 96.81 336 ASP A N 1
ATOM 2658 C CA . ASP A 1 336 ? -11.986 16.213 0.892 1.00 96.81 336 ASP A CA 1
ATOM 2659 C C . ASP A 1 336 ? -13.082 15.376 0.210 1.00 96.81 336 ASP A C 1
ATOM 2661 O O . ASP A 1 336 ? -13.917 15.935 -0.511 1.00 96.81 336 ASP A O 1
ATOM 2665 N N . LEU A 1 337 ? -13.092 14.061 0.444 1.00 98.50 337 LEU A N 1
ATOM 2666 C CA . LEU A 1 337 ? -13.998 13.105 -0.193 1.00 98.50 337 LEU A CA 1
ATOM 2667 C C . LEU A 1 337 ? -15.324 12.938 0.581 1.00 98.50 337 LEU A C 1
ATOM 2669 O O . LEU A 1 337 ? -15.376 13.208 1.785 1.00 98.50 337 LEU A O 1
ATOM 2673 N N . PRO A 1 338 ? -16.404 12.468 -0.071 1.00 98.12 338 PRO A N 1
ATOM 2674 C CA . PRO A 1 338 ? -17.625 12.022 0.605 1.00 98.12 338 PRO A CA 1
ATOM 2675 C C . PRO A 1 338 ? -17.377 10.836 1.549 1.00 98.12 338 PRO A C 1
ATOM 2677 O O . PRO A 1 338 ? -16.408 10.100 1.382 1.00 98.12 338 PRO A O 1
ATOM 2680 N N . GLY A 1 339 ? -18.274 10.624 2.520 1.00 97.62 339 GLY A N 1
ATOM 2681 C CA . GLY A 1 339 ? -18.167 9.535 3.503 1.00 97.62 339 GLY A CA 1
ATOM 2682 C C . GLY A 1 339 ? -17.967 8.158 2.864 1.00 97.62 339 GLY A C 1
ATOM 2683 O O . GLY A 1 339 ? -16.982 7.494 3.173 1.00 97.62 339 GLY A O 1
ATOM 2684 N N . GLU A 1 340 ? -18.827 7.779 1.913 1.00 97.12 340 GLU A N 1
ATOM 2685 C CA . GLU A 1 340 ? -18.729 6.494 1.201 1.00 97.12 340 GLU A CA 1
ATOM 2686 C C . GLU A 1 340 ? -17.360 6.291 0.551 1.00 97.12 340 GLU A C 1
ATOM 2688 O O . GLU A 1 340 ? -16.702 5.286 0.807 1.00 97.12 340 GLU A O 1
ATOM 2693 N N . ALA A 1 341 ? -16.855 7.303 -0.162 1.00 98.69 341 ALA A N 1
ATOM 2694 C CA . ALA A 1 341 ? -15.549 7.218 -0.798 1.00 98.69 341 ALA A CA 1
ATOM 2695 C C . ALA A 1 341 ? -14.408 7.009 0.211 1.00 98.69 341 ALA A C 1
ATOM 2697 O O . ALA A 1 341 ? -13.462 6.271 -0.060 1.00 98.69 341 ALA A O 1
ATOM 2698 N N . LYS A 1 342 ? -14.503 7.599 1.412 1.00 98.75 342 LYS A N 1
ATOM 2699 C CA . LYS A 1 342 ? -13.532 7.346 2.488 1.00 98.75 342 LYS A CA 1
ATOM 2700 C C . LYS A 1 342 ? -13.582 5.894 2.966 1.00 98.75 342 LYS A C 1
ATOM 2702 O O . LYS A 1 342 ? -12.527 5.326 3.234 1.00 98.75 342 LYS A O 1
ATOM 2707 N N . HIS A 1 343 ? -14.764 5.293 3.096 1.00 98.75 343 HIS A N 1
ATOM 2708 C CA . HIS A 1 343 ? -14.876 3.893 3.515 1.00 98.75 343 HIS A CA 1
ATOM 2709 C C . HIS A 1 343 ? -14.398 2.930 2.417 1.00 98.75 343 HIS A C 1
ATOM 2711 O O . HIS A 1 343 ? -13.674 1.976 2.720 1.00 98.75 343 HIS A O 1
ATOM 2717 N N . ASP A 1 344 ? -14.737 3.204 1.158 1.00 98.81 344 ASP A N 1
ATOM 2718 C CA . ASP A 1 344 ? -14.326 2.389 0.012 1.00 98.81 344 ASP A CA 1
ATOM 2719 C C . ASP A 1 344 ? -12.802 2.330 -0.112 1.00 98.81 344 ASP A C 1
ATOM 2721 O O . ASP A 1 344 ? -12.211 1.246 -0.058 1.00 98.81 344 ASP A O 1
ATOM 2725 N N . ILE A 1 345 ? -12.173 3.507 -0.164 1.00 98.81 345 ILE A N 1
ATOM 2726 C CA . ILE A 1 345 ? -10.720 3.677 -0.290 1.00 98.81 345 ILE A CA 1
ATOM 2727 C C . ILE A 1 345 ? -9.988 3.187 0.956 1.00 98.81 345 ILE A C 1
ATOM 2729 O O . ILE A 1 345 ? -8.924 2.578 0.856 1.00 98.81 345 ILE A O 1
ATOM 2733 N N . GLY A 1 346 ? -10.545 3.474 2.136 1.00 98.75 346 GLY A N 1
ATOM 2734 C CA . GLY A 1 346 ? -9.925 3.135 3.409 1.00 98.75 346 GLY A CA 1
ATOM 2735 C C . GLY A 1 346 ? -9.784 1.629 3.598 1.00 98.75 346 GLY A C 1
ATOM 2736 O O . GLY A 1 346 ? -8.706 1.163 3.955 1.00 98.75 346 GLY A O 1
ATOM 2737 N N . TYR A 1 347 ? -10.848 0.857 3.355 1.00 98.81 347 TYR A N 1
ATOM 2738 C CA . TYR A 1 347 ? -10.814 -0.574 3.671 1.00 98.81 347 TYR A CA 1
ATOM 2739 C C . TYR A 1 347 ? -11.742 -1.466 2.841 1.00 98.81 347 TYR A C 1
ATOM 2741 O O . TYR A 1 347 ? -11.392 -2.629 2.648 1.00 98.81 347 TYR A O 1
ATOM 2749 N N . ARG A 1 348 ? -12.903 -1.004 2.345 1.00 98.75 348 ARG A N 1
ATOM 2750 C CA . ARG A 1 348 ? -13.868 -1.930 1.709 1.00 98.75 348 ARG A CA 1
ATOM 2751 C C . ARG A 1 348 ? -13.331 -2.517 0.405 1.00 98.75 348 ARG A C 1
ATOM 2753 O O . ARG A 1 348 ? -13.529 -3.705 0.150 1.00 98.75 348 ARG A O 1
ATOM 2760 N N . ASN A 1 349 ? -12.616 -1.723 -0.392 1.00 98.88 349 ASN A N 1
ATOM 2761 C CA . ASN A 1 349 ? -12.011 -2.210 -1.633 1.00 98.88 349 ASN A CA 1
ATOM 2762 C C . ASN A 1 349 ? -10.879 -3.193 -1.357 1.00 98.88 349 ASN A C 1
ATOM 2764 O O . ASN A 1 349 ? -10.849 -4.268 -1.951 1.00 98.88 349 ASN A O 1
ATOM 2768 N N . ALA A 1 350 ? -9.995 -2.864 -0.414 1.00 98.88 350 ALA A N 1
ATOM 2769 C CA . ALA A 1 350 ? -8.940 -3.767 0.030 1.00 98.88 350 ALA A CA 1
ATOM 2770 C C . ALA A 1 350 ? -9.529 -5.089 0.552 1.00 98.88 350 ALA A C 1
ATOM 2772 O O . ALA A 1 350 ? -9.121 -6.159 0.112 1.00 98.88 350 ALA A O 1
ATOM 2773 N N . TRP A 1 351 ? -10.565 -5.032 1.394 1.00 98.75 351 TRP A N 1
ATOM 2774 C CA . TRP A 1 351 ? -11.288 -6.212 1.871 1.00 98.75 351 TRP A CA 1
ATOM 2775 C C . TRP A 1 351 ? -11.840 -7.063 0.720 1.00 98.75 351 TRP A C 1
ATOM 2777 O O . TRP A 1 351 ? -11.612 -8.273 0.682 1.00 98.75 351 TRP A O 1
ATOM 2787 N N . LYS A 1 352 ? -12.501 -6.440 -0.263 1.00 98.62 352 LYS A N 1
ATOM 2788 C CA . LYS A 1 352 ? -13.022 -7.132 -1.451 1.00 98.62 352 LYS A CA 1
ATOM 2789 C C . LYS A 1 352 ? -11.923 -7.772 -2.290 1.00 98.62 352 LYS A C 1
ATOM 2791 O O . LYS A 1 352 ? -12.111 -8.876 -2.797 1.00 98.62 352 LYS A O 1
ATOM 2796 N N . LEU A 1 353 ? -10.786 -7.105 -2.443 1.00 98.75 353 LEU A N 1
ATOM 2797 C CA . LEU A 1 353 ? -9.648 -7.630 -3.192 1.00 98.75 353 LEU A CA 1
ATOM 2798 C C . LEU A 1 353 ? -9.013 -8.832 -2.481 1.00 98.75 353 LEU A C 1
ATOM 2800 O O . LEU A 1 353 ? -8.766 -9.842 -3.137 1.00 98.75 353 LEU A O 1
ATOM 2804 N N . LEU A 1 354 ? -8.833 -8.746 -1.160 1.00 98.50 354 LEU A N 1
ATOM 2805 C CA . LEU A 1 354 ? -8.191 -9.772 -0.331 1.00 98.50 354 LEU A CA 1
ATOM 2806 C C . LEU A 1 354 ? -9.069 -11.009 -0.093 1.00 98.50 354 LEU A C 1
ATOM 2808 O O . LEU A 1 354 ? -8.542 -12.112 0.019 1.00 98.50 354 LEU A O 1
ATOM 2812 N N . THR A 1 355 ? -10.390 -10.830 0.014 1.00 96.94 355 THR A N 1
ATOM 2813 C CA . THR A 1 355 ? -11.332 -11.897 0.423 1.00 96.94 355 THR A CA 1
ATOM 2814 C C . THR A 1 355 ? -12.301 -12.323 -0.680 1.00 96.94 355 THR A C 1
ATOM 2816 O O . THR A 1 355 ? -13.000 -13.325 -0.549 1.00 96.94 355 THR A O 1
ATOM 2819 N N . GLY A 1 356 ? -12.411 -11.536 -1.755 1.00 95.62 356 GLY A N 1
ATOM 2820 C CA . GLY A 1 356 ? -13.434 -11.706 -2.790 1.00 95.62 356 GLY A CA 1
ATOM 2821 C C . GLY A 1 356 ? -14.840 -11.250 -2.383 1.00 95.62 356 GLY A C 1
ATOM 2822 O O . GLY A 1 356 ? -15.751 -11.316 -3.209 1.00 95.62 356 GLY A O 1
ATOM 2823 N N . ARG A 1 357 ? -15.042 -10.773 -1.147 1.00 95.50 357 ARG A N 1
ATOM 2824 C CA . ARG A 1 357 ? -16.361 -10.444 -0.586 1.00 95.50 357 ARG A CA 1
ATOM 2825 C C . ARG A 1 357 ? -16.500 -8.949 -0.335 1.00 95.50 357 ARG A C 1
ATOM 2827 O O . ARG A 1 357 ? -15.561 -8.293 0.099 1.00 95.50 357 ARG A O 1
ATOM 2834 N N . ALA A 1 358 ? -17.680 -8.393 -0.599 1.00 95.94 358 ALA A N 1
ATOM 2835 C CA . ALA A 1 358 ? -17.969 -7.026 -0.177 1.00 95.94 358 ALA A CA 1
ATOM 2836 C C . ALA A 1 358 ? -17.933 -6.939 1.355 1.00 95.94 358 ALA A C 1
ATOM 2838 O O . ALA A 1 358 ? -18.294 -7.898 2.039 1.00 95.94 358 ALA A O 1
ATOM 2839 N N . TRP A 1 359 ? -17.513 -5.796 1.899 1.00 95.19 359 TRP A N 1
ATOM 2840 C CA . TRP A 1 359 ? -17.644 -5.578 3.334 1.00 95.19 359 TRP A CA 1
ATOM 2841 C C . TRP A 1 359 ? -19.127 -5.533 3.696 1.00 95.19 359 TRP A C 1
ATOM 2843 O O . TRP A 1 359 ? -19.867 -4.693 3.183 1.00 95.19 359 TRP A O 1
ATOM 2853 N N . SER A 1 360 ? -19.553 -6.434 4.573 1.00 81.69 360 SER A N 1
ATOM 2854 C CA . SER A 1 360 ? -20.910 -6.463 5.095 1.00 81.69 360 SER A CA 1
ATOM 2855 C C . SER A 1 360 ? -20.872 -6.303 6.605 1.00 81.69 360 SER A C 1
ATOM 2857 O O . SER A 1 360 ? -20.272 -7.112 7.312 1.00 81.69 360 SER A O 1
ATOM 2859 N N . GLU A 1 361 ? -21.584 -5.301 7.111 1.00 62.56 361 GLU A N 1
ATOM 2860 C CA . GLU A 1 361 ? -21.806 -5.123 8.550 1.00 62.56 361 GLU A CA 1
ATOM 2861 C C . GLU A 1 361 ? -22.640 -6.278 9.150 1.00 62.56 361 GLU A C 1
ATOM 2863 O O . GLU A 1 361 ? -22.654 -6.471 10.364 1.00 62.56 361 GLU A O 1
ATOM 2868 N N . THR A 1 362 ? -23.295 -7.092 8.307 1.00 48.81 362 THR A N 1
ATOM 2869 C CA . THR A 1 362 ? -24.186 -8.196 8.714 1.00 48.81 362 THR A CA 1
ATOM 2870 C C . THR A 1 362 ? -23.558 -9.593 8.664 1.00 48.81 362 THR A C 1
ATOM 2872 O O . THR A 1 362 ? -24.162 -10.527 9.181 1.00 48.81 362 THR A O 1
ATOM 2875 N N . GLU A 1 363 ? -22.325 -9.772 8.167 1.00 47.09 363 GLU A N 1
ATOM 2876 C CA . GLU A 1 363 ? -21.606 -11.067 8.261 1.00 47.09 363 GLU A CA 1
ATOM 2877 C C . GLU A 1 363 ? -21.176 -11.425 9.705 1.00 47.09 363 GLU A C 1
ATOM 2879 O O . GLU A 1 363 ? -20.565 -12.464 9.948 1.00 47.09 363 GLU A O 1
ATOM 2884 N N . GLN A 1 364 ? -21.543 -10.599 10.688 1.00 52.09 364 GLN A N 1
ATOM 2885 C CA . GLN A 1 364 ? -21.235 -10.767 12.108 1.00 52.09 364 GLN A CA 1
ATOM 2886 C C . GLN A 1 364 ? -21.959 -11.940 12.807 1.00 52.09 364 GLN A C 1
ATOM 2888 O O . GLN A 1 364 ? -21.699 -12.168 13.985 1.00 52.09 364 GLN A O 1
ATOM 2893 N N . THR A 1 365 ? -22.870 -12.673 12.155 1.00 38.25 365 THR A N 1
ATOM 2894 C CA . THR A 1 365 ? -23.708 -13.699 12.825 1.00 38.25 365 THR A CA 1
ATOM 2895 C C . THR A 1 365 ? -23.689 -15.095 12.197 1.00 38.25 365 THR A C 1
ATOM 2897 O O . THR A 1 365 ? -24.271 -16.011 12.769 1.00 38.25 365 THR A O 1
ATOM 2900 N N . ALA A 1 366 ? -23.021 -15.315 11.059 1.00 37.09 366 ALA A N 1
ATOM 2901 C CA . ALA A 1 366 ? -23.165 -16.575 10.311 1.00 37.09 366 ALA A CA 1
ATOM 2902 C C . ALA A 1 366 ? -22.025 -17.602 10.494 1.00 37.09 366 ALA A C 1
ATOM 2904 O O . ALA A 1 366 ? -22.139 -18.718 9.995 1.00 37.09 366 ALA A O 1
ATOM 2905 N N . GLN A 1 367 ? -20.938 -17.272 11.204 1.00 39.00 367 GLN A N 1
ATOM 2906 C CA . GLN A 1 367 ? -19.804 -18.195 11.418 1.00 39.00 367 GLN A CA 1
ATOM 2907 C C . GLN A 1 367 ? -19.494 -18.506 12.892 1.00 39.00 367 GLN A C 1
ATOM 2909 O O . GLN A 1 367 ? -18.499 -19.163 13.185 1.00 39.00 367 GLN A O 1
ATOM 2914 N N . SER A 1 368 ? -20.370 -18.120 13.823 1.00 36.22 368 SER A N 1
ATOM 2915 C CA . SER A 1 368 ? -20.294 -18.527 15.234 1.00 36.22 368 SER A CA 1
ATOM 291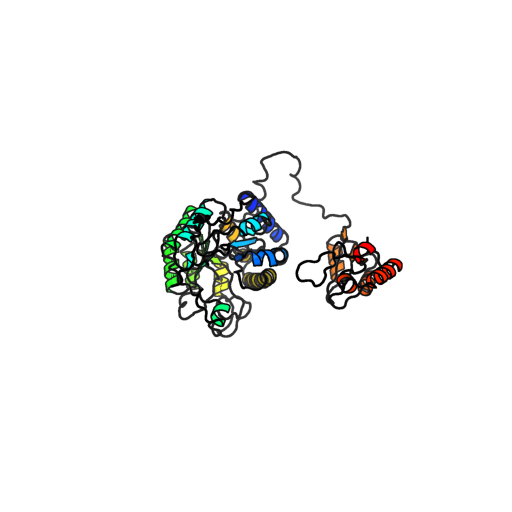6 C C . SER A 1 368 ? -21.019 -19.844 15.548 1.00 36.22 368 SER A C 1
ATOM 2918 O O . SER A 1 368 ? -21.136 -20.196 16.718 1.00 36.22 368 SER A O 1
ATOM 2920 N N . VAL A 1 369 ? -21.499 -20.603 14.552 1.00 38.44 369 VAL A N 1
ATOM 2921 C CA . VAL A 1 369 ? -22.291 -21.822 14.801 1.00 38.44 369 VAL A CA 1
ATOM 2922 C C . VAL A 1 369 ? -21.734 -23.040 14.058 1.00 38.44 369 VAL A C 1
ATOM 2924 O O . VAL A 1 369 ? -22.259 -23.448 13.028 1.00 38.44 369 VAL A O 1
ATOM 2927 N N . GLN A 1 370 ? -20.694 -23.658 14.626 1.00 29.23 370 GLN A N 1
ATOM 2928 C CA . GLN A 1 370 ? -20.615 -25.119 14.788 1.00 29.23 370 GLN A CA 1
ATOM 2929 C C . GLN A 1 370 ? -19.851 -25.448 16.090 1.00 29.23 370 GLN A C 1
ATOM 2931 O O . GLN A 1 370 ? -18.837 -24.806 16.365 1.00 29.23 370 GLN A O 1
ATOM 2936 N N . PRO A 1 371 ? -20.330 -26.393 16.925 1.00 38.38 371 PRO A N 1
ATOM 2937 C CA . PRO A 1 371 ? -19.979 -26.429 18.339 1.00 38.38 371 PRO A CA 1
ATOM 2938 C C . PRO A 1 371 ? -18.892 -27.461 18.662 1.00 38.38 371 PRO A C 1
ATOM 2940 O O . PRO A 1 371 ? -19.018 -28.642 18.344 1.00 38.38 371 PRO A O 1
ATOM 2943 N N . ALA A 1 372 ? -17.888 -27.037 19.424 1.00 30.39 372 ALA A N 1
ATOM 2944 C CA . ALA A 1 372 ? -17.301 -27.867 20.468 1.00 30.39 372 ALA A CA 1
ATOM 2945 C C . ALA A 1 372 ? -17.421 -27.067 21.771 1.00 30.39 372 ALA A C 1
ATOM 2947 O O . ALA A 1 372 ? -16.872 -25.975 21.856 1.00 30.39 372 ALA A O 1
ATOM 2948 N N . ALA A 1 373 ? -18.240 -27.595 22.691 1.00 38.38 373 ALA A N 1
ATOM 2949 C CA . ALA A 1 373 ? -18.526 -27.170 24.069 1.00 38.38 373 ALA A CA 1
ATOM 2950 C C . ALA A 1 373 ? -17.735 -25.939 24.559 1.00 38.38 373 ALA A C 1
ATOM 2952 O O . ALA A 1 373 ? -16.517 -25.993 24.673 1.00 38.38 373 ALA A O 1
ATOM 2953 N N . THR A 1 374 ? -18.377 -24.821 24.885 1.00 30.41 374 THR A N 1
ATOM 2954 C CA . THR A 1 374 ? -19.215 -24.702 26.087 1.00 30.41 374 THR A CA 1
ATOM 2955 C C . THR A 1 374 ? -20.287 -23.621 25.937 1.00 30.41 374 THR A C 1
ATOM 2957 O O . THR A 1 374 ? -20.108 -22.614 25.259 1.00 30.41 374 THR A O 1
ATOM 2960 N N . GLU A 1 375 ? -21.422 -23.873 26.583 1.00 35.22 375 GLU A N 1
ATOM 2961 C CA . GLU A 1 375 ? -22.614 -23.035 26.620 1.00 35.22 375 GLU A CA 1
ATOM 2962 C C . GLU A 1 375 ? -22.369 -21.603 27.110 1.00 35.22 375 GLU A C 1
ATOM 2964 O O . GLU A 1 375 ? -21.520 -21.331 27.956 1.00 35.22 375 GLU A O 1
ATOM 2969 N N . THR A 1 376 ? -23.287 -20.746 26.657 1.00 41.88 376 THR A N 1
ATOM 2970 C CA . THR A 1 376 ? -23.650 -19.412 27.155 1.00 41.88 376 THR A CA 1
ATOM 2971 C C . THR A 1 376 ? -22.828 -18.210 26.673 1.00 41.88 376 THR A C 1
ATOM 2973 O O . THR A 1 376 ? -22.127 -17.566 27.442 1.00 41.88 376 THR A O 1
ATOM 2976 N N . ALA A 1 377 ? -23.027 -17.804 25.411 1.00 32.84 377 ALA A N 1
ATOM 2977 C CA . ALA A 1 377 ? -22.781 -16.415 24.994 1.00 32.84 377 ALA A CA 1
ATOM 2978 C C . ALA A 1 377 ? -23.684 -15.951 23.829 1.00 32.84 377 ALA A C 1
ATOM 2980 O O . ALA A 1 377 ? -23.245 -15.235 22.939 1.00 32.84 377 ALA A O 1
ATOM 2981 N N . GLU A 1 378 ? -24.968 -16.316 23.838 1.00 33.06 378 GLU A N 1
ATOM 2982 C CA . GLU A 1 378 ? -25.990 -15.644 23.019 1.00 33.06 378 GLU A CA 1
ATOM 2983 C C . GLU A 1 378 ? -27.021 -14.975 23.931 1.00 33.06 378 GLU A C 1
ATOM 2985 O O . GLU A 1 378 ? -28.105 -15.494 24.184 1.00 33.06 378 GLU A O 1
ATOM 2990 N N . LYS A 1 379 ? -26.612 -13.826 24.484 1.00 32.09 379 LYS A N 1
ATOM 2991 C CA . LYS A 1 379 ? -27.448 -12.699 24.943 1.00 32.09 379 LYS A CA 1
ATOM 2992 C C . LYS A 1 379 ? -26.534 -11.574 25.461 1.00 32.09 379 LYS A C 1
ATOM 2994 O O . LYS A 1 379 ? -26.431 -11.368 26.661 1.00 32.09 379 LYS A O 1
ATOM 2999 N N . ALA A 1 380 ? -25.827 -10.878 24.566 1.00 33.41 380 ALA A N 1
ATOM 3000 C CA . ALA A 1 380 ? -25.144 -9.612 24.888 1.00 33.41 380 ALA A CA 1
ATOM 3001 C C . ALA A 1 380 ? -24.755 -8.834 23.612 1.00 33.41 380 ALA A C 1
ATOM 3003 O O . ALA A 1 380 ? -23.589 -8.564 23.348 1.00 33.41 380 ALA A O 1
ATOM 3004 N N . LYS A 1 381 ? -25.740 -8.486 22.779 1.00 37.56 381 LYS A N 1
ATOM 3005 C CA . LYS A 1 381 ? -25.665 -7.265 21.966 1.00 37.56 381 LYS A CA 1
ATOM 3006 C C . LYS A 1 381 ? -26.683 -6.306 22.589 1.00 37.56 381 LYS A C 1
ATOM 3008 O O . LYS A 1 381 ? -27.842 -6.688 22.723 1.00 37.56 381 LYS A O 1
ATOM 3013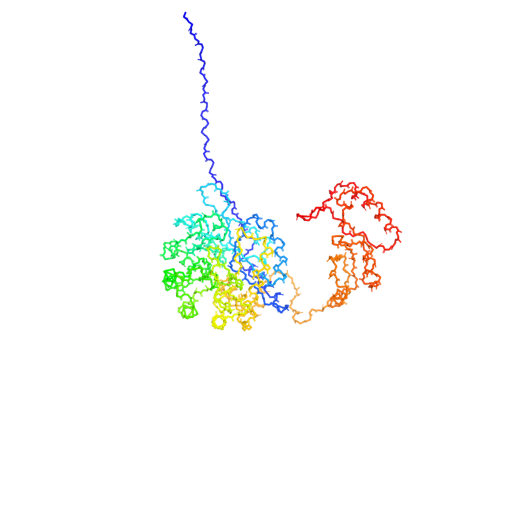 N N . ALA A 1 382 ? -26.208 -5.115 22.961 1.00 45.53 382 ALA A N 1
ATOM 3014 C CA . ALA A 1 382 ? -26.754 -4.140 23.921 1.00 45.53 382 ALA A CA 1
ATOM 3015 C C . ALA A 1 382 ? -26.317 -4.385 25.384 1.00 45.53 382 ALA A C 1
ATOM 3017 O O . ALA A 1 382 ? -26.518 -5.467 25.926 1.00 45.53 382 ALA A O 1
ATOM 3018 N N . ASP A 1 383 ? -25.701 -3.354 25.977 1.00 37.09 383 ASP A N 1
ATOM 3019 C CA . ASP A 1 383 ? -25.185 -3.261 27.351 1.00 37.09 383 ASP A CA 1
ATOM 3020 C C . ASP A 1 383 ? -24.109 -4.282 27.759 1.00 37.09 383 ASP A C 1
ATOM 3022 O O . ASP A 1 383 ? -24.346 -5.180 28.565 1.00 37.09 383 ASP A O 1
ATOM 3026 N N . TYR A 1 384 ? -22.855 -4.066 27.336 1.00 35.41 384 TYR A N 1
ATOM 3027 C CA . TYR A 1 384 ? -21.780 -4.379 28.282 1.00 35.41 384 TYR A CA 1
ATOM 3028 C C . TYR A 1 384 ? -21.919 -3.360 29.411 1.00 35.41 384 TYR A C 1
ATOM 3030 O O . TYR A 1 384 ? -21.839 -2.163 29.121 1.00 35.41 384 TYR A O 1
ATOM 3038 N N . PRO A 1 385 ? -22.155 -3.764 30.673 1.00 42.19 385 PRO A N 1
ATOM 3039 C CA . PRO A 1 385 ? -22.070 -2.810 31.758 1.00 42.19 385 PRO A CA 1
ATOM 3040 C C . PRO A 1 385 ? -20.667 -2.219 31.684 1.00 42.19 385 PRO A C 1
ATOM 3042 O O . PRO A 1 385 ? -19.682 -2.934 31.878 1.00 42.19 385 PRO A O 1
ATOM 3045 N N . GLN A 1 386 ? -20.579 -0.927 31.351 1.00 53.03 386 GLN A N 1
ATOM 3046 C CA . GLN A 1 386 ? -19.366 -0.148 31.552 1.00 53.03 386 GLN A CA 1
ATOM 3047 C C . GLN A 1 386 ? -18.865 -0.532 32.942 1.00 53.03 386 GLN A C 1
ATOM 3049 O O . GLN A 1 386 ? -19.680 -0.535 33.868 1.00 53.03 386 GLN A O 1
ATOM 3054 N N . TYR A 1 387 ? -17.608 -0.973 33.070 1.00 58.56 387 TYR A N 1
ATOM 3055 C CA . TYR A 1 387 ? -17.066 -1.422 34.352 1.00 58.56 387 TYR A CA 1
ATOM 3056 C C . TYR A 1 387 ? -17.376 -0.346 35.398 1.00 58.56 387 TYR A C 1
ATOM 3058 O O . TYR A 1 387 ? -16.797 0.734 35.379 1.00 58.56 387 TYR A O 1
ATOM 3066 N N . LYS A 1 388 ? -18.376 -0.605 36.250 1.00 62.81 388 LYS A N 1
ATOM 3067 C CA . LYS A 1 388 ? -18.878 0.374 37.228 1.00 62.81 388 LYS A CA 1
ATOM 3068 C C . LYS A 1 388 ? -18.027 0.395 38.491 1.00 62.81 388 LYS A C 1
ATOM 3070 O O . LYS A 1 388 ? -18.291 1.184 39.390 1.00 62.81 388 LYS A O 1
ATOM 3075 N N . GLY A 1 389 ? -17.065 -0.522 38.577 1.00 70.62 389 GLY A N 1
ATOM 3076 C CA . GLY A 1 389 ? -16.062 -0.501 39.619 1.00 70.62 389 GLY A CA 1
ATOM 3077 C C . GLY A 1 389 ? -15.089 0.649 39.406 1.00 70.62 389 GLY A C 1
ATOM 3078 O O . GLY A 1 389 ? -15.052 1.296 38.359 1.00 70.62 389 GLY A O 1
ATOM 3079 N N . VAL A 1 390 ? -14.277 0.867 40.423 1.00 77.62 390 VAL A N 1
ATOM 3080 C CA . VAL A 1 390 ? -13.189 1.831 40.393 1.00 77.62 390 VAL A CA 1
ATOM 3081 C C . VAL A 1 390 ? -11.926 1.141 39.873 1.00 77.62 390 VAL A C 1
ATOM 3083 O O . VAL A 1 390 ? -11.659 -0.010 40.236 1.00 77.62 390 VAL A O 1
ATOM 3086 N N . ILE A 1 391 ? -11.176 1.807 38.994 1.00 87.00 391 ILE A N 1
ATOM 3087 C CA . ILE A 1 391 ? -9.854 1.374 38.526 1.00 87.00 391 ILE A CA 1
ATOM 3088 C C . ILE A 1 391 ? -8.783 2.194 39.249 1.00 87.00 391 ILE A C 1
ATOM 3090 O O . ILE A 1 391 ? -8.863 3.419 39.320 1.00 87.00 391 ILE A O 1
ATOM 3094 N N . SER A 1 392 ? -7.754 1.515 39.749 1.00 89.69 392 SER A N 1
ATOM 3095 C CA . SER A 1 392 ? -6.498 2.137 40.166 1.00 89.69 392 SER A CA 1
ATOM 3096 C C . SER A 1 392 ? -5.435 1.824 39.118 1.00 89.69 392 SER A C 1
ATOM 3098 O O . SER A 1 392 ? -5.117 0.656 38.893 1.00 89.69 392 SER A O 1
ATOM 3100 N N . ASP A 1 393 ? -4.901 2.848 38.461 1.00 88.06 393 ASP A N 1
ATOM 3101 C CA . ASP A 1 393 ? -3.783 2.703 37.535 1.00 88.06 393 ASP A CA 1
ATOM 3102 C C . ASP A 1 393 ? -2.480 2.541 38.331 1.00 88.06 393 ASP A C 1
ATOM 3104 O O . ASP A 1 393 ? -2.049 3.430 39.064 1.00 88.06 393 ASP A O 1
ATOM 3108 N N . GLY A 1 394 ? -1.854 1.371 38.212 1.00 87.44 394 GLY A N 1
ATOM 3109 C CA . GLY A 1 394 ? -0.622 1.044 38.924 1.00 87.44 394 GLY A CA 1
ATOM 3110 C C . GLY A 1 394 ? 0.656 1.574 38.271 1.00 87.44 394 GLY A C 1
ATOM 3111 O O . GLY A 1 394 ? 1.733 1.327 38.815 1.00 87.44 394 GLY A O 1
ATOM 3112 N N . HIS A 1 395 ? 0.589 2.230 37.106 1.00 87.62 395 HIS A N 1
ATOM 3113 C CA . HIS A 1 395 ? 1.789 2.632 36.372 1.00 87.62 395 HIS A CA 1
ATOM 3114 C C . HIS A 1 395 ? 1.547 3.831 35.440 1.00 87.62 395 HIS A C 1
ATOM 3116 O O . HIS A 1 395 ? 1.144 3.677 34.288 1.00 87.62 395 HIS A O 1
ATOM 3122 N N . GLY A 1 396 ? 1.921 5.027 35.897 1.00 85.00 396 GLY A N 1
ATOM 3123 C CA . GLY A 1 396 ? 1.827 6.271 35.136 1.00 85.00 396 GLY A CA 1
ATOM 3124 C C . GLY A 1 396 ? 3.157 7.017 35.006 1.00 85.00 396 GLY A C 1
ATOM 3125 O O . GLY A 1 396 ? 3.983 7.050 35.919 1.00 85.00 396 GLY A O 1
ATOM 3126 N N . HIS A 1 397 ? 3.340 7.694 33.870 1.00 84.19 397 HIS A N 1
ATOM 3127 C CA . HIS A 1 397 ? 4.461 8.605 33.649 1.00 84.19 397 HIS A CA 1
ATOM 3128 C C . HIS A 1 397 ? 4.024 9.897 32.973 1.00 84.19 397 HIS A C 1
ATOM 3130 O O . HIS A 1 397 ? 3.352 9.870 31.943 1.00 84.19 397 HIS A O 1
ATOM 3136 N N . PHE A 1 398 ? 4.565 11.023 33.434 1.00 73.00 398 PHE A N 1
ATOM 3137 C CA . PHE A 1 398 ? 4.517 12.281 32.691 1.00 73.00 398 PHE A CA 1
ATOM 3138 C C . PHE A 1 398 ? 5.858 12.551 32.012 1.00 73.00 398 PHE A C 1
ATOM 3140 O O . PHE A 1 398 ? 6.936 12.311 32.570 1.00 73.00 398 PHE A O 1
ATOM 3147 N N . LYS A 1 399 ? 5.791 13.021 30.760 1.00 64.31 399 LYS A N 1
ATOM 3148 C CA . LYS A 1 399 ? 6.964 13.301 29.929 1.00 64.31 399 LYS A CA 1
ATOM 3149 C C . LYS A 1 399 ? 6.931 14.734 29.404 1.00 64.31 399 LYS A C 1
ATOM 3151 O O . LYS A 1 399 ? 6.200 15.049 28.470 1.00 64.31 399 LYS A O 1
ATOM 3156 N N . GLY A 1 400 ? 7.852 15.553 29.908 1.00 60.31 400 GLY A N 1
ATOM 3157 C CA . GLY A 1 400 ? 8.117 16.898 29.393 1.00 60.31 400 GLY A CA 1
ATOM 3158 C C . GLY A 1 400 ? 7.144 17.966 29.903 1.00 60.31 400 GLY A C 1
ATOM 3159 O O . GLY A 1 400 ? 6.096 17.665 30.452 1.00 60.31 400 GLY A O 1
ATOM 3160 N N . LYS A 1 401 ? 7.508 19.245 29.719 1.00 60.91 401 LYS A N 1
ATOM 3161 C CA . LYS A 1 401 ? 6.777 20.438 30.214 1.00 60.91 401 LYS A CA 1
ATOM 3162 C C . LYS A 1 401 ? 5.394 20.686 29.576 1.00 60.91 401 LYS A C 1
ATOM 3164 O O . LYS A 1 401 ? 4.891 21.797 29.637 1.00 60.91 401 LYS A O 1
ATOM 3169 N N . LYS A 1 402 ? 4.833 19.691 28.887 1.00 61.62 402 LYS A N 1
ATOM 3170 C CA . LYS A 1 402 ? 3.528 19.750 28.209 1.00 61.62 402 LYS A CA 1
ATOM 3171 C C . LYS A 1 402 ? 2.524 18.749 28.792 1.00 61.62 402 LYS A C 1
ATOM 3173 O O . LYS A 1 402 ? 1.515 18.489 28.151 1.00 61.62 402 LYS A O 1
ATOM 3178 N N . ALA A 1 403 ? 2.843 18.125 29.928 1.00 70.19 403 ALA A N 1
ATOM 3179 C CA . ALA A 1 403 ? 1.860 17.338 30.655 1.00 70.19 403 ALA A CA 1
ATOM 3180 C C . ALA A 1 403 ? 0.745 18.278 31.130 1.00 70.19 403 ALA A C 1
ATOM 3182 O O . ALA A 1 403 ? 1.037 19.350 31.654 1.00 70.19 403 ALA A O 1
ATOM 3183 N N . ASP A 1 404 ? -0.494 17.881 30.875 1.00 83.00 404 ASP A N 1
ATOM 3184 C CA . ASP A 1 404 ? -1.702 18.619 31.225 1.00 83.00 404 ASP A CA 1
ATOM 3185 C C . ASP A 1 404 ? -2.428 17.793 32.293 1.00 83.00 404 ASP A C 1
ATOM 3187 O O . ASP A 1 404 ? -2.994 16.734 31.991 1.00 83.00 404 ASP A O 1
ATOM 3191 N N . GLY A 1 405 ? -2.269 18.200 33.555 1.00 85.25 405 GLY A N 1
ATOM 3192 C CA . GLY A 1 405 ? -2.816 17.485 34.707 1.00 85.25 405 GLY A CA 1
ATOM 3193 C C . GLY A 1 405 ? -4.341 17.445 34.668 1.00 85.25 405 GLY A C 1
ATOM 3194 O O . GLY A 1 405 ? -4.924 16.374 34.832 1.00 85.25 405 GLY A O 1
ATOM 3195 N N . ASP A 1 406 ? -4.971 18.566 34.315 1.00 88.31 406 ASP A N 1
ATOM 3196 C CA . ASP A 1 406 ? -6.426 18.704 34.256 1.00 88.31 406 ASP A CA 1
ATOM 3197 C C . ASP A 1 406 ? -7.013 17.793 33.180 1.00 88.31 406 ASP A C 1
ATOM 3199 O O . ASP A 1 406 ? -7.889 16.972 33.462 1.00 88.31 406 ASP A O 1
ATOM 3203 N N . ALA A 1 407 ? -6.458 17.830 31.964 1.00 84.94 407 ALA A N 1
ATOM 3204 C CA . ALA A 1 407 ? -6.893 16.938 30.891 1.00 84.94 407 ALA A CA 1
ATOM 3205 C C . ALA A 1 407 ? -6.670 15.451 31.235 1.00 84.94 407 ALA A C 1
ATOM 3207 O O . ALA A 1 407 ? -7.419 14.583 30.772 1.00 84.94 407 ALA A O 1
ATOM 3208 N N . THR A 1 408 ? -5.651 15.148 32.049 1.00 87.75 408 THR A N 1
ATOM 3209 C CA . THR A 1 408 ? -5.390 13.790 32.546 1.00 87.75 408 THR A CA 1
ATOM 3210 C C . THR A 1 408 ? -6.459 13.358 33.548 1.00 87.75 408 THR A C 1
ATOM 3212 O O . THR A 1 408 ? -7.005 12.266 33.394 1.00 87.75 408 THR A O 1
ATOM 3215 N N . MET A 1 409 ? -6.816 14.207 34.516 1.00 92.44 409 MET A N 1
ATOM 3216 C CA . MET A 1 409 ? -7.883 13.911 35.480 1.00 92.44 409 MET A CA 1
ATOM 3217 C C . MET A 1 409 ? -9.239 13.754 34.786 1.00 92.44 409 MET A C 1
ATOM 3219 O O . MET A 1 409 ? -9.951 12.786 35.043 1.00 92.44 409 MET A O 1
ATOM 3223 N N . GLU A 1 410 ? -9.559 14.616 33.817 1.00 87.94 410 GLU A N 1
ATOM 3224 C CA . GLU A 1 410 ? -10.779 14.462 33.020 1.00 87.94 410 GLU A CA 1
ATOM 3225 C C . GLU A 1 410 ? -10.801 13.135 32.244 1.00 87.94 410 GLU A C 1
ATOM 3227 O O . GLU A 1 410 ? -11.848 12.502 32.088 1.00 87.94 410 GLU A O 1
ATOM 3232 N N . ALA A 1 411 ? -9.652 12.700 31.717 1.00 85.06 411 ALA A N 1
ATOM 3233 C CA . ALA A 1 411 ? -9.546 11.408 31.052 1.00 85.06 411 ALA A CA 1
ATOM 3234 C C . ALA A 1 411 ? -9.717 10.247 32.038 1.00 85.06 411 ALA A C 1
ATOM 3236 O O . ALA A 1 411 ? -10.382 9.270 31.693 1.00 85.06 411 ALA A O 1
ATOM 3237 N N . MET A 1 412 ? -9.168 10.356 33.247 1.00 90.62 412 MET A N 1
ATOM 3238 C CA . MET A 1 412 ? -9.356 9.379 34.318 1.00 90.62 412 MET A CA 1
ATOM 3239 C C . MET A 1 412 ? -10.836 9.257 34.708 1.00 90.62 412 MET A C 1
ATOM 3241 O O . MET A 1 412 ? -11.366 8.145 34.725 1.00 90.62 412 MET A O 1
ATOM 3245 N N . ASP A 1 413 ? -11.536 10.380 34.891 1.00 89.38 413 ASP A N 1
ATOM 3246 C CA . ASP A 1 413 ? -12.964 10.412 35.236 1.00 89.38 413 ASP A CA 1
ATOM 3247 C C . ASP A 1 413 ? -13.839 9.765 34.153 1.00 89.38 413 ASP A C 1
ATOM 3249 O O . ASP A 1 413 ? -14.705 8.943 34.454 1.00 89.38 413 ASP A O 1
ATOM 3253 N N . ARG A 1 414 ? -13.575 10.059 32.870 1.00 85.12 414 ARG A N 1
ATOM 3254 C CA . ARG A 1 414 ? -14.303 9.446 31.740 1.00 85.12 414 ARG A CA 1
ATOM 3255 C C . ARG A 1 414 ? -14.123 7.926 31.645 1.00 85.12 414 ARG A C 1
ATOM 3257 O O . ARG A 1 414 ? -14.924 7.270 30.981 1.00 85.12 414 ARG A O 1
ATOM 3264 N N . ASN A 1 415 ? -13.073 7.381 32.260 1.00 82.44 415 ASN A N 1
ATOM 3265 C CA . ASN A 1 415 ? -12.694 5.969 32.168 1.00 82.44 415 ASN A CA 1
ATOM 3266 C C . ASN A 1 415 ? -12.759 5.230 33.519 1.00 82.44 415 ASN A C 1
ATOM 3268 O O . ASN A 1 415 ? -12.243 4.118 33.621 1.00 82.44 415 ASN A O 1
ATOM 3272 N N . ASN A 1 416 ? -13.406 5.812 34.535 1.00 88.12 416 ASN A N 1
ATOM 3273 C CA . ASN A 1 416 ? -13.557 5.241 35.881 1.00 88.12 416 ASN A CA 1
ATOM 3274 C C . ASN A 1 416 ? -12.217 4.915 36.575 1.00 88.12 416 ASN A C 1
ATOM 3276 O O . ASN A 1 416 ? -12.119 3.942 37.329 1.00 88.12 416 ASN A O 1
ATOM 3280 N N . ILE A 1 417 ? -11.183 5.725 36.329 1.00 90.00 417 ILE A N 1
ATOM 3281 C CA . ILE A 1 417 ? -9.887 5.634 37.009 1.00 90.00 417 ILE A CA 1
ATOM 3282 C C . ILE A 1 417 ? -9.882 6.628 38.171 1.00 90.00 417 ILE A C 1
ATOM 3284 O O . ILE A 1 417 ? -9.958 7.839 37.977 1.00 90.00 417 ILE A O 1
ATOM 3288 N N . ASP A 1 418 ? -9.785 6.125 39.392 1.00 91.19 418 ASP A N 1
ATOM 3289 C CA . ASP A 1 418 ? -9.844 6.958 40.596 1.00 91.19 418 ASP A CA 1
ATOM 3290 C C . ASP A 1 418 ? -8.455 7.382 41.059 1.00 91.19 418 ASP A C 1
ATOM 3292 O O . ASP A 1 418 ? -8.257 8.514 41.474 1.00 91.19 418 ASP A O 1
ATOM 3296 N N . VAL A 1 419 ? -7.448 6.527 40.903 1.00 93.06 419 VAL A N 1
ATOM 3297 C CA . VAL A 1 419 ? -6.091 6.857 41.342 1.00 93.06 419 VAL A CA 1
ATOM 3298 C C . VAL A 1 419 ? -5.047 6.342 40.368 1.00 93.06 419 VAL A C 1
ATOM 3300 O O . VAL A 1 419 ? -5.224 5.271 39.790 1.00 93.06 419 VAL A O 1
ATOM 3303 N N . VAL A 1 420 ? -3.959 7.091 40.199 1.00 93.12 420 VAL A N 1
ATOM 3304 C CA . VAL A 1 420 ? -2.786 6.687 39.420 1.00 93.12 420 VAL A CA 1
ATOM 3305 C C . VAL A 1 420 ? -1.529 6.713 40.282 1.00 93.12 420 VAL A C 1
ATOM 3307 O O . VAL A 1 420 ? -1.231 7.711 40.938 1.00 93.12 420 VAL A O 1
ATOM 3310 N N . LEU A 1 421 ? -0.764 5.623 40.268 1.00 93.25 421 LEU A N 1
ATOM 3311 C CA . LEU A 1 421 ? 0.603 5.609 40.772 1.00 93.25 421 LEU A CA 1
ATOM 3312 C C . LEU A 1 421 ? 1.532 6.200 39.714 1.00 93.25 421 LEU A C 1
ATOM 3314 O O . LEU A 1 421 ? 1.654 5.663 38.613 1.00 93.25 421 LEU A O 1
ATOM 3318 N N . HIS A 1 422 ? 2.210 7.291 40.053 1.00 91.56 422 HIS A N 1
ATOM 3319 C CA . HIS A 1 422 ? 2.913 8.117 39.082 1.00 91.56 422 HIS A CA 1
ATOM 3320 C C . HIS A 1 422 ? 4.340 8.449 39.500 1.00 91.56 422 HIS A C 1
ATOM 3322 O O . HIS A 1 422 ? 4.614 8.732 40.661 1.00 91.56 422 HIS A O 1
ATOM 3328 N N . TRP A 1 423 ? 5.251 8.490 38.528 1.00 90.69 423 TRP A N 1
ATOM 3329 C CA . TRP A 1 423 ? 6.551 9.136 38.698 1.00 90.69 423 TRP A CA 1
ATOM 3330 C C . TRP A 1 423 ? 7.023 9.795 37.401 1.00 90.69 423 TRP A C 1
ATOM 3332 O O . TRP A 1 423 ? 6.822 9.303 36.281 1.00 90.69 423 TRP A O 1
ATOM 3342 N N . VAL A 1 424 ? 7.713 10.925 37.540 1.00 86.62 424 VAL A N 1
ATOM 3343 C CA . VAL A 1 424 ? 8.238 11.669 36.394 1.00 86.62 424 VAL A CA 1
ATOM 3344 C C . VAL A 1 424 ? 9.390 10.950 35.695 1.00 86.62 424 VAL A C 1
ATOM 3346 O O . VAL A 1 424 ? 10.187 10.221 36.290 1.00 86.62 424 VAL A O 1
ATOM 3349 N N . LYS A 1 425 ? 9.559 11.232 34.401 1.00 80.19 425 LYS A N 1
ATOM 3350 C CA . LYS A 1 425 ? 10.822 10.954 33.706 1.00 80.19 425 LYS A CA 1
ATOM 3351 C C . LYS A 1 425 ? 11.715 12.183 33.825 1.00 80.19 425 LYS A C 1
ATOM 3353 O O . LYS A 1 425 ? 11.407 13.220 33.250 1.00 80.19 425 LYS A O 1
ATOM 3358 N N . HIS A 1 426 ? 12.884 12.056 34.463 1.00 75.06 426 HIS A N 1
ATOM 3359 C CA . HIS A 1 426 ? 13.863 13.160 34.570 1.00 75.06 426 HIS A CA 1
ATOM 3360 C C . HIS A 1 426 ? 14.324 13.716 33.201 1.00 75.06 426 HIS A C 1
ATOM 3362 O O . HIS A 1 426 ? 14.931 14.787 33.097 1.00 75.06 426 HIS A O 1
ATOM 3368 N N . GLN A 1 427 ? 14.070 12.975 32.120 1.00 66.81 427 GLN A N 1
ATOM 3369 C CA . GLN A 1 427 ? 14.269 13.422 30.747 1.00 66.81 427 GLN A CA 1
ATOM 3370 C C . GLN A 1 427 ? 13.380 14.650 30.468 1.00 66.81 427 GLN A C 1
ATOM 3372 O O . GLN A 1 427 ? 12.166 14.535 30.347 1.00 66.81 427 GLN A O 1
ATOM 3377 N N . GLY A 1 428 ? 13.989 15.833 30.343 1.00 64.38 428 GLY A N 1
ATOM 3378 C CA . GLY A 1 428 ? 13.266 17.094 30.113 1.00 64.38 428 GLY A CA 1
ATOM 3379 C C . GLY A 1 428 ? 13.289 18.083 31.283 1.00 64.38 428 GLY A C 1
ATOM 3380 O O . GLY A 1 428 ? 12.625 19.112 31.197 1.00 64.38 428 GLY A O 1
ATOM 3381 N N . GLY A 1 429 ? 14.070 17.804 32.334 1.00 72.81 429 GLY A N 1
ATOM 3382 C CA . GLY A 1 429 ? 14.318 18.734 33.445 1.00 72.81 429 GLY A CA 1
ATOM 3383 C C . GLY A 1 429 ? 13.455 18.509 34.687 1.00 72.81 429 GLY A C 1
ATOM 3384 O O . GLY A 1 429 ? 13.634 19.242 35.653 1.00 72.81 429 GLY A O 1
ATOM 3385 N N . TRP A 1 430 ? 12.584 17.500 34.655 1.00 82.25 430 TRP A N 1
ATOM 3386 C CA . TRP A 1 430 ? 11.734 17.099 35.772 1.00 82.25 430 TRP A CA 1
ATOM 3387 C C . TRP A 1 430 ? 12.533 16.377 36.869 1.00 82.25 430 TRP A C 1
ATOM 3389 O O . TRP A 1 430 ? 13.591 15.789 36.604 1.00 82.25 430 TRP A O 1
ATOM 3399 N N . LYS A 1 431 ? 12.031 16.433 38.096 1.00 88.00 431 LYS A N 1
ATOM 3400 C CA . LYS A 1 431 ? 12.591 15.893 39.335 1.00 88.00 431 LYS A CA 1
ATOM 3401 C C . LYS A 1 431 ? 11.471 15.270 40.163 1.00 88.00 431 LYS A C 1
ATOM 3403 O O . LYS A 1 431 ? 10.313 15.615 39.998 1.00 88.00 431 LYS A O 1
ATOM 3408 N N . ASP A 1 432 ? 11.833 14.416 41.113 1.00 90.00 432 ASP A N 1
ATOM 3409 C CA . ASP A 1 432 ? 10.861 13.794 42.022 1.00 90.00 432 ASP A CA 1
ATOM 3410 C C . ASP A 1 432 ? 9.982 14.801 42.791 1.00 90.00 432 ASP A C 1
ATOM 3412 O O . ASP A 1 432 ? 8.854 14.462 43.125 1.00 90.00 432 ASP A O 1
ATOM 3416 N N . SER A 1 433 ? 10.455 16.035 43.028 1.00 90.44 433 SER A N 1
ATOM 3417 C CA . SER A 1 433 ? 9.631 17.109 43.607 1.00 90.44 433 SER A CA 1
ATOM 3418 C C . SER A 1 433 ? 8.401 17.413 42.761 1.00 90.44 433 SER A C 1
ATOM 3420 O O . SER A 1 433 ? 7.342 17.655 43.306 1.00 90.44 433 SER A O 1
ATOM 3422 N N . ASP A 1 434 ? 8.510 17.317 41.439 1.00 89.31 434 ASP A N 1
ATOM 3423 C CA . ASP A 1 434 ? 7.371 17.575 40.572 1.00 89.31 434 ASP A CA 1
ATOM 3424 C C . ASP A 1 434 ? 6.308 16.462 40.681 1.00 89.31 434 ASP A C 1
ATOM 3426 O O . ASP A 1 434 ? 5.123 16.723 40.513 1.00 89.31 434 ASP A O 1
ATOM 3430 N N . SER A 1 435 ? 6.703 15.211 40.975 1.00 89.75 435 SER A N 1
ATOM 3431 C CA . SER A 1 435 ? 5.732 14.149 41.298 1.00 89.75 435 SER A CA 1
ATOM 3432 C C . SER A 1 435 ? 4.955 14.486 42.577 1.00 89.75 435 SER A C 1
ATOM 3434 O O . SER A 1 435 ? 3.779 14.146 42.678 1.00 89.75 435 SER A O 1
ATOM 3436 N N . LEU A 1 436 ? 5.612 15.130 43.552 1.00 93.12 436 LEU A N 1
ATOM 3437 C CA . LEU A 1 436 ? 4.961 15.612 44.772 1.00 93.12 436 LEU A CA 1
ATOM 3438 C C . LEU A 1 436 ? 4.036 16.786 44.458 1.00 93.12 436 LEU A C 1
ATOM 3440 O O . LEU A 1 436 ? 2.884 16.735 44.867 1.00 93.12 436 LEU A O 1
ATOM 3444 N N . ASP A 1 437 ? 4.484 17.754 43.655 1.00 91.44 437 ASP A N 1
ATOM 3445 C CA . ASP A 1 437 ? 3.659 18.892 43.230 1.00 91.44 437 ASP A CA 1
ATOM 3446 C C . ASP A 1 437 ? 2.356 18.408 42.561 1.00 91.44 437 ASP A C 1
ATOM 3448 O O . ASP A 1 437 ? 1.274 18.871 42.911 1.00 91.44 437 ASP A O 1
ATOM 3452 N N . PHE A 1 438 ? 2.419 17.395 41.684 1.00 88.50 438 PHE A N 1
ATOM 3453 C CA . PHE A 1 438 ? 1.211 16.784 41.104 1.00 88.50 438 PHE A CA 1
ATOM 3454 C C . PHE A 1 438 ? 0.332 16.073 42.137 1.00 88.50 438 PHE A C 1
ATOM 3456 O O . PHE A 1 438 ? -0.894 16.099 42.033 1.00 88.50 438 PHE A O 1
ATOM 3463 N N . SER A 1 439 ? 0.939 15.404 43.117 1.00 92.69 439 SER A N 1
ATOM 3464 C CA . SER A 1 439 ? 0.196 14.769 44.207 1.00 92.69 439 SER A CA 1
ATOM 3465 C C . SER A 1 439 ? -0.488 15.793 45.115 1.00 92.69 439 SER A C 1
ATOM 3467 O O . SER A 1 439 ? -1.539 15.480 45.673 1.00 92.69 439 SER A O 1
ATOM 3469 N N . GLU A 1 440 ? 0.101 16.975 45.291 1.00 93.81 440 GLU A N 1
ATOM 3470 C CA . GLU A 1 440 ? -0.475 18.086 46.051 1.00 93.81 440 GLU A CA 1
ATOM 3471 C C . GLU A 1 440 ? -1.580 18.798 45.266 1.00 93.81 440 GLU A C 1
ATOM 3473 O O . GLU A 1 440 ? -2.596 19.172 45.852 1.00 93.81 440 GLU A O 1
ATOM 3478 N N . GLU A 1 441 ? -1.407 18.949 43.951 1.00 93.00 441 GLU A N 1
ATOM 3479 C CA . GLU A 1 441 ? -2.397 19.544 43.047 1.00 93.00 441 GLU A CA 1
ATOM 3480 C C . GLU A 1 441 ? -3.645 18.658 42.903 1.00 93.00 441 GLU A C 1
ATOM 3482 O O . GLU A 1 441 ? -4.770 19.162 42.897 1.00 93.00 441 GLU A O 1
ATOM 3487 N N . TYR A 1 442 ? -3.463 17.331 42.877 1.00 92.88 442 TYR A N 1
ATOM 3488 C CA . TYR A 1 442 ? -4.540 16.344 42.735 1.00 92.88 442 TYR A CA 1
ATOM 3489 C C . TYR A 1 442 ? -4.572 15.349 43.912 1.00 92.88 442 TYR A C 1
ATOM 3491 O O . TYR A 1 442 ? -4.341 14.141 43.735 1.00 92.88 442 TYR A O 1
ATOM 3499 N N . PRO A 1 443 ? -4.877 15.826 45.135 1.00 91.94 443 PRO A N 1
ATOM 3500 C CA . PRO A 1 443 ? -4.790 15.021 46.344 1.00 91.94 443 PRO A CA 1
ATOM 3501 C C . PRO A 1 443 ? -5.744 13.825 46.284 1.00 91.94 443 PRO A C 1
ATOM 3503 O O . PRO A 1 443 ? -6.932 13.957 45.995 1.00 91.94 443 PRO A O 1
ATOM 3506 N N . GLY A 1 444 ? -5.210 12.632 46.556 1.00 89.19 444 GLY A N 1
ATOM 3507 C CA . GLY A 1 444 ? -5.959 11.370 46.527 1.00 89.19 444 GLY A CA 1
ATOM 3508 C C . GLY A 1 444 ? -6.144 10.753 45.136 1.00 89.19 444 GLY A C 1
ATOM 3509 O O . GLY A 1 444 ? -6.495 9.579 45.056 1.00 89.19 444 GLY A O 1
ATOM 3510 N N . ARG A 1 445 ? -5.854 11.491 44.056 1.00 93.50 445 ARG A N 1
ATOM 3511 C CA . ARG A 1 445 ? -5.936 10.999 42.667 1.00 93.50 445 ARG A CA 1
ATOM 3512 C C . ARG A 1 445 ? -4.571 10.603 42.104 1.00 93.50 445 ARG A C 1
ATOM 3514 O O . ARG A 1 445 ? -4.488 9.724 41.251 1.00 93.50 445 ARG A O 1
ATOM 3521 N N . VAL A 1 446 ? -3.494 11.211 42.596 1.00 93.50 446 VAL A N 1
ATOM 3522 C CA . VAL A 1 446 ? -2.116 10.904 42.194 1.00 93.50 446 VAL A CA 1
ATOM 3523 C C . VAL A 1 446 ? -1.338 10.397 43.402 1.00 93.50 446 VAL A C 1
ATOM 3525 O O . VAL A 1 446 ? -1.274 11.055 44.436 1.00 93.50 446 VAL A O 1
ATOM 3528 N N . ILE A 1 447 ? -0.741 9.212 43.275 1.00 93.75 447 ILE A N 1
ATOM 3529 C CA . ILE A 1 447 ? 0.157 8.633 44.273 1.00 93.75 447 ILE A CA 1
ATOM 3530 C C . ILE A 1 447 ? 1.598 8.825 43.775 1.00 93.75 447 ILE A C 1
ATOM 3532 O O . ILE A 1 447 ? 1.949 8.269 42.731 1.00 93.75 447 ILE A O 1
ATOM 3536 N N . PRO A 1 448 ? 2.458 9.565 44.496 1.00 93.94 448 PRO A N 1
ATOM 3537 C CA . PRO A 1 448 ? 3.797 9.885 44.021 1.00 93.94 448 PRO A CA 1
ATOM 3538 C C . PRO A 1 448 ? 4.776 8.729 44.251 1.00 93.94 448 PRO A C 1
ATOM 3540 O O . PRO A 1 448 ? 4.902 8.179 45.352 1.00 93.94 448 PRO A O 1
ATOM 3543 N N . GLY A 1 449 ? 5.518 8.386 43.203 1.00 93.75 449 GLY A N 1
ATOM 3544 C CA . GLY A 1 449 ? 6.605 7.419 43.197 1.00 93.75 449 GLY A CA 1
ATOM 3545 C C . GLY A 1 449 ? 7.970 8.064 42.945 1.00 93.75 449 GLY A C 1
ATOM 3546 O O . GLY A 1 449 ? 8.084 9.130 42.336 1.00 93.75 449 GLY A O 1
ATOM 3547 N N . ILE A 1 450 ? 9.026 7.392 43.404 1.00 92.88 450 ILE A N 1
ATOM 3548 C CA . ILE A 1 450 ? 10.420 7.815 43.206 1.00 92.88 450 ILE A CA 1
ATOM 3549 C C . ILE A 1 450 ? 10.874 7.420 41.796 1.00 92.88 450 ILE A C 1
ATOM 3551 O O . ILE A 1 450 ? 10.801 6.245 41.429 1.00 92.88 450 ILE A O 1
ATOM 3555 N N . ALA A 1 451 ? 11.396 8.355 41.000 1.00 89.81 451 ALA A N 1
ATOM 3556 C CA . ALA A 1 451 ? 11.810 8.069 39.632 1.00 89.81 451 ALA A CA 1
ATOM 3557 C C . ALA A 1 451 ? 13.169 7.351 39.561 1.00 89.81 451 ALA A C 1
ATOM 3559 O O . ALA A 1 451 ? 14.217 7.915 39.878 1.00 89.81 451 ALA A O 1
ATOM 3560 N N . PHE A 1 452 ? 13.187 6.138 39.006 1.00 87.56 452 PHE A N 1
ATOM 3561 C CA . PHE A 1 452 ? 14.419 5.380 38.732 1.00 87.56 452 PHE A CA 1
ATOM 3562 C C . PHE A 1 452 ? 14.976 5.604 37.313 1.00 87.56 452 PHE A C 1
ATOM 3564 O O . PHE A 1 452 ? 16.141 5.317 37.042 1.00 87.56 452 PHE A O 1
ATOM 3571 N N . GLN A 1 453 ? 14.213 6.212 36.398 1.00 81.50 453 GLN A N 1
ATOM 3572 C CA . GLN A 1 453 ? 14.635 6.490 35.012 1.00 81.50 453 GLN A CA 1
ATOM 3573 C C . GLN A 1 453 ? 15.552 7.729 34.879 1.00 81.50 453 GLN A C 1
ATOM 3575 O O . GLN A 1 453 ? 15.335 8.623 34.051 1.00 81.50 453 GLN A O 1
ATOM 3580 N N . ASN A 1 454 ? 16.618 7.800 35.683 1.00 81.19 454 ASN A N 1
ATOM 3581 C CA . ASN A 1 454 ? 17.558 8.925 35.725 1.00 81.19 454 ASN A CA 1
ATOM 3582 C C . ASN A 1 454 ? 19.040 8.478 35.696 1.00 81.19 454 ASN A C 1
ATOM 3584 O O . ASN A 1 454 ? 19.369 7.300 35.794 1.00 81.19 454 ASN A O 1
ATOM 3588 N N . LYS A 1 455 ? 19.968 9.442 35.554 1.00 81.75 455 LYS A N 1
ATOM 3589 C CA . LYS A 1 455 ? 21.420 9.170 35.439 1.00 81.75 455 LYS A CA 1
ATOM 3590 C C . LYS A 1 455 ? 22.065 8.602 36.711 1.00 81.75 455 LYS A C 1
ATOM 3592 O O . LYS A 1 455 ? 23.191 8.123 36.622 1.00 81.75 455 LYS A O 1
ATOM 3597 N N . GLY A 1 456 ? 21.444 8.743 37.879 1.00 86.31 456 GLY A N 1
ATOM 3598 C CA . GLY A 1 456 ? 21.903 8.141 39.131 1.00 86.31 456 GLY A CA 1
ATOM 3599 C C . GLY A 1 456 ? 21.804 6.623 39.065 1.00 86.31 456 GLY A C 1
ATOM 3600 O O . GLY A 1 456 ? 22.825 5.949 39.189 1.00 86.31 456 GLY A O 1
ATOM 3601 N N . TRP A 1 457 ? 20.612 6.124 38.733 1.00 86.81 457 TRP A N 1
ATOM 3602 C CA . TRP A 1 457 ? 20.357 4.708 38.476 1.00 86.81 457 TRP A CA 1
ATOM 3603 C C . TRP A 1 457 ? 21.179 4.183 37.294 1.00 86.81 457 TRP A C 1
ATOM 3605 O O . TRP A 1 457 ? 21.987 3.270 37.437 1.00 86.81 457 TRP A O 1
ATOM 3615 N N . THR A 1 458 ? 21.078 4.826 36.126 1.00 81.50 458 THR A N 1
ATOM 3616 C CA . THR A 1 458 ? 21.638 4.257 34.887 1.00 81.50 458 THR A CA 1
ATOM 3617 C C . THR A 1 458 ? 23.158 4.296 34.808 1.00 81.50 458 THR A C 1
ATOM 3619 O O . THR A 1 458 ? 23.758 3.506 34.086 1.00 81.50 458 THR A O 1
ATOM 3622 N N . LYS A 1 459 ? 23.808 5.205 35.543 1.00 84.31 459 LYS A N 1
ATOM 3623 C CA . LYS A 1 459 ? 25.272 5.225 35.683 1.00 84.31 459 LYS A CA 1
ATOM 3624 C C . LYS A 1 459 ? 25.757 4.508 36.940 1.00 84.31 459 LYS A C 1
ATOM 3626 O O . LYS A 1 459 ? 26.941 4.618 37.249 1.00 84.31 459 LYS A O 1
ATOM 3631 N N . GLN A 1 460 ? 24.866 3.829 37.664 1.00 83.94 460 GLN A N 1
ATOM 3632 C CA . GLN A 1 460 ? 25.193 3.072 38.870 1.00 83.94 460 GLN A CA 1
ATOM 3633 C C . GLN A 1 460 ? 25.955 3.923 39.901 1.00 83.94 460 GLN A C 1
ATOM 3635 O O . GLN A 1 460 ? 26.989 3.528 40.445 1.00 83.94 460 GLN A O 1
ATOM 3640 N N . LYS A 1 461 ? 25.480 5.152 40.138 1.00 87.81 461 LYS A N 1
ATOM 3641 C CA . LYS A 1 461 ? 26.136 6.071 41.074 1.00 87.81 461 LYS A CA 1
ATOM 3642 C C . LYS A 1 461 ? 25.930 5.599 42.511 1.00 87.81 461 LYS A C 1
ATOM 3644 O O . LYS A 1 461 ? 24.796 5.455 42.952 1.00 87.81 461 LYS A O 1
ATOM 3649 N N . LYS A 1 462 ? 27.019 5.476 43.274 1.00 81.00 462 LYS A N 1
ATOM 3650 C CA . LYS A 1 462 ? 26.998 5.006 44.674 1.00 81.00 462 LYS A CA 1
ATOM 3651 C C . LYS A 1 462 ? 26.058 5.797 45.594 1.00 81.00 462 LYS A C 1
ATOM 3653 O O . LYS A 1 462 ? 25.478 5.227 46.503 1.00 81.00 462 LYS A O 1
ATOM 3658 N N . ASN A 1 463 ? 25.896 7.102 45.373 1.00 88.38 463 ASN A N 1
ATOM 3659 C CA . ASN A 1 463 ? 25.019 7.941 46.194 1.00 88.38 463 ASN A CA 1
ATOM 3660 C C . ASN A 1 463 ? 23.533 7.847 45.818 1.00 88.38 463 ASN A C 1
ATOM 3662 O O . ASN A 1 463 ? 22.710 8.371 46.559 1.00 88.38 463 ASN A O 1
ATOM 3666 N N . PHE A 1 464 ? 23.185 7.210 44.696 1.00 90.06 464 PHE A N 1
ATOM 3667 C CA . PHE A 1 464 ? 21.806 7.168 44.216 1.00 90.06 464 PHE A CA 1
ATOM 3668 C C . PHE A 1 464 ? 20.886 6.414 45.180 1.00 90.06 464 PHE A C 1
ATOM 3670 O O . PHE A 1 464 ? 19.837 6.928 45.546 1.00 90.06 464 PHE A O 1
ATOM 3677 N N . ILE A 1 465 ? 21.302 5.235 45.653 1.00 89.75 465 ILE A N 1
ATOM 3678 C CA . ILE A 1 465 ? 20.493 4.449 46.594 1.00 89.75 465 ILE A CA 1
ATOM 3679 C C . ILE A 1 465 ? 20.342 5.157 47.939 1.00 89.75 465 ILE A C 1
ATOM 3681 O O . ILE A 1 465 ? 19.272 5.097 48.534 1.00 89.75 465 ILE A O 1
ATOM 3685 N N . ARG A 1 466 ? 21.359 5.901 48.392 1.00 90.69 466 ARG A N 1
ATOM 3686 C CA . ARG A 1 466 ? 21.228 6.749 49.584 1.00 90.69 466 ARG A CA 1
ATOM 3687 C C . ARG A 1 466 ? 20.112 7.787 49.411 1.00 90.69 466 ARG A C 1
ATOM 3689 O O . ARG A 1 466 ? 19.272 7.905 50.288 1.00 90.69 466 ARG A O 1
ATOM 3696 N N . GLU A 1 467 ? 20.063 8.475 48.270 1.00 91.44 467 GLU A N 1
ATOM 3697 C CA . GLU A 1 467 ? 18.998 9.449 47.968 1.00 91.44 467 GLU A CA 1
ATOM 3698 C C . GLU A 1 467 ? 17.613 8.789 47.861 1.00 91.44 467 GLU A C 1
ATOM 3700 O O . GLU A 1 467 ? 16.618 9.381 48.270 1.00 91.44 467 GLU A O 1
ATOM 3705 N N . VAL A 1 468 ? 17.530 7.568 47.320 1.00 91.94 468 VAL A N 1
ATOM 3706 C CA . VAL A 1 468 ? 16.277 6.795 47.287 1.00 91.94 468 VAL A CA 1
ATOM 3707 C C . VAL A 1 468 ? 15.823 6.430 48.701 1.00 91.94 468 VAL A C 1
ATOM 3709 O O . VAL A 1 468 ? 14.642 6.577 48.998 1.00 91.94 468 VAL A O 1
ATOM 3712 N N . ARG A 1 469 ? 16.739 6.000 49.581 1.00 91.88 469 ARG A N 1
ATOM 3713 C CA . ARG A 1 469 ? 16.432 5.687 50.988 1.00 91.88 469 ARG A CA 1
ATOM 3714 C C . ARG A 1 469 ? 15.931 6.916 51.735 1.00 91.88 469 ARG A C 1
ATOM 3716 O O . ARG A 1 469 ? 14.870 6.840 52.333 1.00 91.88 469 ARG A O 1
ATOM 3723 N N . GLU A 1 470 ? 16.618 8.050 51.609 1.00 93.88 470 GLU A N 1
ATOM 3724 C CA . GLU A 1 470 ? 16.193 9.320 52.218 1.00 93.88 470 GLU A CA 1
ATOM 3725 C C . GLU A 1 470 ? 14.774 9.718 51.769 1.00 93.88 470 GLU A C 1
ATOM 3727 O O . GLU A 1 470 ? 13.944 10.117 52.584 1.00 93.88 470 GLU A O 1
ATOM 3732 N N . LYS A 1 471 ? 14.453 9.546 50.479 1.00 94.19 471 LYS A N 1
ATOM 3733 C CA . LYS A 1 471 ? 13.103 9.803 49.947 1.00 94.19 471 LYS A CA 1
ATOM 3734 C C . LYS A 1 471 ? 12.069 8.795 50.435 1.00 94.19 471 LYS A C 1
ATOM 3736 O O . LYS A 1 471 ? 10.953 9.191 50.747 1.00 94.19 471 LYS A O 1
ATOM 3741 N N . ALA A 1 472 ? 12.412 7.515 50.514 1.00 90.81 472 ALA A N 1
ATOM 3742 C CA . ALA A 1 472 ? 11.507 6.499 51.040 1.00 90.81 472 ALA A CA 1
ATOM 3743 C C . ALA A 1 472 ? 11.225 6.714 52.541 1.00 90.81 472 ALA A C 1
ATOM 3745 O O . ALA A 1 472 ? 10.088 6.568 52.978 1.00 90.81 472 ALA A O 1
ATOM 3746 N N . GLU A 1 473 ? 12.237 7.118 53.313 1.00 93.44 473 GLU A N 1
ATOM 3747 C CA . GLU A 1 473 ? 12.138 7.417 54.747 1.00 93.44 473 GLU A CA 1
ATOM 3748 C C . GLU A 1 473 ? 11.332 8.689 55.042 1.00 93.44 473 GLU A C 1
ATOM 3750 O O . GLU A 1 473 ? 10.716 8.772 56.102 1.00 93.44 473 GLU A O 1
ATOM 3755 N N . SER A 1 474 ? 11.288 9.652 54.111 1.00 94.69 474 SER A N 1
ATOM 3756 C CA . SER A 1 474 ? 10.472 10.871 54.264 1.00 94.69 474 SER A CA 1
ATOM 3757 C C . SER A 1 474 ? 8.981 10.576 54.455 1.00 94.69 474 SER A C 1
ATOM 3759 O O . SER A 1 474 ? 8.276 11.330 55.118 1.00 94.69 474 SER A O 1
ATOM 3761 N N . GLY A 1 475 ? 8.495 9.470 53.880 1.00 91.38 475 GLY A N 1
ATOM 3762 C CA . GLY A 1 475 ? 7.075 9.140 53.827 1.00 91.38 475 GLY A CA 1
ATOM 3763 C C . GLY A 1 475 ? 6.286 9.908 52.761 1.00 91.38 475 GLY A C 1
ATOM 3764 O O . GLY A 1 475 ? 5.114 9.582 52.563 1.00 91.38 475 GLY A O 1
ATOM 3765 N N . ASP A 1 476 ? 6.893 10.858 52.046 1.00 93.12 476 ASP A N 1
ATOM 3766 C CA . ASP A 1 476 ? 6.221 11.658 51.012 1.00 93.12 476 ASP A CA 1
ATOM 3767 C C . ASP A 1 476 ? 5.942 10.829 49.749 1.00 93.12 476 ASP A C 1
ATOM 3769 O O . ASP A 1 476 ? 4.874 10.926 49.147 1.00 93.12 476 ASP A O 1
ATOM 3773 N N . PHE A 1 477 ? 6.858 9.924 49.395 1.00 95.06 477 PHE A N 1
ATOM 3774 C CA . PHE A 1 477 ? 6.700 8.990 48.279 1.00 95.06 477 PHE A CA 1
ATOM 3775 C C . PHE A 1 477 ? 6.102 7.662 48.748 1.00 95.06 477 PHE A C 1
ATOM 3777 O O . PHE A 1 477 ? 6.530 7.095 49.753 1.00 95.06 477 PHE A O 1
ATOM 3784 N N . LYS A 1 478 ? 5.134 7.127 47.996 1.00 92.50 478 LYS A N 1
ATOM 3785 C CA . LYS A 1 478 ? 4.410 5.893 48.360 1.00 92.50 478 LYS A CA 1
ATOM 3786 C C . LYS A 1 478 ? 4.836 4.664 47.562 1.00 92.50 478 LYS A C 1
ATOM 3788 O O . LYS A 1 478 ? 4.419 3.557 47.887 1.00 92.50 478 LYS A O 1
ATOM 3793 N N . ALA A 1 479 ? 5.673 4.843 46.541 1.00 90.19 479 ALA A N 1
ATOM 3794 C CA . ALA A 1 479 ? 6.277 3.738 45.811 1.00 90.19 479 ALA A CA 1
ATOM 3795 C C . ALA A 1 479 ? 7.697 4.056 45.344 1.00 90.19 479 ALA A C 1
ATOM 3797 O O . ALA A 1 479 ? 8.056 5.202 45.063 1.00 90.19 479 ALA A O 1
ATOM 3798 N N . MET A 1 480 ? 8.486 3.002 45.165 1.00 87.62 480 MET A N 1
ATOM 3799 C CA . MET A 1 480 ? 9.621 3.045 44.251 1.00 87.62 480 MET A CA 1
ATOM 3800 C C . MET A 1 480 ? 9.058 2.878 42.839 1.00 87.62 480 MET A C 1
ATOM 3802 O O . MET A 1 480 ? 8.358 1.902 42.579 1.00 87.62 480 MET A O 1
ATOM 3806 N N . GLY A 1 481 ? 9.294 3.851 41.957 1.00 81.75 481 GLY A N 1
ATOM 3807 C CA . GLY A 1 481 ? 8.786 3.816 40.587 1.00 81.75 481 GLY A CA 1
ATOM 3808 C C . GLY A 1 481 ? 9.444 2.726 39.736 1.00 81.75 481 GLY A C 1
ATOM 3809 O O . GLY A 1 481 ? 10.093 1.812 40.236 1.00 81.75 481 GLY A O 1
ATOM 3810 N N . GLU A 1 482 ? 9.315 2.825 38.415 1.00 84.06 482 GLU A N 1
ATOM 3811 C CA . GLU A 1 482 ? 9.831 1.800 37.499 1.00 84.06 482 GLU A CA 1
ATOM 3812 C C . GLU A 1 482 ? 11.360 1.646 37.566 1.00 84.06 482 GLU A C 1
ATOM 3814 O O . GLU A 1 482 ? 12.121 2.450 37.014 1.00 84.06 482 GLU A O 1
ATOM 3819 N N . VAL A 1 483 ? 11.804 0.553 38.187 1.00 84.38 483 VAL A N 1
ATOM 3820 C CA . VAL A 1 483 ? 13.205 0.134 38.269 1.00 84.38 483 VAL A CA 1
ATOM 3821 C C . VAL A 1 483 ? 13.623 -0.527 36.952 1.00 84.38 483 VAL A C 1
ATOM 3823 O O . VAL A 1 483 ? 13.482 -1.733 36.750 1.00 84.38 483 VAL A O 1
ATOM 3826 N N . SER A 1 484 ? 14.141 0.267 36.015 1.00 73.88 484 SER A N 1
ATOM 3827 C CA . SER A 1 484 ? 14.528 -0.246 34.698 1.00 73.88 484 SER A CA 1
ATOM 3828 C C . SER A 1 484 ? 15.843 -1.039 34.759 1.00 73.88 484 SER A C 1
ATOM 3830 O O . SER A 1 484 ? 16.929 -0.466 34.854 1.00 73.88 484 SER A O 1
ATOM 3832 N N . VAL A 1 485 ? 15.753 -2.364 34.655 1.00 73.44 485 VAL A N 1
ATOM 3833 C CA . VAL A 1 485 ? 16.909 -3.277 34.555 1.00 73.44 485 VAL A CA 1
ATOM 3834 C C . VAL A 1 485 ? 17.390 -3.405 33.099 1.00 73.44 485 VAL A C 1
ATOM 3836 O O . VAL A 1 485 ? 18.579 -3.448 32.788 1.00 73.44 485 VAL A O 1
ATOM 3839 N N . ARG A 1 486 ? 16.462 -3.387 32.141 1.00 66.25 486 ARG A N 1
ATOM 3840 C CA . ARG A 1 486 ? 16.789 -3.357 30.711 1.00 66.25 486 ARG A CA 1
ATOM 3841 C C . ARG A 1 486 ? 15.723 -2.566 29.960 1.00 66.25 486 ARG A C 1
ATOM 3843 O O . ARG A 1 486 ? 14.635 -3.074 29.729 1.00 66.25 486 ARG A O 1
ATOM 3850 N N . GLY A 1 487 ? 16.036 -1.323 29.597 1.00 54.59 487 GLY A N 1
ATOM 3851 C CA . GLY A 1 487 ? 15.199 -0.509 28.709 1.00 54.59 487 GLY A CA 1
ATOM 3852 C C . GLY A 1 487 ? 15.478 -0.817 27.232 1.00 54.59 487 GLY A C 1
ATOM 3853 O O . GLY A 1 487 ? 16.577 -1.256 26.890 1.00 54.59 487 GLY A O 1
ATOM 3854 N N . LYS A 1 488 ? 14.494 -0.618 26.344 1.00 42.88 488 LYS A N 1
ATOM 3855 C CA . LYS A 1 488 ? 14.612 -0.934 24.908 1.00 42.88 488 LYS A CA 1
ATOM 3856 C C . LYS A 1 488 ? 15.725 -0.115 24.220 1.00 42.88 488 LYS A C 1
ATOM 3858 O O . LYS A 1 488 ? 16.052 1.013 24.596 1.00 42.88 488 LYS A O 1
ATOM 3863 N N . ILE A 1 489 ? 16.294 -0.767 23.210 1.00 36.44 489 ILE A N 1
ATOM 3864 C CA . ILE A 1 489 ? 17.292 -0.351 22.217 1.00 36.44 489 ILE A CA 1
ATOM 3865 C C . ILE A 1 489 ? 17.214 1.158 21.904 1.00 36.44 489 ILE A C 1
ATOM 3867 O O . ILE A 1 489 ? 16.172 1.669 21.516 1.00 36.44 489 ILE A O 1
ATOM 3871 N N . GLY A 1 490 ? 18.332 1.873 22.091 1.00 40.53 490 GLY A N 1
ATOM 3872 C CA . GLY A 1 490 ? 18.479 3.309 21.793 1.00 40.53 490 GLY A CA 1
ATOM 3873 C C . GLY A 1 490 ? 18.510 4.248 23.010 1.00 40.53 490 GLY A C 1
ATOM 3874 O O . GLY A 1 490 ? 18.962 5.388 22.893 1.00 40.53 490 GLY A O 1
ATOM 3875 N N . GLY A 1 491 ? 18.110 3.788 24.199 1.00 48.41 491 GLY A N 1
ATOM 3876 C CA . GLY A 1 491 ? 18.269 4.541 25.446 1.00 48.41 491 GLY A CA 1
ATOM 3877 C C . GLY A 1 491 ? 19.602 4.249 26.143 1.00 48.41 491 GLY A C 1
ATOM 3878 O O . GLY A 1 491 ? 19.915 3.102 26.438 1.00 48.41 491 GLY A O 1
ATOM 3879 N N . ASN A 1 492 ? 20.368 5.282 26.511 1.00 53.78 492 ASN A N 1
ATOM 3880 C CA . ASN A 1 492 ? 21.554 5.182 27.389 1.00 53.78 492 ASN A CA 1
ATOM 3881 C C . ASN A 1 492 ? 21.191 4.837 28.861 1.00 53.78 492 ASN A C 1
ATOM 3883 O O . ASN A 1 492 ? 21.795 5.367 29.798 1.00 53.78 492 ASN A O 1
ATOM 3887 N N . GLN A 1 493 ? 20.150 4.030 29.085 1.00 55.69 493 GLN A N 1
ATOM 3888 C CA . GLN A 1 493 ? 19.546 3.765 30.391 1.00 55.69 493 GLN A CA 1
ATOM 3889 C C . GLN A 1 493 ? 19.535 2.262 30.713 1.00 55.69 493 GLN A C 1
ATOM 3891 O O . GLN A 1 493 ? 18.484 1.670 30.922 1.00 55.69 493 GLN A O 1
ATOM 3896 N N . ASN A 1 494 ? 20.719 1.647 30.737 1.00 65.19 494 ASN A N 1
ATOM 3897 C CA . ASN A 1 494 ? 20.890 0.236 31.089 1.00 65.19 494 ASN A CA 1
ATOM 3898 C C . ASN A 1 494 ? 21.454 0.107 32.507 1.00 65.19 494 ASN A C 1
ATOM 3900 O O . ASN A 1 494 ? 22.352 0.857 32.886 1.00 65.19 494 ASN A O 1
ATOM 3904 N N . SER A 1 495 ? 20.947 -0.843 33.291 1.00 67.75 495 SER A N 1
ATOM 3905 C CA . SER A 1 495 ? 21.505 -1.217 34.595 1.00 67.75 495 SER A CA 1
ATOM 3906 C C . SER A 1 495 ? 21.453 -2.735 34.722 1.00 67.75 495 SER A C 1
ATOM 3908 O O . SER A 1 495 ? 20.358 -3.274 34.722 1.00 67.75 495 SER A O 1
ATOM 3910 N N . PRO A 1 496 ? 22.597 -3.439 34.772 1.00 68.31 496 PRO A N 1
ATOM 3911 C CA . PRO A 1 496 ? 22.626 -4.897 34.701 1.00 68.31 496 PRO A CA 1
ATOM 3912 C C . PRO A 1 496 ? 21.627 -5.573 35.667 1.00 68.31 496 PRO A C 1
ATOM 3914 O O . PRO A 1 496 ? 21.490 -5.104 36.803 1.00 68.31 496 PRO A O 1
ATOM 3917 N N . PRO A 1 497 ? 20.975 -6.687 35.276 1.00 70.56 497 PRO A N 1
ATOM 3918 C CA . PRO A 1 497 ? 20.147 -7.495 36.184 1.00 70.56 497 PRO A CA 1
ATOM 3919 C C . PRO A 1 497 ? 20.879 -8.015 37.421 1.00 70.56 497 PRO A C 1
ATOM 3921 O O . PRO A 1 497 ? 20.251 -8.365 38.411 1.00 70.56 497 PRO A O 1
ATOM 3924 N N . ASP A 1 498 ? 22.205 -8.055 37.383 1.00 79.56 498 ASP A N 1
ATOM 3925 C CA . ASP A 1 498 ? 23.085 -8.430 38.486 1.00 79.56 498 ASP A CA 1
ATOM 3926 C C . ASP A 1 498 ? 23.757 -7.218 39.158 1.00 79.56 498 ASP A C 1
ATOM 3928 O O . ASP A 1 498 ? 24.682 -7.385 39.960 1.00 79.56 498 ASP A O 1
ATOM 3932 N N . SER A 1 499 ? 23.302 -5.995 38.854 1.00 80.88 499 SER A N 1
ATOM 3933 C CA . SER A 1 499 ? 23.936 -4.773 39.346 1.00 80.88 499 SER A CA 1
ATOM 3934 C C . SER A 1 499 ? 23.886 -4.663 40.879 1.00 80.88 499 SER A C 1
ATOM 3936 O O . SER A 1 499 ? 22.866 -4.993 41.492 1.00 80.88 499 SER A O 1
ATOM 3938 N N . PRO A 1 500 ? 24.963 -4.171 41.525 1.00 81.38 500 PRO A N 1
ATOM 3939 C CA . PRO A 1 500 ? 24.991 -3.990 42.974 1.00 81.38 500 PRO A CA 1
ATOM 3940 C C . PRO A 1 500 ? 23.848 -3.117 43.496 1.00 81.38 500 PRO A C 1
ATOM 3942 O O . PRO A 1 500 ? 23.259 -3.459 44.511 1.00 81.38 500 PRO A O 1
ATOM 3945 N N . LEU A 1 501 ? 23.477 -2.049 42.779 1.00 83.88 501 LEU A N 1
ATOM 3946 C CA . LEU A 1 501 ? 22.389 -1.178 43.224 1.00 83.88 501 LEU A CA 1
ATOM 3947 C C . LEU A 1 501 ? 21.022 -1.863 43.145 1.00 83.88 501 LEU A C 1
ATOM 3949 O O . LEU A 1 501 ? 20.195 -1.620 44.011 1.00 83.88 501 LEU A O 1
ATOM 3953 N N . LEU A 1 502 ? 20.774 -2.739 42.162 1.00 85.25 502 LEU A N 1
ATOM 3954 C CA . LEU A 1 502 ? 19.527 -3.510 42.123 1.00 85.25 502 LEU A CA 1
ATOM 3955 C C . LEU A 1 502 ? 19.415 -4.464 43.316 1.00 85.25 502 LEU A C 1
ATOM 3957 O O . LEU A 1 502 ? 18.334 -4.600 43.877 1.00 85.25 502 LEU A O 1
ATOM 3961 N N . LYS A 1 503 ? 20.531 -5.058 43.754 1.00 83.94 503 LYS A N 1
ATOM 3962 C CA . LYS A 1 503 ? 20.572 -5.869 44.983 1.00 83.94 503 LYS A CA 1
ATOM 3963 C C . LYS A 1 503 ? 20.316 -5.063 46.254 1.00 83.94 503 LYS A C 1
ATOM 3965 O O . LYS A 1 503 ? 19.973 -5.658 47.258 1.00 83.94 503 LYS A O 1
ATOM 3970 N N . GLU A 1 504 ? 20.547 -3.753 46.233 1.00 84.88 504 GLU A N 1
ATOM 3971 C CA . GLU A 1 504 ? 20.231 -2.874 47.364 1.00 84.88 504 GLU A CA 1
ATOM 3972 C C . GLU A 1 504 ? 18.779 -2.368 47.346 1.00 84.88 504 GLU A C 1
ATOM 3974 O O . GLU A 1 504 ? 18.319 -1.846 48.363 1.00 84.88 504 GLU A O 1
ATOM 3979 N N . VAL A 1 505 ? 18.097 -2.465 46.196 1.00 83.69 505 VAL A N 1
ATOM 3980 C CA . VAL A 1 505 ? 16.671 -2.133 46.022 1.00 83.69 505 VAL A CA 1
ATOM 3981 C C . VAL A 1 505 ? 15.775 -3.303 46.425 1.00 83.69 505 VAL A C 1
ATOM 3983 O O . VAL A 1 505 ? 14.738 -3.072 47.043 1.00 83.69 505 VAL A O 1
ATOM 3986 N N . MET A 1 506 ? 16.160 -4.524 46.033 1.00 78.94 506 MET A N 1
ATOM 3987 C CA . MET A 1 506 ? 15.539 -5.782 46.474 1.00 78.94 506 MET A CA 1
ATOM 3988 C C . MET A 1 506 ? 15.837 -6.040 47.948 1.00 78.94 506 MET A C 1
ATOM 3990 O O . MET A 1 506 ? 14.931 -6.566 48.630 1.00 78.94 506 MET A O 1
#

Foldseek 3Di:
DDDDDDDDDDDDPDPPDPDPDDFDPADDAPDDLVRLLVLQLVLCVVCVVVVHQAFEAPAAADDPVLCVVFVVVQVVLCVVLNHFEYEHAYAADDDPDDGGFGRSLSVVCNVPSSHYAYAGHEQPDPCNLVVHCPVLVVVLVVVVVVRHLAHHEHEAADADALVCLVVVHGSSRGHHQCLDPSNLSLLVSCQVRVRAYEYAFAQFPVSVVSVLVSLVVRLSRQYEYEAQQFDQDCVRNVPDDLVVLVVCCVVRVRAAYENLYDAWQDHGSNGRQQPGGDQFDDDSHGGDLAGDPSNLCCLAVPLLRYAYHQHHDPPDPRSSVSCVRRSVSVCSSLVNHDPVSSNNHRPQNVSCSSPVDGDDPPVVPDPPDDDDDDDDDPDDDPDPPLPPDADEAEADEDDEPPDDLVVVVVVCVVNRYQAYEYEYQPHHPDALVVLLVSCVVVPRRYAGAHDCNDPCNQVVPPCSVVVVVVVVVVVSHDYHHDNPCDDDDPDSRHAHPPHPVVVVVD

pLDDT: mean 86.26, std 18.55, range [29.23, 98.94]

Radius of gyration: 28.91 Å; chains: 1; bounding box: 106×64×79 Å

Secondary structure (DSSP, 8-state):
------PPP------------PPPPP---SS-HHHHHHHHHHHHHHHHTTT---EEE--BB--HHHHHHHHHHHHHHHHHHTEEEEEEEE-----SSS-----HHHHHHHH-TTTEEEEEE-BTSTTGGGT-HHHHHHHHHHHHTT--SBEEEEEEEEPPPHHHHHTT--TT-EE--TTSHHHHHHHHHHHHH---EEEEE---HHHHHHHHHHHHH-TT--EEESSTTB-S-TTT--S-SHHHHHHHHHH-TTEEEE--PPPTT-EETTEEEEE-B-SEEE-SS-EEEEE-HHHHHHHHHTGGGEEB---B-TTSS-HHHHHHHHHHHHHHHHHTS-HHHHHIIIIIHHHHHHHSS---TTGGGSSS-S--S----SS-SS------SPEEEEEE---STT--HHHHHHHHHHTTEEEEEE---STTS--HHHHHHHHHHSTTTEEEEE--SSHHHHTT-HHHHHHHHHHHHHSS--EE----SB--TT-S-B--TT-HHHHHH-